Protein 1RA0 (pdb70)

Secondary structure (DSSP, 8-state):
---EEEEEB-TT--SEEEEEEETTEEEEEEEESSPPPP-TTEEE-TT-EEESPEEEEEE-TTTTT-TTSSS--SS--HHHHHHHHHHHHTT--HHHHHHHHHHHHHHHHHTTEEEEEEEEE--STT-HHHHHHHHHHHHHTTT-EEEEEEE-TT-SSSSTTHHHHHHHHHHTT-SEE---GGGSSSHHHHHHHHHHHHHHHHHHT-EEEEEE--SS-TT--HHHHHHHHHHHHT-GGGEEEEE-GGGGGS-HHHHHHHHHHHHHHT-EEEE-HHHHHHHTTTT--SS-------HHHHHHTT--EEE--B-SSBTTBS-----HHHHHHHHHHHTT--SHHHHHGGGGGGTHHHHHHTT-SS-SS-TTSB--EEEESSSSHHHHHHHT---SEEEETTEEEEE-----EEEESSSEEEE----

Structure (mmCIF, N/CA/C/O backbone):
data_1RA0
#
_entry.id   1RA0
#
_cell.length_a   109.257
_cell.length_b   109.257
_cell.length_c   240.842
_cell.angle_alpha   90.00
_cell.angle_beta   90.00
_cell.angle_gamma   120.00
#
_symmetry.space_group_name_H-M   'H 3 2'
#
loop_
_entity.id
_entity.type
_entity.pdbx_description
1 polymer 'Cytosine deaminase'
2 non-polymer 'FE (III) ION'
3 non-polymer (4S)-5-FLUORO-4-HYDROXY-3,4-DIHYDROPYRIMIDIN-2(1H)-ONE
4 water water
#
loop_
_atom_site.group_PDB
_atom_site.id
_atom_site.type_symbol
_atom_site.label_atom_id
_atom_si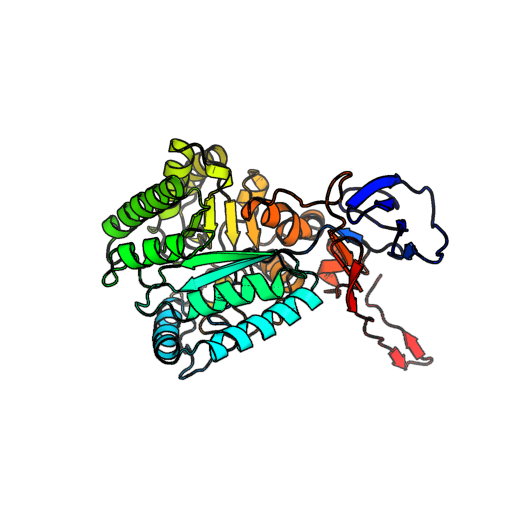te.label_alt_id
_atom_site.label_comp_id
_atom_site.label_asym_id
_atom_site.label_entity_id
_atom_site.label_seq_id
_atom_site.pdbx_PDB_ins_code
_atom_site.Cartn_x
_atom_site.Cartn_y
_atom_site.Cartn_z
_atom_site.occupancy
_atom_site.B_iso_or_equiv
_atom_site.auth_seq_id
_atom_site.auth_comp_id
_atom_site.auth_asym_id
_atom_site.auth_atom_id
_atom_site.pdbx_PDB_model_num
ATOM 1 N N . ALA A 1 8 ? 41.297 46.382 98.565 1.00 25.81 4 ALA A N 1
ATOM 2 C CA . ALA A 1 8 ? 40.424 45.223 98.916 1.00 24.83 4 ALA A CA 1
ATOM 3 C C . ALA A 1 8 ? 41.159 44.234 99.816 1.00 23.16 4 ALA A C 1
ATOM 4 O O . ALA A 1 8 ? 42.391 44.220 99.868 1.00 23.37 4 ALA A O 1
ATOM 6 N N . LEU A 1 9 ? 40.393 43.408 100.521 1.00 21.56 5 LEU A N 1
ATOM 7 C CA . LEU A 1 9 ? 40.950 42.408 101.426 1.00 18.87 5 LEU A CA 1
ATOM 8 C C . LEU A 1 9 ? 41.906 41.447 100.731 1.00 17.00 5 LEU A C 1
ATOM 9 O O . LEU A 1 9 ? 41.630 40.957 99.638 1.00 17.94 5 LEU A O 1
ATOM 14 N N . GLN A 1 10 ? 43.026 41.170 101.386 1.00 14.17 6 GLN A N 1
ATOM 15 C CA . GLN A 1 10 ? 44.024 40.264 100.843 1.00 13.25 6 GLN A CA 1
ATOM 16 C C . GLN A 1 10 ? 44.174 38.993 101.674 1.00 11.01 6 GLN A C 1
ATOM 17 O O . GLN A 1 10 ? 44.635 37.971 101.168 1.00 11.20 6 GLN A O 1
ATOM 23 N N . THR A 1 11 ? 43.765 39.050 102.939 1.00 11.51 7 THR A N 1
ATOM 24 C CA . THR A 1 11 ? 43.918 37.895 103.816 1.00 11.26 7 THR A CA 1
ATOM 25 C C . THR A 1 11 ? 42.917 37.847 104.967 1.00 9.85 7 THR A C 1
ATOM 26 O O . THR A 1 11 ? 42.462 38.889 105.445 1.00 10.56 7 THR A O 1
ATOM 30 N N . ILE A 1 12 ? 42.566 36.628 105.381 1.00 9.15 8 ILE A N 1
ATOM 31 C CA . ILE A 1 12 ? 41.737 36.413 106.570 1.00 8.13 8 ILE A CA 1
ATOM 32 C C . ILE A 1 12 ? 42.780 35.768 107.501 1.00 7.98 8 ILE A C 1
ATOM 33 O O . ILE A 1 12 ? 43.386 34.758 107.134 1.00 9.23 8 ILE A O 1
ATOM 38 N N . ILE A 1 13 ? 42.999 36.340 108.681 1.00 8.30 9 ILE A N 1
ATOM 39 C CA . ILE A 1 13 ? 43.999 35.805 109.603 1.00 8.09 9 ILE A CA 1
ATOM 40 C C . ILE A 1 13 ? 43.394 35.303 110.905 1.00 7.41 9 ILE A C 1
ATOM 41 O O . ILE A 1 13 ? 42.251 35.630 111.247 1.00 7.96 9 ILE A O 1
ATOM 46 N N . ASN A 1 14 ? 44.168 34.492 111.620 1.00 7.23 10 ASN A N 1
ATOM 47 C CA . ASN A 1 14 ? 43.765 33.958 112.916 1.00 7.39 10 ASN A CA 1
ATOM 48 C C . ASN A 1 14 ? 42.436 33.222 112.887 1.00 7.34 10 ASN A C 1
ATOM 49 O O . ASN A 1 14 ? 41.599 33.385 113.779 1.00 8.47 10 ASN A O 1
ATOM 54 N N . ALA A 1 15 ? 42.273 32.381 111.876 1.00 7.76 11 ALA A N 1
ATOM 55 C CA . ALA A 1 15 ? 41.048 31.618 111.712 1.00 7.09 11 ALA A CA 1
ATOM 56 C C . ALA A 1 15 ? 41.125 30.191 112.223 1.00 7.81 11 ALA A C 1
ATOM 57 O O . ALA A 1 15 ? 42.122 29.495 112.022 1.00 8.03 11 ALA A O 1
ATOM 59 N N . ARG A 1 16 ? 40.065 29.762 112.902 1.00 8.05 12 ARG A N 1
ATOM 60 C CA . ARG A 1 16 ? 39.952 28.376 113.322 1.00 7.87 12 ARG A CA 1
ATOM 61 C C . ARG A 1 16 ? 39.075 27.751 112.237 1.00 6.92 12 ARG A C 1
ATOM 62 O O . ARG A 1 16 ? 38.199 28.418 111.669 1.00 8.16 12 ARG A O 1
ATOM 70 N N . LEU A 1 17 ? 39.310 26.477 111.944 1.00 7.44 13 LEU A N 1
ATOM 71 C CA . LEU A 1 17 ? 38.544 25.755 110.931 1.00 7.32 13 LEU A CA 1
ATOM 72 C C . LEU A 1 17 ? 37.994 24.482 111.561 1.00 7.16 13 LEU A C 1
ATOM 73 O O . LEU A 1 17 ? 38.702 23.798 112.295 1.00 8.71 13 LEU A O 1
ATOM 78 N N . PRO A 1 18 ? 36.723 24.139 111.284 1.00 7.11 14 PRO A N 1
ATOM 79 C CA . PRO A 1 18 ? 36.165 22.913 111.870 1.00 7.87 14 PRO A CA 1
ATOM 80 C C . PRO A 1 18 ? 37.018 21.690 111.547 1.00 9.65 14 PRO A C 1
ATOM 81 O O . PRO A 1 18 ? 37.494 21.537 110.427 1.00 11.12 14 PRO A O 1
ATOM 85 N N . GLY A 1 19 ? 37.201 20.825 112.537 1.00 11.66 15 GLY A N 1
ATOM 86 C CA . GLY A 1 19 ? 37.972 19.611 112.328 1.00 14.04 15 GLY A CA 1
ATOM 87 C C . GLY A 1 19 ? 39.476 19.773 112.192 1.00 13.62 15 GLY A C 1
ATOM 88 O O . GLY A 1 19 ? 40.185 18.787 111.967 1.00 17.04 15 GLY A O 1
ATOM 89 N N . GLU A 1 20 ? 39.971 21.000 112.320 1.00 11.12 16 GLU A N 1
ATOM 90 C CA . GLU A 1 20 ? 41.407 21.254 112.211 1.00 10.65 16 GLU A CA 1
ATOM 91 C C . GLU A 1 20 ? 41.934 21.835 113.512 1.00 10.96 16 GLU A C 1
ATOM 92 O O . GLU A 1 20 ? 41.218 22.530 114.233 1.00 12.38 16 GLU A O 1
ATOM 98 N N . GLU A 1 21 ? 43.194 21.550 113.814 1.00 12.24 17 GLU A N 1
ATOM 99 C CA . GLU A 1 21 ? 43.814 22.092 115.008 1.00 12.21 17 GLU A CA 1
ATOM 100 C C . GLU A 1 21 ? 44.451 23.431 114.647 1.00 10.89 17 GLU A C 1
ATOM 101 O O . GLU A 1 21 ? 44.705 23.710 113.475 1.00 11.05 17 GLU A O 1
ATOM 107 N N . GLY A 1 22 ? 44.685 24.254 115.661 1.00 12.01 18 GLY A N 1
ATOM 108 C CA . GLY A 1 22 ? 45.353 25.531 115.463 1.00 10.68 18 GLY A CA 1
ATOM 109 C C . GLY A 1 22 ? 44.659 26.653 114.717 1.00 10.40 18 GLY A C 1
ATOM 110 O O . GLY A 1 22 ? 43.431 26.670 114.559 1.00 10.69 18 GLY A O 1
ATOM 111 N N . LEU A 1 23 ? 45.477 27.604 114.270 1.00 10.20 19 LEU A N 1
ATOM 112 C CA . LEU A 1 23 ? 45.015 28.778 113.537 1.00 9.35 19 LEU A CA 1
ATOM 113 C C . LEU A 1 23 ? 45.502 28.732 112.098 1.00 8.39 19 LEU A C 1
ATOM 114 O O . LEU A 1 23 ? 46.555 28.143 111.797 1.00 10.02 19 LEU A O 1
ATOM 119 N N . TRP A 1 24 ? 44.741 29.385 111.224 1.00 8.92 20 TRP A N 1
ATOM 120 C CA . TRP A 1 24 ? 44.996 29.392 109.797 1.00 8.11 20 TRP A CA 1
ATOM 121 C C . TRP A 1 24 ? 44.827 30.759 109.156 1.00 8.25 20 TRP A C 1
ATOM 122 O O . TRP A 1 24 ? 44.048 31.590 109.627 1.00 8.50 20 TRP A O 1
ATOM 133 N N . GLN A 1 25 ? 45.552 30.961 108.060 1.00 8.55 21 GLN A N 1
ATOM 134 C CA . GLN A 1 25 ? 45.506 32.193 107.282 1.00 9.96 21 GLN A CA 1
ATOM 135 C C . GLN A 1 25 ? 44.960 31.831 105.897 1.00 9.53 21 GLN A C 1
ATOM 136 O O . GLN A 1 25 ? 45.405 30.855 105.282 1.00 10.98 21 GLN A O 1
ATOM 142 N N . ILE A 1 26 ? 43.983 32.600 105.422 1.00 9.34 22 ILE A N 1
ATOM 143 C CA . ILE A 1 26 ? 43.359 32.361 104.124 1.00 9.96 22 ILE A CA 1
ATOM 144 C C . ILE A 1 26 ? 43.717 33.530 103.205 1.00 9.44 22 ILE A C 1
ATOM 145 O O . ILE A 1 26 ? 43.260 34.650 103.410 1.00 10.70 22 ILE A O 1
ATOM 150 N N . HIS A 1 27 ? 44.552 33.258 102.205 1.00 9.89 23 HIS A N 1
ATOM 151 C CA . HIS A 1 27 ? 44.997 34.278 101.260 1.00 11.43 23 HIS A CA 1
ATOM 152 C C . HIS A 1 27 ? 43.971 34.453 100.144 1.00 11.35 23 HIS A C 1
ATOM 153 O O . HIS A 1 27 ? 43.452 33.468 99.612 1.00 12.35 23 HIS A O 1
ATOM 160 N N . LEU A 1 28 ? 43.690 35.708 99.798 1.00 11.80 24 LEU A N 1
ATOM 161 C CA . LEU A 1 28 ? 42.707 36.043 98.768 1.00 12.97 24 LEU A CA 1
ATOM 162 C C . LEU A 1 28 ? 43.317 36.782 97.581 1.00 14.00 24 LEU A C 1
ATOM 163 O O . LEU A 1 28 ? 44.208 37.618 97.746 1.00 15.50 24 LEU A O 1
ATOM 168 N N . GLN A 1 29 ? 42.817 36.484 96.387 1.00 13.67 25 GLN A N 1
ATOM 169 C CA . GLN A 1 29 ? 43.300 37.129 95.172 1.00 16.19 25 GLN A CA 1
ATOM 170 C C . GLN A 1 29 ? 42.215 37.074 94.105 1.00 15.52 25 GLN A C 1
ATOM 171 O O . GLN A 1 29 ? 41.653 36.014 93.844 1.00 13.86 25 GLN A O 1
ATOM 177 N N . ASP A 1 30 ? 41.917 38.221 93.503 1.00 15.39 26 ASP A N 1
ATOM 178 C CA . ASP A 1 30 ? 40.909 38.317 92.451 1.00 16.11 26 ASP A CA 1
ATOM 179 C C . ASP A 1 30 ? 39.551 37.708 92.820 1.00 15.85 26 ASP A C 1
ATOM 180 O O . ASP A 1 30 ? 38.921 37.041 91.995 1.00 16.24 26 ASP A O 1
ATOM 185 N N . GLY A 1 31 ? 39.112 37.939 94.056 1.00 14.21 27 GLY A N 1
ATOM 186 C CA . GLY A 1 31 ? 37.825 37.426 94.504 1.00 13.66 27 GLY A CA 1
ATOM 187 C C . GLY A 1 31 ? 37.790 35.943 94.821 1.00 11.76 27 GLY A C 1
ATOM 188 O O . GLY A 1 31 ? 36.718 35.392 95.090 1.00 11.80 27 GLY A O 1
ATOM 189 N N . LYS A 1 32 ? 38.950 35.297 94.797 1.00 11.24 28 LYS A N 1
ATOM 190 C CA . LYS A 1 32 ? 39.043 33.868 95.079 1.00 11.85 28 LYS A CA 1
ATOM 191 C C . LYS A 1 32 ? 40.032 33.588 96.203 1.00 10.45 28 LYS A C 1
ATOM 192 O O . LYS A 1 32 ? 40.795 34.467 96.608 1.00 12.03 28 LYS A O 1
ATOM 198 N N . ILE A 1 33 ? 39.998 32.358 96.713 1.00 11.24 29 ILE A N 1
ATOM 199 C CA . ILE A 1 33 ? 40.920 31.919 97.751 1.00 12.09 29 ILE A CA 1
ATOM 200 C C . ILE A 1 33 ? 42.140 31.392 96.991 1.00 12.92 29 ILE A C 1
ATOM 201 O O . ILE A 1 33 ? 42.032 30.454 96.200 1.00 13.26 29 ILE A O 1
ATOM 206 N N . SER A 1 34 ? 43.297 32.004 97.216 1.00 12.48 30 SER A N 1
ATOM 207 C CA . SER A 1 34 ? 44.509 31.582 96.519 1.00 13.66 30 SER A CA 1
ATOM 208 C C . SER A 1 34 ? 45.290 30.502 97.259 1.00 15.35 30 SER A C 1
ATOM 209 O O . SER A 1 34 ? 45.908 29.636 96.634 1.00 16.23 30 SER A O 1
ATOM 212 N N . ALA A 1 35 ? 45.259 30.545 98.586 1.00 13.13 31 ALA A N 1
ATOM 213 C CA . ALA A 1 35 ? 45.979 29.565 99.387 1.00 13.33 31 ALA A CA 1
ATOM 214 C C . ALA A 1 35 ? 45.523 29.610 100.837 1.00 11.98 31 ALA A C 1
ATOM 215 O O . ALA A 1 35 ? 44.994 30.620 101.306 1.00 12.06 31 ALA A O 1
ATOM 217 N N . ILE A 1 36 ? 45.732 28.503 101.538 1.00 11.72 32 ILE A N 1
ATOM 218 C CA . ILE A 1 36 ? 45.377 28.382 102.945 1.00 12.52 32 ILE A CA 1
ATOM 219 C C . ILE A 1 36 ? 46.621 27.837 103.642 1.00 13.17 32 ILE A C 1
ATOM 220 O O . ILE A 1 36 ? 47.100 26.752 103.304 1.00 16.38 32 ILE A O 1
ATOM 225 N N . ASP A 1 37 ? 47.145 28.594 104.603 1.00 11.78 33 ASP A N 1
ATOM 226 C CA . ASP A 1 37 ? 48.353 28.194 105.320 1.00 12.55 33 ASP A CA 1
ATOM 227 C C . ASP A 1 37 ? 48.167 28.189 106.830 1.00 10.48 33 ASP A C 1
ATOM 228 O O . ASP A 1 37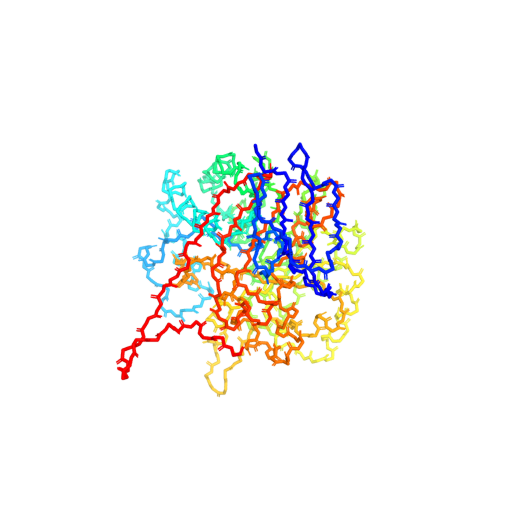 ? 47.508 29.061 107.385 1.00 10.72 33 ASP A O 1
ATOM 233 N N . ALA A 1 38 ? 48.764 27.212 107.498 1.00 10.96 34 ALA A N 1
ATOM 234 C CA . ALA A 1 38 ? 48.664 27.139 108.942 1.00 11.37 34 ALA A CA 1
ATOM 235 C C . ALA A 1 38 ? 49.560 28.198 109.573 1.00 9.11 34 ALA A C 1
ATOM 236 O O . ALA A 1 38 ? 50.575 28.607 108.986 1.00 10.05 34 ALA A O 1
ATOM 238 N N . GLN A 1 39 ? 49.152 28.657 110.752 1.00 9.53 35 GLN A N 1
ATOM 239 C CA . GLN A 1 39 ? 49.915 29.621 111.539 1.00 9.45 35 GLN A CA 1
ATOM 240 C C . GLN A 1 39 ? 50.388 28.842 112.767 1.00 10.08 35 GLN A C 1
ATOM 241 O O . GLN A 1 39 ? 49.736 27.882 113.182 1.00 11.81 35 GLN A O 1
ATOM 247 N N . SER A 1 40 ? 51.512 29.248 113.350 1.00 10.03 36 SER A N 1
ATOM 248 C CA . SER A 1 40 ? 52.006 28.591 114.557 1.00 11.05 36 SER A CA 1
ATOM 249 C C . SER A 1 40 ? 51.706 29.470 115.774 1.00 12.70 36 SER A C 1
ATOM 250 O O . SER A 1 40 ? 52.045 29.121 116.904 1.00 16.20 36 SER A O 1
ATOM 253 N N . GLY A 1 41 ? 51.059 30.610 115.533 1.00 11.11 37 GLY A N 1
ATOM 254 C CA . GLY A 1 41 ? 50.707 31.524 116.607 1.00 10.89 37 GLY A CA 1
ATOM 255 C C . GLY A 1 41 ? 49.772 32.594 116.079 1.00 8.94 37 GLY A C 1
ATOM 256 O O . GLY A 1 41 ? 49.315 32.505 114.942 1.00 10.62 37 GLY A O 1
ATOM 257 N N . VAL A 1 42 ? 49.489 33.604 116.894 1.00 10.49 38 VAL A N 1
ATOM 258 C CA . VAL A 1 42 ? 48.602 34.691 116.492 1.00 9.69 38 VAL A CA 1
ATOM 259 C C . VAL A 1 42 ? 49.326 35.698 115.593 1.00 8.86 38 VAL A C 1
ATOM 260 O O . VAL A 1 42 ? 50.431 36.152 115.911 1.00 9.83 38 VAL A O 1
ATOM 264 N N . MET A 1 43 ? 48.702 36.033 114.469 1.00 8.51 39 MET A N 1
ATOM 265 C CA . MET A 1 43 ? 49.251 36.975 113.499 1.00 9.03 39 MET A CA 1
ATOM 266 C C . MET A 1 43 ? 48.797 38.395 113.796 1.00 8.93 39 MET A C 1
ATOM 267 O O . MET A 1 43 ? 47.698 38.616 114.305 1.00 9.54 39 MET A O 1
ATOM 272 N N . PRO A 1 44 ? 49.649 39.386 113.489 1.00 9.93 40 PRO A N 1
ATOM 273 C CA . PRO A 1 44 ? 49.276 40.779 113.735 1.00 9.51 40 PRO A CA 1
ATOM 274 C C . PRO A 1 44 ? 48.319 41.256 112.653 1.00 10.51 40 PRO A C 1
ATOM 275 O O . PRO A 1 44 ? 48.372 40.788 111.517 1.00 11.28 40 PRO A O 1
ATOM 279 N N . ILE A 1 45 ? 47.437 42.180 113.012 1.00 12.97 41 ILE A N 1
ATOM 280 C CA . ILE A 1 45 ? 46.504 42.733 112.047 1.00 15.32 41 ILE A CA 1
ATOM 281 C C . ILE A 1 45 ? 47.270 43.751 111.202 1.00 14.99 41 ILE A C 1
ATOM 282 O O . ILE A 1 45 ? 48.398 44.134 111.537 1.00 15.1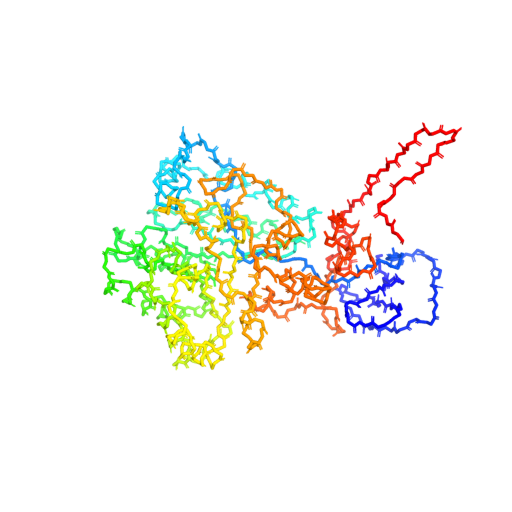2 41 ILE A O 1
ATOM 287 N N . THR A 1 46 ? 46.666 44.156 110.093 1.00 15.22 42 THR A N 1
ATOM 288 C CA . THR A 1 46 ? 47.245 45.145 109.192 1.00 16.42 42 THR A CA 1
ATOM 289 C C . THR A 1 46 ? 46.155 45.490 108.188 1.00 18.35 42 THR A C 1
ATOM 290 O O . THR A 1 46 ? 45.147 44.786 108.100 1.00 17.43 42 THR A O 1
ATOM 294 N N . GLU A 1 47 ? 46.334 46.576 107.445 1.00 19.86 43 GLU A N 1
ATOM 295 C CA . GLU A 1 47 ? 45.330 46.962 106.466 1.00 23.26 43 GLU A CA 1
ATOM 296 C C . GLU A 1 47 ? 45.226 45.871 105.402 1.00 23.05 43 GLU A C 1
ATOM 297 O O . GLU A 1 47 ? 46.234 45.305 104.979 1.00 24.44 43 GLU A O 1
ATOM 303 N N . ASN A 1 48 ? 43.997 45.578 104.989 1.00 24.35 44 ASN A N 1
ATOM 304 C CA . ASN A 1 48 ? 43.713 44.554 103.986 1.00 22.97 44 ASN A CA 1
ATOM 305 C C . ASN A 1 48 ? 43.629 43.152 104.584 1.00 20.11 44 ASN A C 1
ATOM 306 O O . ASN A 1 48 ? 43.424 42.177 103.864 1.00 19.69 44 ASN A O 1
ATOM 311 N N . SER A 1 49 ? 43.805 43.055 105.899 1.00 17.81 45 SER A N 1
ATOM 312 C CA . SER A 1 49 ? 43.695 41.776 106.602 1.00 15.17 45 SER A CA 1
ATOM 313 C C . SER A 1 49 ? 42.441 41.819 107.466 1.00 12.67 45 SER A C 1
ATOM 314 O O . SER A 1 49 ? 42.254 42.758 108.238 1.00 15.35 45 SER A O 1
ATOM 317 N N . LEU A 1 50 ? 41.571 40.823 107.323 1.00 9.87 46 LEU A N 1
ATOM 318 C CA . LEU A 1 50 ? 40.372 40.754 108.149 1.00 8.94 46 LEU A CA 1
ATOM 319 C C . LEU A 1 50 ? 40.743 39.767 109.252 1.00 8.81 46 LEU A C 1
ATOM 320 O O . LEU A 1 50 ? 41.079 38.610 108.976 1.00 9.78 46 LEU A O 1
ATOM 325 N N . ASP A 1 51 ? 40.699 40.235 110.494 1.00 8.73 47 ASP A N 1
ATOM 326 C CA . ASP A 1 51 ? 41.081 39.421 111.639 1.00 8.47 47 ASP A CA 1
ATOM 327 C C . ASP A 1 51 ? 39.916 38.609 112.188 1.00 8.11 47 ASP A C 1
ATOM 328 O O . ASP A 1 51 ? 38.959 39.175 112.715 1.00 10.05 47 ASP A O 1
ATOM 333 N N . ALA A 1 52 ? 39.994 37.286 112.056 1.00 8.38 48 ALA A N 1
ATOM 334 C CA . ALA A 1 52 ? 38.945 36.410 112.578 1.00 8.21 48 ALA A CA 1
ATOM 335 C C . ALA A 1 52 ? 39.043 36.324 114.106 1.00 8.66 48 ALA A C 1
ATOM 336 O O . ALA A 1 52 ? 38.153 35.781 114.760 1.00 8.99 48 ALA A O 1
ATOM 338 N N . GLU A 1 53 ? 40.137 36.848 114.667 1.00 9.16 49 GLU A N 1
ATOM 339 C CA . GLU A 1 53 ? 40.343 36.887 116.116 1.00 9.43 49 GLU A CA 1
ATOM 340 C C . GLU A 1 53 ? 40.158 35.549 116.823 1.00 9.32 49 GLU A C 1
ATOM 341 O O . GLU A 1 53 ? 39.593 35.472 117.916 1.00 10.24 49 GLU A O 1
ATOM 347 N N . GLN A 1 54 ? 40.662 34.499 116.188 1.00 8.24 50 GLN A N 1
ATOM 348 C CA . GLN A 1 54 ? 40.597 33.141 116.710 1.00 8.97 50 GLN A CA 1
ATOM 349 C C . GLN A 1 54 ? 39.177 32.595 116.766 1.00 8.91 50 GLN A C 1
ATOM 350 O O . GLN A 1 54 ? 38.879 31.685 117.542 1.00 10.55 50 GLN A O 1
ATOM 356 N N . GLY A 1 55 ? 38.318 33.186 115.935 1.00 8.45 51 GLY A N 1
ATOM 357 C CA . GLY A 1 55 ? 36.945 32.745 115.778 1.00 8.61 51 GLY A CA 1
ATOM 358 C C . GLY A 1 55 ? 36.956 31.708 114.666 1.00 7.37 51 GLY A C 1
ATOM 359 O O . GLY A 1 55 ? 37.991 31.426 114.059 1.00 10.51 51 GLY A O 1
ATOM 360 N N . LEU A 1 56 ? 35.790 31.159 114.374 1.00 7.83 52 LEU A N 1
ATOM 361 C CA . LEU A 1 56 ? 35.642 30.106 113.390 1.00 7.46 52 LEU A CA 1
ATOM 362 C C . LEU A 1 56 ? 35.292 30.639 112.009 1.00 7.50 52 LEU A C 1
ATOM 363 O O . LEU A 1 56 ? 34.374 31.453 111.870 1.00 9.36 52 LEU A O 1
ATOM 368 N N . VAL A 1 57 ? 36.024 30.190 110.994 1.00 6.51 53 VAL A N 1
ATOM 369 C CA . VAL A 1 57 ? 35.756 30.599 109.625 1.00 7.23 53 VAL A CA 1
ATOM 370 C C . VAL A 1 57 ? 35.211 29.392 108.874 1.00 5.90 53 VAL A C 1
ATOM 371 O O . VAL A 1 57 ? 35.824 28.325 108.851 1.00 7.54 53 VAL A O 1
ATOM 375 N N . ILE A 1 58 ? 34.041 29.578 108.268 1.00 6.30 54 ILE A N 1
ATOM 376 C CA . ILE A 1 58 ? 33.357 28.523 107.542 1.00 6.21 54 ILE A CA 1
ATOM 377 C C . ILE A 1 58 ? 32.770 29.055 106.244 1.00 5.71 54 ILE A C 1
ATOM 378 O O . ILE A 1 58 ? 32.654 30.270 106.053 1.00 5.94 54 ILE A O 1
ATOM 383 N N . PRO A 1 59 ? 32.468 28.156 105.298 1.00 5.89 55 PRO A N 1
ATOM 384 C CA . PRO A 1 59 ? 31.852 28.635 104.059 1.00 5.97 55 PRO A CA 1
ATOM 385 C C . PRO A 1 59 ? 30.463 29.153 104.533 1.00 5.47 55 PRO A C 1
ATOM 386 O O . PRO A 1 59 ? 30.015 28.850 105.651 1.00 5.75 55 PRO A O 1
ATOM 390 N N . PRO A 1 60 ? 29.754 29.904 103.688 1.00 5.68 56 PRO A N 1
ATOM 391 C CA . PRO A 1 60 ? 28.462 30.449 104.114 1.00 5.31 56 PRO A CA 1
ATOM 392 C C . PRO A 1 60 ? 27.374 29.513 104.584 1.00 5.07 56 PRO A C 1
ATOM 393 O O . PRO A 1 60 ? 27.288 28.367 104.149 1.00 5.40 56 PRO A O 1
ATOM 397 N N . PHE A 1 61 ? 26.526 30.010 105.476 1.00 4.74 57 PHE A N 1
ATOM 398 C CA . PHE A 1 61 ? 25.371 29.211 105.847 1.00 4.32 57 PHE A CA 1
ATOM 399 C C . PHE A 1 61 ? 24.508 29.096 104.581 1.00 3.86 57 PHE A C 1
ATOM 400 O O . PHE A 1 61 ? 24.561 29.937 103.666 1.00 4.87 57 PHE A O 1
ATOM 408 N N . VAL A 1 62 ? 23.702 28.041 104.556 1.00 4.66 58 VAL A N 1
ATOM 409 C CA . VAL A 1 62 ? 22.829 27.738 103.436 1.00 4.50 58 VAL A CA 1
ATOM 410 C C . VAL A 1 62 ? 21.415 27.522 103.955 1.00 4.23 58 VAL A C 1
ATOM 411 O O . VAL A 1 62 ? 21.229 26.960 105.042 1.00 4.66 58 VAL A O 1
ATOM 415 N N . GLU A 1 63 ? 20.427 27.989 103.194 1.00 4.39 59 GLU A N 1
ATOM 416 C CA . GLU A 1 63 ? 19.015 27.740 103.508 1.00 3.92 59 GLU A CA 1
ATOM 417 C C . GLU A 1 63 ? 18.529 26.826 102.378 1.00 4.07 59 GLU A C 1
ATOM 418 O O . GLU A 1 63 ? 18.188 27.293 101.283 1.00 4.66 59 GLU A O 1
ATOM 424 N N . PRO A 1 64 ? 18.499 25.506 102.617 1.00 4.10 60 PRO A N 1
ATOM 425 C CA . PRO A 1 64 ? 18.063 24.569 101.582 1.00 4.32 60 PRO A CA 1
ATOM 426 C C . PRO A 1 64 ? 16.567 24.457 101.360 1.00 4.21 60 PRO A C 1
ATOM 427 O O . PRO A 1 64 ? 16.153 23.842 100.375 1.00 4.87 60 PRO A O 1
ATOM 431 N N . HIS A 1 65 ? 15.757 25.037 102.245 1.00 4.48 61 HIS A N 1
ATOM 432 C CA . HIS A 1 65 ? 14.304 24.916 102.109 1.00 4.25 61 HIS A CA 1
ATOM 433 C C . HIS A 1 65 ? 13.548 26.044 102.792 1.00 4.81 61 HIS A C 1
ATOM 434 O O . HIS A 1 65 ? 13.401 26.051 104.018 1.00 5.23 61 HIS A O 1
ATOM 441 N N . ILE A 1 66 ? 13.064 27.002 102.003 1.00 4.71 62 ILE A N 1
ATOM 442 C CA . ILE A 1 66 ? 12.256 28.090 102.538 1.00 5.04 62 ILE A CA 1
ATOM 443 C C . ILE A 1 66 ? 11.181 28.434 101.508 1.00 4.82 62 ILE A C 1
ATOM 444 O O . ILE A 1 66 ? 11.285 28.051 100.341 1.00 5.45 62 ILE A O 1
ATOM 449 N N . HIS A 1 67 ? 10.123 29.099 101.959 1.00 4.97 63 HIS A N 1
ATOM 450 C CA . HIS A 1 67 ? 9.050 29.544 101.064 1.00 5.35 63 HIS A CA 1
ATOM 451 C C . HIS A 1 67 ? 9.009 31.078 101.090 1.00 5.69 63 HIS A C 1
ATOM 452 O O . HIS A 1 67 ? 8.348 31.690 101.933 1.00 6.68 63 HIS A O 1
ATOM 459 N N . LEU A 1 68 ? 9.742 31.702 100.172 1.00 5.41 64 LEU A N 1
ATOM 460 C CA . LEU A 1 68 ? 9.778 33.159 100.120 1.00 5.59 64 LEU A CA 1
ATOM 461 C C . LEU A 1 68 ? 8.501 33.770 99.540 1.00 6.48 64 LEU A C 1
ATOM 462 O O . LEU A 1 68 ? 8.303 34.982 99.659 1.00 7.23 64 LEU A O 1
ATOM 467 N N . ASP A 1 69 ? 7.643 32.969 98.905 1.00 6.48 65 ASP A N 1
ATOM 468 C CA . ASP A 1 69 ? 6.407 33.541 98.379 1.00 6.49 65 ASP A CA 1
ATOM 469 C C . ASP A 1 69 ? 5.356 33.687 99.465 1.00 6.90 65 ASP A C 1
ATOM 470 O O . ASP A 1 69 ? 4.457 34.529 99.349 1.00 7.63 65 ASP A O 1
ATOM 475 N N . THR A 1 70 ? 5.497 32.912 100.542 1.00 8.03 66 THR A N 1
ATOM 476 C CA . THR A 1 70 ? 4.543 32.949 101.640 1.00 9.51 66 THR A CA 1
ATOM 477 C C . THR A 1 70 ? 5.085 33.684 102.874 1.00 8.20 66 THR A C 1
ATOM 478 O O . THR A 1 70 ? 4.329 34.002 103.796 1.00 9.51 66 THR A O 1
ATOM 482 N N . THR A 1 71 ? 6.387 33.980 102.887 1.00 8.20 67 THR A N 1
ATOM 483 C CA . THR A 1 71 ? 7.000 34.618 104.049 1.00 8.35 67 THR A CA 1
ATOM 484 C C . THR A 1 71 ? 6.358 35.953 104.408 1.00 9.09 67 THR A C 1
ATOM 485 O O . THR A 1 71 ? 5.986 36.751 103.532 1.00 9.62 67 THR A O 1
ATOM 489 N N . GLN A 1 72 ? 6.204 36.169 105.710 1.00 10.31 68 GLN A N 1
ATOM 490 C CA . GLN A 1 72 ? 5.609 37.376 106.264 1.00 12.77 68 GLN A CA 1
ATOM 491 C C . GLN A 1 72 ? 4.076 37.472 106.088 1.00 7.85 68 GLN A C 1
ATOM 492 O O . GLN A 1 72 ? 3.509 38.555 106.260 1.00 18.39 68 GLN A O 1
ATOM 498 N N . THR A 1 73 ? 3.398 36.373 105.752 1.00 11.16 69 THR A N 1
ATOM 499 C CA . THR A 1 73 ? 1.937 36.434 105.574 1.00 11.85 69 THR A CA 1
ATOM 500 C C . THR A 1 73 ? 1.107 35.752 106.667 1.00 11.67 69 THR A C 1
ATOM 501 O O . THR A 1 73 ? -0.111 35.638 106.523 1.00 13.08 69 THR A O 1
ATOM 505 N N . ALA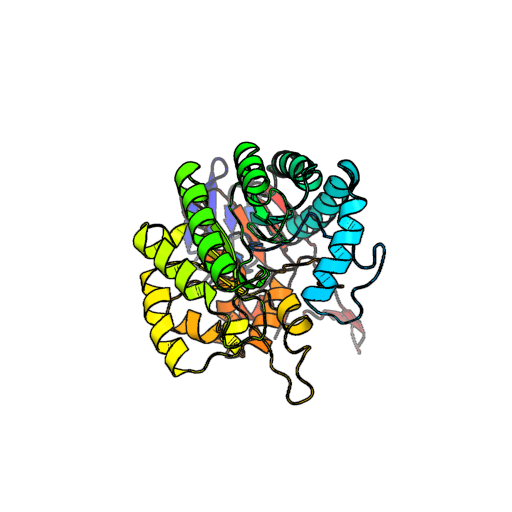 A 1 74 ? 1.736 35.292 107.746 1.00 11.66 70 ALA A N 1
ATOM 506 C CA . ALA A 1 74 ? 0.980 34.626 108.806 1.00 11.85 70 ALA A CA 1
ATOM 507 C C . ALA A 1 74 ? -0.195 35.491 109.267 1.00 11.53 70 ALA A C 1
ATOM 508 O O . ALA A 1 74 ? -0.041 36.693 109.497 1.00 13.90 70 ALA A O 1
ATOM 510 N N . GLY A 1 75 ? -1.369 34.871 109.380 1.00 12.12 71 GLY A N 1
ATOM 511 C CA . GLY A 1 75 ? -2.558 35.574 109.817 1.00 13.25 71 GLY A CA 1
ATOM 512 C C . GLY A 1 75 ? -3.316 36.310 108.722 1.00 14.16 71 GLY A C 1
ATOM 513 O O . GLY A 1 75 ? -4.348 36.926 108.995 1.00 14.96 71 GLY A O 1
ATOM 514 N N . GLN A 1 76 ? -2.824 36.245 107.488 1.00 16.65 72 GLN A N 1
ATOM 515 C CA . GLN A 1 76 ? -3.468 36.939 106.368 1.00 18.06 72 GLN A CA 1
ATOM 516 C C . GLN A 1 76 ? -4.093 35.998 105.337 1.00 18.56 72 GLN A C 1
ATOM 517 O O . GLN A 1 76 ? -3.384 35.243 104.670 1.00 16.29 72 GLN A O 1
ATOM 523 N N . PRO A 1 77 ? -5.430 36.021 105.193 1.00 18.58 73 PRO A N 1
ATOM 524 C CA . PRO A 1 77 ? -6.396 36.850 105.925 1.00 17.99 73 PRO A CA 1
ATOM 525 C C . PRO A 1 77 ? -6.830 36.200 107.239 1.00 19.39 73 PRO A C 1
ATOM 526 O O . PRO A 1 77 ? -7.500 36.828 108.062 1.00 18.50 73 PRO A O 1
ATOM 530 N N . ASN A 1 78 ? -6.447 34.939 107.426 1.00 15.56 74 ASN A N 1
ATOM 531 C CA . ASN A 1 78 ? -6.794 34.198 108.636 1.00 16.54 74 ASN A CA 1
ATOM 532 C C . ASN A 1 78 ? -5.605 33.391 109.154 1.00 15.84 74 ASN A C 1
ATOM 533 O O . ASN A 1 78 ? -4.653 33.131 108.420 1.00 12.03 74 ASN A O 1
ATOM 538 N N . TRP A 1 79 ? -5.668 33.007 110.425 1.00 13.31 75 TRP A N 1
ATOM 539 C CA . TRP A 1 79 ? -4.614 32.212 111.054 1.00 15.09 75 TRP A CA 1
ATOM 540 C C . TRP A 1 79 ? -4.878 30.714 110.937 1.00 14.42 75 TRP A C 1
ATOM 541 O O . TRP A 1 79 ? -6.030 30.268 110.882 1.00 14.96 75 TRP A O 1
ATOM 552 N N . ASN A 1 80 ? -3.793 29.947 110.907 1.00 13.78 76 ASN A N 1
ATOM 553 C CA . ASN A 1 80 ? -3.854 28.490 110.850 1.00 13.64 76 ASN A CA 1
ATOM 554 C C . ASN A 1 80 ? -4.098 28.085 112.306 1.00 15.10 76 ASN A C 1
ATOM 555 O O . ASN A 1 80 ? -3.156 27.928 113.084 1.00 16.52 76 ASN A O 1
ATOM 560 N N . GLN A 1 81 ? -5.368 27.933 112.669 1.00 16.28 77 GLN A N 1
ATOM 561 C CA . GLN A 1 81 ? -5.747 27.595 114.037 1.00 17.74 77 GLN A CA 1
ATOM 562 C C . GLN A 1 81 ? -5.295 26.232 114.548 1.00 16.65 77 GLN A C 1
ATOM 563 O O . GLN A 1 81 ? -4.848 26.114 115.692 1.00 18.38 77 GLN A O 1
ATOM 569 N N . SER A 1 82 ? -5.409 25.204 113.714 1.00 13.42 78 SER A N 1
ATOM 570 C CA . SER A 1 82 ? -5.032 23.860 114.144 1.00 14.44 78 SER A CA 1
ATOM 571 C C . SER A 1 82 ? -3.533 23.594 114.175 1.00 13.51 78 SER A C 1
ATOM 572 O O . SER A 1 82 ? -3.086 22.645 114.824 1.00 13.83 78 SER A O 1
ATOM 575 N N . GLY A 1 83 ? -2.759 24.424 113.482 1.00 11.54 79 GLY A N 1
ATOM 576 C CA . GLY A 1 83 ? -1.323 24.212 113.446 1.00 11.59 79 GLY A CA 1
ATOM 577 C C . GLY A 1 83 ? -0.953 22.955 112.671 1.00 10.85 79 GLY A C 1
ATOM 578 O O . GLY A 1 83 ? 0.004 22.255 113.024 1.00 12.29 79 GLY A O 1
ATOM 579 N N . THR A 1 84 ? -1.708 22.665 111.612 1.00 11.27 80 THR A N 1
ATOM 580 C CA . THR A 1 84 ? -1.449 21.486 110.786 1.00 10.25 80 THR A CA 1
ATOM 581 C C . THR A 1 84 ? -1.057 21.873 109.364 1.00 10.06 80 THR A C 1
ATOM 582 O O . THR A 1 84 ? -1.330 22.989 108.912 1.00 10.73 80 THR A O 1
ATOM 586 N N . LEU A 1 85 ? -0.420 20.940 108.661 1.00 10.42 81 LEU A N 1
ATOM 587 C CA . LEU A 1 85 ? -0.013 21.155 107.276 1.00 10.25 81 LEU A CA 1
ATOM 588 C C . LEU A 1 85 ? -1.243 21.433 106.418 1.00 10.29 81 LEU A C 1
ATOM 589 O O . LEU A 1 85 ? -1.259 22.348 105.585 1.00 10.14 81 LEU A O 1
ATOM 594 N N . PHE A 1 86 ? -2.278 20.632 106.641 1.00 10.97 82 PHE A N 1
ATOM 595 C CA . PHE A 1 86 ? -3.511 20.722 105.874 1.00 10.66 82 PHE A CA 1
ATOM 596 C C . PHE A 1 86 ? -4.241 22.049 106.016 1.00 10.72 82 PHE A C 1
ATOM 597 O O . PHE A 1 86 ? -4.650 22.639 105.008 1.00 11.53 82 PHE A O 1
ATOM 605 N N . GLU A 1 87 ? -4.413 22.538 107.242 1.00 11.15 83 GLU A N 1
ATOM 606 C CA . GLU A 1 87 ? -5.077 23.827 107.386 1.00 11.27 83 GLU A CA 1
ATOM 607 C C . GLU A 1 87 ? -4.159 24.916 106.830 1.00 10.33 83 GLU A C 1
ATOM 608 O O . GLU A 1 87 ? -4.630 25.914 106.286 1.00 12.14 83 GLU A O 1
ATOM 614 N N . GLY A 1 88 ? -2.848 24.729 106.970 1.00 11.16 84 GLY A N 1
ATOM 615 C CA . GLY A 1 88 ? -1.914 25.716 106.452 1.00 11.82 84 GLY A CA 1
ATOM 616 C C . GLY A 1 88 ? -2.093 25.916 104.956 1.00 10.40 84 GLY A C 1
ATOM 617 O O . GLY A 1 88 ? -2.066 27.048 104.458 1.00 10.54 84 GLY A O 1
ATOM 618 N N . ILE A 1 89 ? -2.272 24.815 104.229 1.00 10.78 85 ILE A N 1
ATOM 619 C CA . ILE A 1 89 ? -2.468 24.891 102.785 1.00 10.84 85 ILE A CA 1
ATOM 620 C C . ILE A 1 89 ? -3.775 25.626 102.459 1.00 11.78 85 ILE A C 1
ATOM 621 O O . ILE A 1 89 ? -3.839 26.386 101.487 1.00 11.60 85 ILE A O 1
ATOM 626 N N . GLU A 1 90 ? -4.808 25.418 103.274 1.00 12.06 86 GLU A N 1
ATOM 627 C CA . GLU A 1 90 ? -6.086 26.094 103.059 1.00 12.68 86 GLU A CA 1
ATOM 628 C C . GLU A 1 90 ? -5.967 27.597 103.326 1.00 11.87 86 GLU A C 1
ATOM 629 O O . GLU A 1 90 ? -6.507 28.413 102.573 1.00 12.60 86 GLU A O 1
ATOM 635 N N . ARG A 1 91 ? -5.258 27.961 104.394 1.00 12.39 87 ARG A N 1
ATOM 636 C CA . ARG A 1 91 ? -5.056 29.366 104.732 1.00 13.11 87 ARG A CA 1
ATOM 637 C C . ARG A 1 91 ? -4.205 30.033 103.650 1.00 11.10 87 ARG A C 1
ATOM 638 O O . ARG A 1 91 ? -4.443 31.188 103.281 1.00 12.78 87 ARG A O 1
ATOM 646 N N . TRP A 1 92 ? -3.208 29.309 103.145 1.00 11.63 88 TRP A N 1
ATOM 647 C CA . TRP A 1 92 ? -2.356 29.844 102.088 1.00 11.18 88 TRP A CA 1
ATOM 648 C C . TRP A 1 92 ? -3.174 30.057 100.814 1.00 10.82 88 TRP A C 1
ATOM 649 O O . TRP A 1 92 ? -2.984 31.053 100.116 1.00 11.58 88 TRP A O 1
ATOM 660 N N . ALA A 1 93 ? -4.080 29.133 100.505 1.00 11.77 89 ALA A N 1
ATOM 661 C CA . ALA A 1 93 ? -4.910 29.274 99.309 1.00 11.99 89 ALA A CA 1
ATOM 662 C C . ALA A 1 93 ? -5.660 30.604 99.346 1.00 12.16 89 ALA A C 1
ATOM 663 O O . ALA A 1 93 ? -5.804 31.281 98.322 1.00 14.23 89 ALA A O 1
ATOM 665 N N . GLU A 1 94 ? -6.130 30.982 100.530 1.00 12.27 90 GLU A N 1
ATOM 666 C CA . GLU A 1 94 ? -6.850 32.241 100.692 1.00 13.07 90 GLU A CA 1
ATOM 667 C C . GLU A 1 94 ? -5.934 33.430 100.416 1.00 12.78 90 GLU A C 1
ATOM 668 O O . GLU A 1 94 ? -6.350 34.412 99.793 1.00 15.21 90 GLU A O 1
ATOM 674 N N . ARG A 1 95 ? -4.684 33.336 100.866 1.00 12.52 91 ARG A N 1
ATOM 675 C CA . ARG A 1 95 ? -3.712 34.410 100.659 1.00 11.64 91 ARG A CA 1
ATOM 676 C C . ARG A 1 95 ? -3.212 34.443 99.216 1.00 11.77 91 ARG A C 1
ATOM 677 O O . ARG A 1 95 ? -2.960 35.520 98.660 1.00 12.64 91 ARG A O 1
ATOM 685 N N . LYS A 1 96 ? -3.070 33.266 98.612 1.00 12.19 92 LYS A N 1
ATOM 686 C CA . LYS A 1 96 ? -2.600 33.162 97.235 1.00 11.53 92 LYS A CA 1
ATOM 687 C C . LYS A 1 96 ? -3.530 33.910 96.275 1.00 11.59 92 LYS A C 1
ATOM 688 O O . LYS A 1 96 ? -3.082 34.485 95.276 1.00 11.71 92 LYS A O 1
ATOM 694 N N . ALA A 1 97 ? -4.822 33.923 96.585 1.00 12.99 93 ALA A N 1
ATOM 695 C CA . ALA A 1 97 ? -5.793 34.612 95.738 1.00 14.06 93 ALA A CA 1
ATOM 696 C C . ALA A 1 97 ? -5.632 36.132 95.799 1.00 15.21 93 ALA A C 1
ATOM 697 O O . ALA A 1 97 ? -6.175 36.851 94.959 1.00 17.41 93 ALA A O 1
ATOM 699 N N . LEU A 1 98 ? -4.880 36.617 96.784 1.00 14.60 94 LEU A N 1
ATOM 700 C CA . LEU A 1 98 ? -4.670 38.058 96.973 1.00 13.61 94 LEU A CA 1
ATOM 701 C C . LEU A 1 98 ? -3.279 38.539 96.561 1.00 14.73 94 LEU A C 1
ATOM 702 O O . LEU A 1 98 ? -2.937 39.707 96.755 1.00 15.76 94 LEU A O 1
ATOM 707 N N . LEU A 1 99 ? -2.472 37.647 96.002 1.00 12.95 95 LEU A N 1
ATOM 708 C CA . LEU A 1 99 ? -1.116 38.010 95.609 1.00 12.00 95 LEU A CA 1
ATOM 709 C C . LEU A 1 99 ? -0.991 39.069 94.530 1.00 11.83 95 LEU A C 1
ATOM 710 O O . LEU A 1 99 ? -1.813 39.144 93.614 1.00 14.83 95 LEU A O 1
ATOM 715 N N . THR A 1 100 ? 0.043 39.899 94.666 1.00 12.94 96 THR A N 1
ATOM 716 C CA . THR A 1 100 ? 0.388 40.877 93.645 1.00 10.90 96 THR A CA 1
ATOM 717 C C . THR A 1 100 ? 1.901 40.780 93.507 1.00 9.90 96 THR A C 1
ATOM 718 O O . THR A 1 100 ? 2.615 40.358 94.430 1.00 10.13 96 THR A O 1
ATOM 722 N N . HIS A 1 101 ? 2.376 41.166 92.336 1.00 8.69 97 HIS A N 1
ATOM 723 C CA . HIS A 1 101 ? 3.789 41.147 92.005 1.00 7.85 97 HIS A CA 1
ATOM 724 C C . HIS A 1 101 ? 4.647 41.863 93.050 1.00 7.55 97 HIS A C 1
ATOM 725 O O . HIS A 1 101 ? 5.594 41.284 93.609 1.00 8.04 97 HIS A O 1
ATOM 732 N N . ASP A 1 102 ? 4.319 43.123 93.323 1.00 8.22 98 ASP A N 1
ATOM 733 C CA . ASP A 1 102 ? 5.095 43.911 94.276 1.00 9.28 98 ASP A CA 1
ATOM 734 C C . ASP A 1 102 ? 5.016 43.379 95.702 1.00 8.41 98 ASP A C 1
ATOM 735 O O . ASP A 1 102 ? 5.983 43.496 96.455 1.00 9.04 98 ASP A O 1
ATOM 740 N N . ASP A 1 103 ? 3.862 42.819 96.063 1.00 9.06 99 ASP A N 1
ATOM 741 C CA . ASP A 1 103 ? 3.627 42.216 97.384 1.00 9.65 99 ASP A CA 1
ATOM 742 C C . ASP A 1 103 ? 4.664 41.108 97.618 1.00 8.12 99 ASP A C 1
ATOM 743 O O . ASP A 1 103 ? 5.371 41.080 98.633 1.00 9.32 99 ASP A O 1
ATOM 748 N N . VAL A 1 104 ? 4.763 40.205 96.652 1.00 7.56 100 VAL A N 1
ATOM 749 C CA . VAL A 1 104 ? 5.699 39.095 96.749 1.00 7.40 100 VAL A CA 1
ATOM 750 C C . VAL A 1 104 ? 7.151 39.578 96.792 1.00 6.62 100 VAL A C 1
ATOM 751 O O . VAL A 1 104 ? 7.939 39.127 97.626 1.00 6.70 100 VAL A O 1
ATOM 755 N N . LYS A 1 105 ? 7.515 40.505 95.910 1.00 7.14 101 LYS A N 1
ATOM 756 C CA . LYS A 1 105 ? 8.891 40.984 95.895 1.00 6.62 101 LYS A CA 1
ATOM 757 C C . LYS A 1 105 ? 9.292 41.657 97.203 1.00 6.66 101 LYS A C 1
ATOM 758 O O . LYS A 1 105 ? 10.397 41.441 97.706 1.00 7.04 101 LYS A O 1
ATOM 764 N N . GLN A 1 106 ? 8.400 42.472 97.757 1.00 7.64 102 GLN A N 1
ATOM 765 C CA . GLN A 1 106 ? 8.718 43.164 98.996 1.00 7.72 102 GLN A CA 1
ATOM 766 C C . GLN A 1 106 ? 8.911 42.203 100.167 1.00 7.18 102 GLN A C 1
ATOM 767 O O . GLN A 1 106 ? 9.870 42.343 100.926 1.00 7.97 102 GLN A O 1
ATOM 773 N N . ARG A 1 107 ? 8.012 41.233 100.314 1.00 7.27 103 ARG A N 1
ATOM 774 C CA . ARG A 1 107 ? 8.131 40.278 101.419 1.00 7.39 103 ARG A CA 1
ATOM 775 C C . ARG A 1 107 ? 9.355 39.376 101.251 1.00 6.96 103 ARG A C 1
ATOM 776 O O . ARG A 1 107 ? 10.090 39.133 102.214 1.00 7.42 103 ARG A O 1
ATOM 784 N N . ALA A 1 108 ? 9.595 38.898 100.032 1.00 6.41 104 ALA A N 1
ATOM 785 C CA . ALA A 1 108 ? 10.754 38.043 99.785 1.00 5.96 104 ALA A CA 1
ATOM 786 C C . ALA A 1 108 ? 12.041 38.796 100.121 1.00 5.79 104 ALA A C 1
ATOM 787 O O . ALA A 1 108 ? 12.934 38.256 100.785 1.00 6.19 104 ALA A O 1
ATOM 789 N N . TRP A 1 109 ? 12.143 40.046 99.665 1.00 6.54 105 TRP A N 1
ATOM 790 C CA . TRP A 1 109 ? 13.327 40.851 99.945 1.00 6.80 105 TRP A CA 1
ATOM 791 C C . TRP A 1 109 ? 13.520 41.107 101.446 1.00 6.57 105 TRP A C 1
ATOM 792 O O . TRP A 1 109 ? 14.655 41.166 101.917 1.00 7.16 105 TRP A O 1
ATOM 803 N N . GLN A 1 110 ? 12.434 41.267 102.198 1.00 6.87 106 GLN A N 1
ATOM 804 C CA . GLN A 1 110 ? 12.568 41.496 103.639 1.00 8.76 106 GLN A CA 1
ATOM 805 C C . GLN A 1 110 ? 13.259 40.297 104.303 1.00 7.40 106 GLN A C 1
ATOM 806 O O . GLN A 1 110 ? 14.197 40.458 105.085 1.00 7.73 106 GLN A O 1
ATOM 812 N N . THR A 1 111 ? 12.807 39.091 103.974 1.00 6.48 107 THR A N 1
ATOM 813 C CA . THR A 1 111 ? 13.415 37.897 104.548 1.00 6.06 107 THR A CA 1
ATOM 814 C C . THR A 1 111 ? 14.822 37.677 104.000 1.00 5.51 107 THR A C 1
ATOM 815 O O . THR A 1 111 ? 15.716 37.281 104.752 1.00 6.05 107 THR A O 1
ATOM 819 N N . LEU A 1 112 ? 15.045 37.960 102.715 1.00 5.93 108 LEU A N 1
ATOM 820 C CA . LEU A 1 112 ? 16.381 37.806 102.146 1.00 5.67 108 LEU A CA 1
ATOM 821 C C . LEU A 1 112 ? 17.390 38.707 102.871 1.00 5.87 108 LEU A C 1
ATOM 822 O O . LEU A 1 112 ? 18.535 38.308 103.076 1.00 6.32 108 LEU A O 1
ATOM 827 N N . LYS A 1 113 ? 16.984 39.919 103.257 1.00 5.94 109 LYS A N 1
ATOM 828 C CA . LYS A 1 113 ? 17.904 40.800 103.979 1.00 6.65 109 LYS A CA 1
ATOM 829 C C . LYS A 1 113 ? 18.271 40.203 105.341 1.00 5.64 109 LYS A C 1
ATOM 830 O O . LYS A 1 113 ? 19.418 40.317 105.777 1.00 6.35 109 LYS A O 1
ATOM 836 N N . TRP A 1 114 ? 17.306 39.577 106.017 1.00 6.03 110 TRP A N 1
ATOM 837 C CA . TRP A 1 114 ? 17.605 38.915 107.290 1.00 5.75 110 TRP A CA 1
ATOM 838 C C . TRP A 1 114 ? 18.608 37.786 107.013 1.00 5.42 110 TRP A C 1
ATOM 839 O O . TRP A 1 114 ? 19.528 37.555 107.797 1.00 6.17 110 TRP A O 1
ATOM 850 N N . GLN A 1 115 ? 18.432 37.083 105.897 1.00 5.26 111 GLN A N 1
ATOM 851 C CA . GLN A 1 115 ? 19.340 35.991 105.557 1.00 5.46 111 GLN A CA 1
ATOM 852 C C . GLN A 1 115 ? 20.757 36.495 105.281 1.00 5.15 111 GLN A C 1
ATOM 853 O O . GLN A 1 115 ? 21.730 35.890 105.738 1.00 5.49 111 GLN A O 1
ATOM 859 N N . ILE A 1 116 ? 20.882 37.601 104.546 1.00 5.48 112 ILE A N 1
ATOM 860 C CA . ILE A 1 116 ? 22.205 38.171 104.278 1.00 5.88 112 ILE A CA 1
ATOM 861 C C . ILE A 1 116 ? 22.873 38.531 105.620 1.00 5.59 112 ILE A C 1
ATOM 862 O O . ILE A 1 116 ? 24.052 38.247 105.848 1.00 6.00 112 ILE A O 1
ATOM 867 N N . ALA A 1 117 ? 22.100 39.150 106.505 1.00 5.83 113 ALA A N 1
ATOM 868 C CA . ALA A 1 117 ? 22.582 39.544 107.831 1.00 5.97 113 ALA A CA 1
ATOM 869 C C . ALA A 1 117 ? 23.045 38.327 108.639 1.00 5.67 113 ALA A C 1
ATOM 870 O O . ALA A 1 117 ? 23.935 38.437 109.496 1.00 6.78 113 ALA A O 1
ATOM 872 N N . ASN A 1 118 ? 22.422 37.178 108.367 1.00 5.51 114 ASN A N 1
ATOM 873 C CA . ASN A 1 118 ? 22.724 35.919 109.042 1.00 5.64 114 ASN A CA 1
ATOM 874 C C . ASN A 1 118 ? 23.740 35.029 108.325 1.00 5.11 114 ASN A C 1
ATOM 875 O O . ASN A 1 118 ? 23.817 33.820 108.584 1.00 5.79 114 ASN A O 1
ATOM 880 N N . GLY A 1 119 ? 24.517 35.625 107.420 1.00 5.36 115 GLY A N 1
ATOM 881 C CA . GLY A 1 119 ? 25.569 34.897 106.731 1.00 5.70 115 GLY A CA 1
ATOM 882 C C . GLY A 1 119 ? 25.145 33.822 105.756 1.00 4.77 115 GLY A C 1
ATOM 883 O O . GLY A 1 119 ? 25.935 32.935 105.433 1.00 5.50 115 GLY A O 1
ATOM 884 N N . ILE A 1 120 ? 23.908 33.909 105.270 1.00 5.06 116 ILE A N 1
ATOM 885 C CA . ILE A 1 120 ? 23.381 32.927 104.325 1.00 4.43 116 ILE A CA 1
ATOM 886 C C . ILE A 1 120 ? 23.587 33.457 102.907 1.00 4.66 116 ILE A C 1
ATOM 887 O O . ILE A 1 120 ? 23.027 34.498 102.549 1.00 5.65 116 ILE A O 1
ATOM 892 N N . GLN A 1 121 ? 24.385 32.747 102.109 1.00 4.84 117 GLN A N 1
ATOM 893 C CA . GLN A 1 121 ? 24.670 33.181 100.734 1.00 4.93 117 GLN A CA 1
ATOM 894 C C . GLN A 1 121 ? 24.071 32.277 99.656 1.00 4.60 117 GLN A C 1
ATOM 895 O O . GLN A 1 121 ? 24.213 32.558 98.460 1.00 5.49 117 GLN A O 1
ATOM 901 N N . HIS A 1 122 ? 23.388 31.212 100.080 1.00 4.68 118 HIS A N 1
ATOM 902 C CA . HIS A 1 122 ? 22.766 30.245 99.176 1.00 5.11 118 HIS A CA 1
ATOM 903 C C . HIS A 1 122 ? 21.397 29.923 99.742 1.00 4.53 118 HIS A C 1
ATOM 904 O O . HIS A 1 122 ? 21.291 29.515 100.905 1.00 4.84 118 HIS A O 1
ATOM 911 N N . VAL A 1 123 ? 20.358 30.094 98.926 1.00 4.46 119 VAL A N 1
ATOM 912 C CA . VAL A 1 123 ? 18.991 29.862 99.369 1.00 4.97 119 VAL A CA 1
ATOM 913 C C . VAL A 1 123 ? 18.200 29.144 98.286 1.00 4.18 119 VAL A C 1
ATOM 914 O O . VAL A 1 123 ? 18.283 29.514 97.103 1.00 5.03 119 VAL A O 1
ATOM 918 N N . ARG A 1 124 ? 17.444 28.115 98.678 1.00 4.55 120 ARG A N 1
ATOM 919 C CA . ARG A 1 124 ? 16.552 27.415 97.759 1.00 4.36 120 ARG A CA 1
ATOM 920 C C . ARG A 1 124 ? 15.133 27.717 98.257 1.00 3.87 120 ARG A C 1
ATOM 921 O O . ARG A 1 124 ? 14.747 27.299 99.363 1.00 4.92 120 ARG A O 1
ATOM 929 N N . THR A 1 125 ? 14.378 28.472 97.455 1.00 4.67 121 THR A N 1
ATOM 930 C CA . THR A 1 125 ? 13.004 28.778 97.803 1.00 4.62 121 THR A CA 1
ATOM 931 C C . THR A 1 125 ? 12.029 27.995 96.940 1.00 4.42 121 THR A C 1
ATOM 932 O O . THR A 1 125 ? 12.216 27.855 95.725 1.00 5.49 121 THR A O 1
ATOM 936 N N . HIS A 1 126 ? 11.014 27.436 97.584 1.00 5.05 122 HIS A N 1
ATOM 937 C CA . HIS A 1 126 ? 9.945 26.788 96.857 1.00 4.78 122 HIS A CA 1
ATOM 938 C C . HIS A 1 126 ? 8.983 27.944 96.548 1.00 5.71 122 HIS A C 1
ATOM 939 O O . HIS A 1 126 ? 8.927 28.935 97.292 1.00 7.55 122 HIS A O 1
ATOM 946 N N . VAL A 1 127 ? 8.294 27.849 95.411 1.00 4.68 123 VAL A N 1
ATOM 947 C CA . VAL A 1 127 ? 7.303 28.843 94.997 1.00 4.53 123 VAL A CA 1
ATOM 948 C C . VAL A 1 127 ? 6.105 28.055 94.485 1.00 4.39 123 VAL A C 1
ATOM 949 O O . VAL A 1 127 ? 6.253 27.203 93.619 1.00 4.57 123 VAL A O 1
ATOM 953 N N . ASP A 1 128 ? 4.929 28.341 95.030 1.00 5.28 124 ASP A N 1
ATOM 954 C CA . ASP A 1 128 ? 3.709 27.629 94.656 1.00 5.31 124 ASP A CA 1
ATOM 955 C C . ASP A 1 128 ? 3.324 27.943 93.210 1.00 4.88 124 ASP A C 1
ATOM 956 O O . ASP A 1 128 ? 3.098 29.106 92.862 1.00 6.78 124 ASP A O 1
ATOM 961 N N . VAL A 1 129 ? 3.288 26.907 92.371 1.00 5.05 125 VAL A N 1
ATOM 962 C CA . VAL A 1 129 ? 2.911 27.054 90.970 1.00 5.23 125 VAL A CA 1
ATOM 963 C C . VAL A 1 129 ? 1.554 26.415 90.649 1.00 5.60 125 VAL A C 1
ATOM 964 O O . VAL A 1 129 ? 1.237 26.141 89.486 1.00 5.66 125 VAL A O 1
ATOM 968 N N . SER A 1 130 ? 0.760 26.175 91.696 1.00 6.33 126 SER A N 1
ATOM 969 C CA . SER A 1 130 ? -0.615 25.688 91.519 1.00 6.58 126 SER A CA 1
ATOM 970 C C . SER A 1 130 ? -1.388 27.010 91.433 1.00 7.56 126 SER A C 1
ATOM 971 O O . SER A 1 130 ? -2.144 27.374 92.337 1.00 8.14 126 SER A O 1
ATOM 974 N N . ASP A 1 131 ? -1.187 27.725 90.332 1.00 7.58 127 ASP A N 1
ATOM 975 C CA . ASP A 1 131 ? -1.784 29.048 90.140 1.00 8.48 127 ASP A CA 1
ATOM 976 C C . ASP A 1 131 ? -1.603 29.411 88.673 1.00 7.92 127 ASP A C 1
ATOM 977 O O . ASP A 1 131 ? -0.479 29.643 88.220 1.00 8.13 127 ASP A O 1
ATOM 982 N N . ALA A 1 132 ? -2.705 29.462 87.933 1.00 8.68 128 ALA A N 1
ATOM 983 C CA . ALA A 1 132 ? -2.646 29.765 86.507 1.00 9.76 128 ALA A CA 1
ATOM 984 C C . ALA A 1 132 ? -1.949 31.085 86.185 1.00 8.26 128 ALA A C 1
ATOM 985 O O . ALA A 1 132 ? -1.359 31.229 85.110 1.00 9.52 128 ALA A O 1
ATOM 987 N N . THR A 1 133 ? -2.002 32.039 87.108 1.00 7.49 129 THR A N 1
ATOM 988 C CA . THR A 1 133 ? -1.373 33.337 86.874 1.00 8.09 129 THR A CA 1
ATOM 989 C C . THR A 1 133 ? 0.129 33.352 87.144 1.00 7.10 129 THR A C 1
ATOM 990 O O . THR A 1 133 ? 0.821 34.269 86.705 1.00 7.53 129 THR A O 1
ATOM 994 N N . LEU A 1 134 ? 0.620 32.345 87.870 1.00 6.87 130 LEU A N 1
ATOM 995 C CA . LEU A 1 134 ? 2.037 32.231 88.243 1.00 6.33 130 LEU A CA 1
ATOM 996 C C . LEU A 1 134 ? 2.580 33.560 88.770 1.00 6.21 130 LEU A C 1
ATOM 997 O O . LEU A 1 134 ? 3.735 33.922 88.546 1.00 6.64 130 LEU A O 1
ATOM 1002 N N . THR A 1 135 ? 1.742 34.269 89.522 1.00 7.17 131 THR A N 1
ATOM 1003 C CA . THR A 1 135 ? 2.118 35.578 90.045 1.00 7.44 131 THR A CA 1
ATOM 1004 C C . THR A 1 135 ? 3.391 35.580 90.895 1.00 6.86 131 THR A C 1
ATOM 1005 O O . THR A 1 135 ? 4.315 36.364 90.645 1.00 7.37 131 THR A O 1
ATOM 1009 N N . ALA A 1 136 ? 3.448 34.701 91.894 1.00 7.24 132 ALA A N 1
ATOM 1010 C CA . ALA A 1 136 ? 4.621 34.649 92.758 1.00 6.33 132 ALA A CA 1
ATOM 1011 C C . ALA A 1 136 ? 5.875 34.214 92.017 1.00 5.66 132 ALA A C 1
ATOM 1012 O O . ALA A 1 136 ? 6.957 34.725 92.296 1.00 6.42 132 ALA A O 1
ATOM 1014 N N . LEU A 1 137 ? 5.746 33.277 91.084 1.00 5.82 133 LEU A N 1
ATOM 1015 C CA . LEU A 1 137 ? 6.913 32.830 90.336 1.00 5.61 133 LEU A CA 1
ATOM 1016 C C . LEU A 1 137 ? 7.523 33.968 89.517 1.00 5.80 133 LEU A C 1
ATOM 1017 O O . LEU A 1 137 ? 8.739 34.141 89.504 1.00 5.79 133 LEU A O 1
ATOM 1022 N N . LYS A 1 138 ? 6.685 34.737 88.822 1.00 5.90 134 LYS A N 1
ATOM 1023 C CA . LYS A 1 138 ? 7.201 35.844 88.012 1.00 5.92 134 LYS A CA 1
ATOM 1024 C C . LYS A 1 138 ? 7.929 36.862 88.886 1.00 6.28 134 LYS A C 1
ATOM 1025 O O . LYS A 1 138 ? 8.979 37.387 88.507 1.00 6.75 134 LYS A O 1
ATOM 1031 N N . ALA A 1 139 ? 7.376 37.137 90.061 1.00 6.36 135 ALA A N 1
ATOM 1032 C CA . ALA A 1 139 ? 8.009 38.054 90.995 1.00 6.44 135 ALA A CA 1
ATOM 1033 C C . ALA A 1 139 ? 9.346 37.481 91.494 1.00 5.85 135 ALA A C 1
ATOM 1034 O O . ALA A 1 139 ? 10.361 38.189 91.543 1.00 6.25 135 ALA A O 1
ATOM 1036 N N . MET A 1 140 ? 9.350 36.196 91.856 1.00 5.61 136 MET A N 1
ATOM 1037 C CA . MET A 1 140 ? 10.564 35.582 92.386 1.00 5.25 136 MET A CA 1
ATOM 1038 C C . MET A 1 140 ? 11.697 35.507 91.369 1.00 5.29 136 MET A C 1
ATOM 1039 O O . MET A 1 140 ? 12.865 35.595 91.738 1.00 5.74 136 MET A O 1
ATOM 1044 N N . LEU A 1 141 ? 11.365 35.336 90.090 1.00 6.08 137 LEU A N 1
ATOM 1045 C CA . LEU A 1 141 ? 12.401 35.287 89.061 1.00 5.96 137 LEU A CA 1
ATOM 1046 C C . LEU A 1 141 ? 13.107 36.652 88.983 1.00 6.22 137 LEU A C 1
ATOM 1047 O O . LEU A 1 141 ? 14.308 36.721 88.702 1.00 6.93 137 LEU A O 1
ATOM 1052 N N . GLU A 1 142 ? 12.375 37.735 89.243 1.00 6.03 138 GLU A N 1
ATOM 1053 C CA . GLU A 1 142 ? 12.996 39.059 89.259 1.00 6.31 138 GLU A CA 1
ATOM 1054 C C . GLU A 1 142 ? 13.853 39.199 90.523 1.00 6.07 138 GLU A C 1
ATOM 1055 O O . GLU A 1 142 ? 14.983 39.690 90.461 1.00 6.50 138 GLU A O 1
ATOM 1061 N N . VAL A 1 143 ? 13.319 38.764 91.666 1.00 5.87 139 VAL A N 1
ATOM 1062 C CA . VAL A 1 143 ? 14.064 38.830 92.924 1.00 6.44 139 VAL A CA 1
ATOM 1063 C C . VAL A 1 143 ? 15.394 38.069 92.795 1.00 5.46 139 VAL A C 1
ATOM 1064 O O . VAL A 1 143 ? 16.433 38.540 93.262 1.00 6.22 139 VAL A O 1
ATOM 1068 N N . LYS A 1 144 ? 15.366 36.904 92.154 1.00 5.99 140 LYS A N 1
ATOM 1069 C CA . LYS A 1 144 ? 16.585 36.116 91.968 1.00 5.61 140 LYS A CA 1
ATOM 1070 C C . LYS A 1 144 ? 17.691 36.944 91.302 1.00 5.83 140 LYS A C 1
ATOM 1071 O O . LYS A 1 144 ? 18.853 36.913 91.719 1.00 6.37 140 LYS A O 1
ATOM 1077 N N . GLN A 1 145 ? 17.329 37.680 90.252 1.00 6.51 141 GLN A N 1
ATOM 1078 C CA . GLN A 1 145 ? 18.303 38.517 89.555 1.00 7.38 141 GLN A CA 1
ATOM 1079 C C . GLN A 1 145 ? 18.759 39.686 90.423 1.00 7.19 141 GLN A C 1
ATOM 1080 O O . GLN A 1 145 ? 19.944 40.017 90.461 1.00 8.75 141 GLN A O 1
ATOM 1086 N N . GLU A 1 146 ? 17.825 40.295 91.140 1.00 6.69 142 GLU A N 1
ATOM 1087 C CA . GLU A 1 146 ? 18.152 41.441 91.979 1.00 7.27 142 GLU A CA 1
ATOM 1088 C C . GLU A 1 146 ? 19.050 41.120 93.169 1.00 6.47 142 GLU A C 1
ATOM 1089 O O . GLU A 1 146 ? 19.906 41.929 93.543 1.00 7.60 142 GLU A O 1
ATOM 1095 N N . VAL A 1 147 ? 18.869 39.939 93.757 1.00 6.39 143 VAL A N 1
ATOM 1096 C CA . VAL A 1 147 ? 19.638 39.578 94.941 1.00 6.27 143 VAL A CA 1
ATOM 1097 C C . VAL A 1 147 ? 20.955 38.869 94.630 1.00 6.23 143 VAL A C 1
ATOM 1098 O O . VAL A 1 147 ? 21.774 38.654 95.530 1.00 5.81 143 VAL A O 1
ATOM 1102 N N . ALA A 1 148 ? 21.178 38.560 93.356 1.00 6.65 144 ALA A N 1
ATOM 1103 C CA . ALA A 1 148 ? 22.367 37.824 92.934 1.00 7.02 144 ALA A CA 1
ATOM 1104 C C . ALA A 1 148 ? 23.724 38.284 93.480 1.00 7.60 144 ALA A C 1
ATOM 1105 O O . ALA A 1 148 ? 24.588 37.454 93.729 1.00 8.23 144 ALA A O 1
ATOM 1107 N N . PRO A 1 149 ? 23.938 39.601 93.664 1.00 7.78 145 PRO A N 1
ATOM 1108 C CA . PRO A 1 149 ? 25.245 40.018 94.194 1.00 7.98 145 PRO A CA 1
ATOM 1109 C C . PRO A 1 149 ? 25.508 39.515 95.622 1.00 8.09 145 PRO A C 1
ATOM 1110 O O . PRO A 1 149 ? 26.665 39.437 96.050 1.00 9.95 145 PRO A O 1
ATOM 1114 N N . TRP A 1 150 ? 24.441 39.175 96.346 1.00 7.02 146 TRP A N 1
ATOM 1115 C CA . TRP A 1 150 ? 24.548 38.743 97.743 1.00 6.84 146 TRP A CA 1
ATOM 1116 C C . TRP A 1 150 ? 24.160 37.292 98.030 1.00 6.06 146 TRP A C 1
ATOM 1117 O O . TRP A 1 150 ? 24.728 36.669 98.933 1.00 5.96 146 TRP A O 1
ATOM 1128 N N . ILE A 1 151 ? 23.181 36.774 97.290 1.00 5.50 147 ILE A N 1
ATOM 1129 C CA . ILE A 1 151 ? 22.686 35.414 97.478 1.00 5.79 147 ILE A CA 1
ATOM 1130 C C . ILE A 1 151 ? 22.416 34.739 96.144 1.00 5.70 147 ILE A C 1
ATOM 1131 O O . ILE A 1 151 ? 21.840 35.353 95.236 1.00 6.45 147 ILE A O 1
ATOM 1136 N N . ASP A 1 152 ? 22.854 33.488 96.022 1.00 5.73 148 ASP A N 1
ATOM 1137 C CA . ASP A 1 152 ? 22.547 32.678 94.847 1.00 6.47 148 ASP A CA 1
ATOM 1138 C C . ASP A 1 152 ? 21.229 31.976 95.216 1.00 5.17 148 ASP A C 1
ATOM 1139 O O . ASP A 1 152 ? 21.196 31.071 96.070 1.00 5.61 148 ASP A O 1
ATOM 1144 N N . LEU A 1 153 ? 20.144 32.418 94.591 1.00 5.03 149 LEU A N 1
ATOM 1145 C CA . LEU A 1 153 ? 18.811 31.899 94.865 1.00 5.47 149 LEU A CA 1
ATOM 1146 C C . LEU A 1 153 ? 18.350 30.873 93.845 1.00 5.37 149 LEU A C 1
ATOM 1147 O O . LEU A 1 153 ? 18.350 31.152 92.642 1.00 7.57 149 LEU A O 1
ATOM 1152 N N . GLN A 1 154 ? 17.982 29.683 94.320 1.00 4.90 150 GLN A N 1
ATOM 1153 C CA . GLN A 1 154 ? 17.420 28.639 93.469 1.00 4.93 150 GLN A CA 1
ATOM 1154 C C . GLN A 1 154 ? 15.911 28.691 93.687 1.00 4.44 150 GLN A C 1
ATOM 1155 O O . GLN A 1 154 ? 15.445 28.906 94.811 1.00 5.58 150 GLN A O 1
ATOM 1161 N N . ILE A 1 155 ? 15.153 28.487 92.616 1.00 4.51 151 ILE A N 1
ATOM 1162 C CA . ILE A 1 155 ? 13.700 28.495 92.688 1.00 4.78 151 ILE A CA 1
ATOM 1163 C C . ILE A 1 155 ? 13.147 27.117 92.337 1.00 4.43 151 ILE A C 1
ATOM 1164 O O . ILE A 1 155 ? 13.469 26.562 91.281 1.00 4.80 151 ILE A O 1
ATOM 1169 N N . VAL A 1 156 ? 12.343 26.559 93.242 1.00 4.34 152 VAL A N 1
ATOM 1170 C CA . VAL A 1 156 ? 11.689 25.277 93.003 1.00 4.27 152 VAL A CA 1
ATOM 1171 C C . VAL A 1 156 ? 10.251 25.550 92.549 1.00 4.32 152 VAL A C 1
ATOM 1172 O O . VAL A 1 156 ? 9.518 26.294 93.211 1.00 4.90 152 VAL A O 1
ATOM 1176 N N . ALA A 1 157 ? 9.867 24.982 91.408 1.00 4.53 153 ALA A N 1
ATOM 1177 C CA . ALA A 1 157 ? 8.486 25.079 90.924 1.00 4.91 153 ALA A CA 1
ATOM 1178 C C . ALA A 1 157 ? 7.747 24.030 91.773 1.00 4.17 153 ALA A C 1
ATOM 1179 O O . ALA A 1 157 ? 7.826 22.830 91.516 1.00 4.85 153 ALA A O 1
ATOM 1181 N N . PHE A 1 158 ? 7.039 24.511 92.790 1.00 4.65 154 PHE A N 1
ATOM 1182 C CA . PHE A 1 158 ? 6.358 23.659 93.771 1.00 4.48 154 PHE A CA 1
ATOM 1183 C C . PHE A 1 158 ? 4.852 23.604 93.535 1.00 4.37 154 PHE A C 1
ATOM 1184 O O . PHE A 1 158 ? 4.146 24.576 93.779 1.00 4.62 154 PHE A O 1
ATOM 1192 N N . PRO A 1 159 ? 4.339 22.465 93.044 1.00 4.20 155 PRO A N 1
ATOM 1193 C CA . PRO A 1 159 ? 2.899 22.337 92.781 1.00 4.78 155 PRO A CA 1
ATOM 1194 C C . PRO A 1 159 ? 2.184 22.008 94.090 1.00 5.27 155 PRO A C 1
ATOM 1195 O O . PRO A 1 159 ? 1.803 20.861 94.333 1.00 5.55 155 PRO A O 1
ATOM 1199 N N . GLN A 1 160 ? 2.017 23.031 94.928 1.00 5.42 156 GLN A N 1
ATOM 1200 C CA . GLN A 1 160 ? 1.442 22.894 96.266 1.00 6.27 156 GLN A CA 1
ATOM 1201 C C . GLN A 1 160 ? 0.138 22.124 96.374 1.00 6.01 156 GLN A C 1
ATOM 1202 O O . GLN A 1 160 ? -0.092 21.434 97.375 1.00 7.20 156 GLN A O 1
ATOM 1208 N N . GLU A 1 161 ? -0.713 22.223 95.361 1.00 5.50 157 GLU A N 1
ATOM 1209 C CA . GLU A 1 161 ? -1.987 21.524 95.420 1.00 6.15 157 GLU A CA 1
ATOM 1210 C C . GLU A 1 161 ? -2.022 20.234 94.611 1.00 5.95 157 GLU A C 1
ATOM 1211 O O . GLU A 1 161 ? -3.091 19.660 94.363 1.00 6.80 157 GLU A O 1
ATOM 1217 N N . GLY A 1 162 ? -0.835 19.759 94.242 1.00 6.05 158 GLY A N 1
ATOM 1218 C CA . GLY A 1 162 ? -0.720 18.531 93.481 1.00 6.20 158 GLY A CA 1
ATOM 1219 C C . GLY A 1 162 ? -0.502 18.743 91.996 1.00 5.61 158 GLY A C 1
ATOM 1220 O O . GLY A 1 162 ? -0.837 19.789 91.433 1.00 7.32 158 GLY A O 1
ATOM 1221 N N . ILE A 1 163 ? 0.069 17.732 91.358 1.00 5.63 159 ILE A N 1
ATOM 1222 C CA . ILE A 1 163 ? 0.319 17.758 89.927 1.00 6.26 159 ILE A CA 1
ATOM 1223 C C . ILE A 1 163 ? -0.896 17.179 89.206 1.00 6.13 159 ILE A C 1
ATOM 1224 O O . ILE A 1 163 ? -1.441 17.797 88.293 1.00 9.20 159 ILE A O 1
ATOM 1229 N N . LEU A 1 164 ? -1.339 16.003 89.633 1.00 6.86 160 LEU A N 1
ATOM 1230 C CA . LEU A 1 164 ? -2.484 15.361 89.007 1.00 7.13 160 LEU A CA 1
ATOM 1231 C C . LEU A 1 164 ? -3.816 15.735 89.649 1.00 6.44 160 LEU A C 1
ATOM 1232 O O . LEU A 1 164 ? -4.867 15.565 89.026 1.00 9.50 160 LEU A O 1
ATOM 1237 N N . SER A 1 165 ? -3.774 16.290 90.857 1.00 6.37 161 SER A N 1
ATOM 1238 C CA . SER A 1 165 ? -4.983 16.622 91.610 1.00 6.77 161 SER A CA 1
ATOM 1239 C C . SER A 1 165 ? -5.430 18.079 91.536 1.00 6.99 161 SER A C 1
ATOM 1240 O O . SER A 1 165 ? -6.372 18.467 92.221 1.00 7.85 161 SER A O 1
ATOM 1243 N N . TYR A 1 166 ? -4.761 18.876 90.706 1.00 7.78 162 TYR A N 1
ATOM 1244 C CA . TYR A 1 166 ? -5.084 20.295 90.536 1.00 7.91 162 TYR A CA 1
ATOM 1245 C C . TYR A 1 166 ? -5.283 20.544 89.036 1.00 7.50 162 TYR A C 1
ATOM 1246 O O . TYR A 1 166 ? -4.565 19.979 88.214 1.00 6.88 162 TYR A O 1
ATOM 1255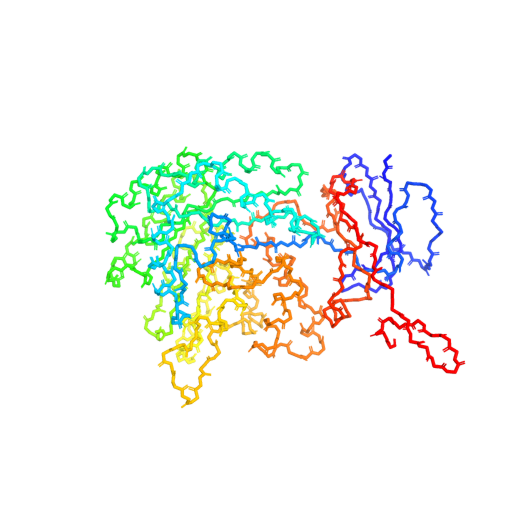 N N . PRO A 1 167 ? -6.266 21.390 88.658 1.00 8.71 163 PRO A N 1
ATOM 1256 C CA . PRO A 1 167 ? -6.507 21.658 87.233 1.00 8.63 163 PRO A CA 1
ATOM 1257 C C . PRO A 1 167 ? -5.270 22.167 86.502 1.00 7.44 163 PRO A C 1
ATOM 1258 O O . PRO A 1 167 ? -4.680 23.161 86.908 1.00 9.10 163 PRO A O 1
ATOM 1262 N N . ASN A 1 168 ? -4.893 21.479 85.427 1.00 8.27 164 ASN A N 1
ATOM 1263 C CA . ASN A 1 168 ? -3.727 21.846 84.619 1.00 8.36 164 ASN A CA 1
ATOM 1264 C C . ASN A 1 168 ? -2.423 21.842 85.421 1.00 7.26 164 ASN A C 1
ATOM 1265 O O . ASN A 1 168 ? -1.454 22.523 85.056 1.00 7.98 164 ASN A O 1
ATOM 1270 N N . GLY A 1 169 ? -2.388 21.050 86.493 1.00 7.31 165 GLY A N 1
ATOM 1271 C CA . GLY A 1 169 ? -1.205 20.995 87.338 1.00 6.52 165 GLY A CA 1
ATOM 1272 C C . GLY A 1 169 ? 0.088 20.674 86.610 1.00 6.27 165 GLY A C 1
ATOM 1273 O O . GLY A 1 169 ? 1.113 21.338 86.827 1.00 6.40 165 GLY A O 1
ATOM 1274 N N . GLU A 1 170 ? 0.066 19.657 85.752 1.00 7.07 166 GLU A N 1
ATOM 1275 C CA . GLU A 1 170 ? 1.284 19.294 85.043 1.00 7.93 166 GLU A CA 1
ATOM 1276 C C . GLU A 1 170 ? 1.706 20.367 84.046 1.00 6.99 166 GLU A C 1
ATOM 1277 O O . GLU A 1 170 ? 2.897 20.656 83.923 1.00 7.26 166 GLU A O 1
ATOM 1283 N N . ALA A 1 171 ? 0.741 20.949 83.334 1.00 7.64 167 ALA A N 1
ATOM 1284 C CA . ALA A 1 171 ? 1.051 21.998 82.364 1.00 6.76 167 ALA A CA 1
ATOM 1285 C C . ALA A 1 171 ? 1.663 23.207 83.068 1.00 6.12 167 ALA A C 1
ATOM 1286 O O . ALA A 1 171 ? 2.613 23.813 82.562 1.00 6.00 167 ALA A O 1
ATOM 1288 N N . LEU A 1 172 ? 1.122 23.569 84.228 1.00 5.89 168 LEU A N 1
ATOM 1289 C CA . LEU A 1 172 ? 1.642 24.704 84.978 1.00 5.62 168 LEU A CA 1
ATOM 1290 C C . LEU A 1 172 ? 3.043 24.428 85.524 1.00 5.31 168 LEU A C 1
ATOM 1291 O O . LEU A 1 172 ? 3.890 25.329 85.569 1.00 5.53 168 LEU A O 1
ATOM 1296 N N . LEU A 1 173 ? 3.296 23.188 85.945 1.00 5.38 169 LEU A N 1
ATOM 1297 C CA . LEU A 1 173 ? 4.615 22.811 86.451 1.00 5.13 169 LEU A CA 1
ATOM 1298 C C . LEU A 1 173 ? 5.640 22.966 85.315 1.00 5.03 169 LEU A C 1
ATOM 1299 O O . LEU A 1 173 ? 6.728 23.541 85.500 1.00 5.21 169 LEU A O 1
ATOM 1304 N N . GLU A 1 174 ? 5.293 22.458 84.134 1.00 5.23 170 GLU A N 1
ATOM 1305 C CA . GLU A 1 174 ? 6.197 22.576 82.999 1.00 5.45 170 GLU A CA 1
ATOM 1306 C C . GLU A 1 174 ? 6.361 24.040 82.576 1.00 5.21 170 GLU A C 1
ATOM 1307 O O . GLU A 1 174 ? 7.464 24.456 82.212 1.00 5.61 170 GLU A O 1
ATOM 1313 N N . GLU A 1 175 ? 5.282 24.816 82.616 1.00 5.06 171 GLU A N 1
ATOM 1314 C CA . GLU A 1 175 ? 5.366 26.235 82.262 1.00 5.52 171 GLU A CA 1
ATOM 1315 C C . GLU A 1 175 ? 6.374 26.937 83.189 1.00 4.59 171 GLU A C 1
ATOM 1316 O O . GLU A 1 175 ? 7.186 27.757 82.747 1.00 5.37 171 GLU A O 1
ATOM 1322 N N . ALA A 1 176 ? 6.331 26.605 84.481 1.00 5.30 172 ALA A N 1
ATOM 1323 C CA . ALA A 1 176 ? 7.246 27.200 85.454 1.00 5.05 172 ALA A CA 1
ATOM 1324 C C . ALA A 1 176 ? 8.699 26.868 85.100 1.00 4.89 172 ALA A C 1
ATOM 1325 O O . ALA A 1 176 ? 9.587 27.708 85.261 1.00 5.28 172 ALA A O 1
ATOM 1327 N N . LEU A 1 177 ? 8.953 25.649 84.638 1.00 5.19 173 LEU A N 1
ATOM 1328 C CA . LEU A 1 177 ? 10.310 25.277 84.227 1.00 5.81 173 LEU A CA 1
ATOM 1329 C C . LEU A 1 177 ? 10.708 26.053 82.963 1.00 5.15 173 LEU A C 1
ATOM 1330 O O . LEU A 1 177 ? 11.847 26.526 82.842 1.00 5.48 173 LEU A O 1
ATOM 1335 N N . ARG A 1 178 ? 9.777 26.194 82.022 1.00 5.31 174 ARG A N 1
ATOM 1336 C CA . ARG A 1 178 ? 10.074 26.943 80.801 1.00 5.70 174 ARG A CA 1
ATOM 1337 C C . ARG A 1 178 ? 10.372 28.417 81.110 1.00 5.30 174 ARG A C 1
ATOM 1338 O O . ARG A 1 178 ? 11.122 29.070 80.369 1.00 6.29 174 ARG A O 1
ATOM 1346 N N . LEU A 1 179 ? 9.816 28.935 82.203 1.00 5.10 175 LEU A N 1
ATOM 1347 C CA . LEU A 1 179 ? 10.071 30.313 82.615 1.00 5.79 175 LEU A CA 1
ATOM 1348 C C . LEU A 1 179 ? 11.397 30.443 83.373 1.00 5.35 175 LEU A C 1
ATOM 1349 O O . LEU A 1 179 ? 11.835 31.552 83.668 1.00 6.20 175 LEU A O 1
ATOM 1354 N N . GLY A 1 180 ? 12.019 29.312 83.716 1.00 5.58 176 GLY A N 1
ATOM 1355 C CA . GLY A 1 180 ? 13.313 29.372 84.372 1.00 6.18 176 GLY A CA 1
ATOM 1356 C C . GLY A 1 180 ? 13.469 28.789 85.760 1.00 5.75 176 GLY A C 1
ATOM 1357 O O . GLY A 1 180 ? 14.548 28.923 86.337 1.00 6.80 176 GLY A O 1
ATOM 1358 N N . ALA A 1 181 ? 12.441 28.163 86.327 1.00 5.41 177 ALA A N 1
ATOM 1359 C CA . ALA A 1 181 ? 12.626 27.577 87.662 1.00 4.83 177 ALA A CA 1
ATOM 1360 C C . ALA A 1 181 ? 13.775 26.560 87.603 1.00 4.97 177 ALA A C 1
ATOM 1361 O O . ALA A 1 181 ? 13.889 25.786 86.657 1.00 6.00 177 ALA A O 1
ATOM 1363 N N . ASP A 1 182 ? 14.611 26.558 88.635 1.00 5.11 178 ASP A N 1
ATOM 1364 C CA . ASP A 1 182 ? 15.793 25.708 88.699 1.00 5.03 178 ASP A CA 1
ATOM 1365 C C . ASP A 1 182 ? 15.569 24.272 89.115 1.00 4.60 178 ASP A C 1
ATOM 1366 O O . ASP A 1 182 ? 16.382 23.391 88.802 1.00 4.95 178 ASP A O 1
ATOM 1371 N N . VAL A 1 183 ? 14.471 24.049 89.826 1.00 4.17 179 VAL A N 1
ATOM 1372 C CA . VAL A 1 183 ? 14.196 22.752 90.436 1.00 4.18 179 VAL A CA 1
ATOM 1373 C C . VAL A 1 183 ? 12.742 22.363 90.232 1.00 4.45 179 VAL A C 1
ATOM 1374 O O . VAL A 1 183 ? 11.854 23.217 90.298 1.00 5.05 179 VAL A O 1
ATOM 1378 N N . VAL A 1 184 ? 12.500 21.074 90.003 1.00 4.49 180 VAL A N 1
ATOM 1379 C CA . VAL A 1 184 ? 11.146 20.556 89.833 1.00 4.31 180 VAL A CA 1
ATOM 1380 C C . VAL A 1 184 ? 10.667 20.031 91.194 1.00 4.24 180 VAL A C 1
ATOM 1381 O O . VAL A 1 184 ? 11.352 19.221 91.822 1.00 4.65 180 VAL A O 1
ATOM 1385 N N . GLY A 1 185 ? 9.502 20.492 91.644 1.00 4.15 181 GLY A N 1
ATOM 1386 C CA . GLY A 1 185 ? 8.939 20.022 92.900 1.00 4.80 181 GLY A CA 1
ATOM 1387 C C . GLY A 1 185 ? 7.762 19.071 92.682 1.00 3.79 181 GLY A C 1
ATOM 1388 O O . GLY A 1 185 ? 7.309 18.852 91.550 1.00 4.74 181 GLY A O 1
ATOM 1389 N N . ALA A 1 186 ? 7.283 18.485 93.784 1.00 4.19 182 ALA A N 1
ATOM 1390 C CA . ALA A 1 186 ? 6.138 17.575 93.781 1.00 4.57 182 ALA A CA 1
ATOM 1391 C C . ALA A 1 186 ? 5.672 17.444 95.231 1.00 3.83 182 ALA A C 1
ATOM 1392 O O . ALA A 1 186 ? 6.353 17.907 96.154 1.00 4.57 182 ALA A O 1
ATOM 1394 N N . ILE A 1 187 ? 4.509 16.826 95.431 1.00 4.11 183 ILE A N 1
ATOM 1395 C CA . ILE A 1 187 ? 3.937 16.652 96.780 1.00 4.42 183 ILE A CA 1
ATOM 1396 C C . ILE A 1 187 ? 3.025 15.413 96.708 1.00 4.20 183 ILE A C 1
ATOM 1397 O O . ILE A 1 187 ? 1.800 15.472 96.870 1.00 4.40 183 ILE A O 1
ATOM 1402 N N . PRO A 1 188 ? 3.644 14.240 96.524 1.00 4.43 184 PRO A N 1
ATOM 1403 C CA . PRO A 1 188 ? 2.853 13.014 96.386 1.00 3.98 184 PRO A CA 1
ATOM 1404 C C . PRO A 1 188 ? 1.825 12.641 97.430 1.00 4.51 184 PRO A C 1
ATOM 1405 O O . PRO A 1 188 ? 0.759 12.117 97.079 1.00 4.72 184 PRO A O 1
ATOM 1409 N N . HIS A 1 189 ? 2.125 12.909 98.696 1.00 3.96 185 HIS A N 1
ATOM 1410 C CA . HIS A 1 189 ? 1.201 12.579 99.773 1.00 4.94 185 HIS A CA 1
ATOM 1411 C C . HIS A 1 189 ? -0.040 13.477 99.790 1.00 5.32 185 HIS A C 1
ATOM 1412 O O . HIS A 1 189 ? -0.994 13.176 100.509 1.00 7.51 185 HIS A O 1
ATOM 1419 N N . PHE A 1 190 ? -0.035 14.577 99.034 1.00 4.72 186 PHE A N 1
ATOM 1420 C CA . PHE A 1 190 ? -1.201 15.464 98.983 1.00 4.96 186 PHE A CA 1
ATOM 1421 C C . PHE A 1 190 ? -2.081 15.131 97.774 1.00 4.92 186 PHE A C 1
ATOM 1422 O O . PHE A 1 190 ? -3.197 15.645 97.658 1.00 6.24 186 PHE A O 1
ATOM 1430 N N . GLU A 1 191 ? -1.578 14.307 96.853 1.00 5.08 187 GLU A N 1
ATOM 1431 C CA . GLU A 1 191 ? -2.390 13.900 95.704 1.00 4.93 187 GLU A CA 1
ATOM 1432 C C . GLU A 1 191 ? -3.585 13.077 96.218 1.00 4.59 187 GLU A C 1
ATOM 1433 O O . GLU A 1 191 ? -3.531 12.449 97.289 1.00 5.03 187 GLU A O 1
ATOM 1439 N N . PHE A 1 192 ? -4.659 13.058 95.438 1.00 5.17 188 PHE A N 1
ATOM 1440 C CA . PHE A 1 192 ? -5.867 12.353 95.843 1.00 4.42 188 PHE A CA 1
ATOM 1441 C C . PHE A 1 192 ? -5.685 10.875 96.167 1.00 4.00 188 PHE A C 1
ATOM 1442 O O . PHE A 1 192 ? -6.357 10.360 97.070 1.00 4.55 188 PHE A O 1
ATOM 1450 N N . THR A 1 193 ? -4.824 10.186 95.421 1.00 4.58 189 THR A N 1
ATOM 1451 C CA . THR A 1 193 ? -4.614 8.761 95.639 1.00 4.80 189 THR A CA 1
ATOM 1452 C C . THR A 1 193 ? -3.135 8.398 95.604 1.00 4.33 189 THR A C 1
ATOM 1453 O O . THR A 1 193 ? -2.306 9.129 95.040 1.00 4.42 189 THR A O 1
ATOM 1457 N N . ARG A 1 194 ? -2.824 7.240 96.180 1.00 4.25 190 ARG A N 1
ATOM 1458 C CA . ARG A 1 194 ? -1.463 6.719 96.178 1.00 4.23 190 ARG A CA 1
ATOM 1459 C C . ARG A 1 194 ? -0.971 6.592 94.727 1.00 4.22 190 ARG A C 1
ATOM 1460 O O . ARG A 1 194 ? 0.194 6.897 94.420 1.00 4.68 190 ARG A O 1
ATOM 1468 N N . GLU A 1 195 ? -1.853 6.131 93.837 1.00 4.22 191 GLU A N 1
ATOM 1469 C CA . GLU A 1 195 ? -1.494 5.972 92.423 1.00 4.49 191 GLU A CA 1
ATOM 1470 C C . GLU A 1 195 ? -1.136 7.319 91.783 1.00 4.62 191 GLU A C 1
ATOM 1471 O O . GLU A 1 195 ? -0.162 7.414 91.022 1.00 4.78 191 GLU A O 1
ATOM 1477 N N . TYR A 1 196 ? -1.910 8.361 92.068 1.00 4.44 192 TYR A N 1
ATOM 1478 C CA . TYR A 1 196 ? -1.559 9.691 91.549 1.00 4.94 192 TYR A CA 1
ATOM 1479 C C . TYR A 1 196 ? -0.208 10.112 92.149 1.00 4.86 192 TYR A C 1
ATOM 1480 O O . TYR A 1 196 ? 0.597 10.772 91.480 1.00 5.12 192 TYR A O 1
ATOM 1489 N N . GLY A 1 197 ? 0.027 9.773 93.418 1.00 4.62 193 GLY A N 1
ATOM 1490 C CA . GLY A 1 197 ? 1.297 10.125 94.035 1.00 4.73 193 GLY A CA 1
ATOM 1491 C C . GLY A 1 197 ? 2.476 9.521 93.290 1.00 4.30 193 GLY A C 1
ATOM 1492 O O . GLY A 1 197 ? 3.442 10.222 92.946 1.00 4.45 193 GLY A O 1
ATOM 1493 N N . VAL A 1 198 ? 2.422 8.216 93.044 1.00 4.22 194 VAL A N 1
ATOM 1494 C CA . VAL A 1 198 ? 3.501 7.543 92.330 1.00 4.81 194 VAL A CA 1
ATOM 1495 C C . VAL A 1 198 ? 3.634 8.088 90.896 1.00 4.27 194 VAL A C 1
ATOM 1496 O O . VAL A 1 198 ? 4.744 8.388 90.432 1.00 5.08 194 VAL A O 1
ATOM 1500 N N . GLU A 1 199 ? 2.512 8.237 90.195 1.00 4.77 195 GLU A N 1
ATOM 1501 C CA . GLU A 1 199 ? 2.550 8.745 88.826 1.00 5.40 195 GLU A CA 1
ATOM 1502 C C . GLU A 1 199 ? 3.127 10.157 88.770 1.00 4.78 195 GLU A C 1
ATOM 1503 O O . GLU A 1 199 ? 3.874 10.501 87.837 1.00 5.61 195 GLU A O 1
ATOM 1509 N N . SER A 1 200 ? 2.792 10.974 89.762 1.00 4.77 196 SER A N 1
ATOM 1510 C CA . SER A 1 200 ? 3.294 12.345 89.787 1.00 4.85 196 SER A CA 1
ATOM 1511 C C . SER A 1 200 ? 4.817 12.371 89.848 1.00 3.97 196 SER A C 1
ATOM 1512 O O . SER A 1 200 ? 5.445 13.297 89.310 1.00 4.81 196 SER A O 1
ATOM 1515 N N . LEU A 1 201 ? 5.417 11.373 90.495 1.00 4.88 197 LEU A N 1
ATOM 1516 C CA . LEU A 1 201 ? 6.875 11.313 90.587 1.00 4.68 197 LEU A CA 1
ATOM 1517 C C . LEU A 1 201 ? 7.495 10.924 89.239 1.00 4.39 197 LEU A C 1
ATOM 1518 O O . LEU A 1 201 ? 8.547 11.449 88.858 1.00 4.67 197 LEU A O 1
ATOM 1523 N N . HIS A 1 202 ? 6.866 10.008 88.511 1.00 5.02 198 HIS A N 1
ATOM 1524 C CA . HIS A 1 202 ? 7.369 9.694 87.178 1.00 5.05 198 HIS A CA 1
ATOM 1525 C C . HIS A 1 202 ? 7.345 10.971 86.320 1.00 4.48 198 HIS A C 1
ATOM 1526 O O . HIS A 1 202 ? 8.294 11.248 85.587 1.00 5.36 198 HIS A O 1
ATOM 1533 N N . LYS A 1 203 ? 6.274 11.755 86.421 1.00 4.91 199 LYS A N 1
ATOM 1534 C CA . LYS A 1 203 ? 6.177 12.987 85.635 1.00 5.36 199 LYS A CA 1
ATOM 1535 C C . LYS A 1 203 ? 7.236 14.015 86.044 1.00 5.36 199 LYS A C 1
ATOM 1536 O O . LYS A 1 203 ? 7.788 14.719 85.193 1.00 5.80 199 LYS A O 1
ATOM 1542 N N . THR A 1 204 ? 7.509 14.101 87.345 1.00 4.98 200 THR A N 1
ATOM 1543 C CA . THR A 1 204 ? 8.509 15.016 87.887 1.00 4.59 200 THR A CA 1
ATOM 1544 C C . THR A 1 204 ? 9.900 14.661 87.351 1.00 4.57 200 THR A C 1
ATOM 1545 O O . THR A 1 204 ? 10.651 15.542 86.889 1.00 4.98 200 THR A O 1
ATOM 1549 N N . PHE A 1 205 ? 10.252 13.378 87.413 1.00 4.52 201 PHE A N 1
ATOM 1550 C CA . PHE A 1 205 ? 11.548 12.954 86.906 1.00 4.72 201 PHE A CA 1
ATOM 1551 C C . PHE A 1 205 ? 11.664 13.155 85.400 1.00 4.60 201 PHE A C 1
ATOM 1552 O O . PHE A 1 205 ? 12.722 13.568 84.914 1.00 5.62 201 PHE A O 1
ATOM 1560 N N . ALA A 1 206 ? 10.593 12.882 84.656 1.00 4.71 202 ALA A N 1
ATOM 1561 C CA . ALA A 1 206 ? 10.640 13.089 83.209 1.00 5.24 202 ALA A CA 1
ATOM 1562 C C . ALA A 1 206 ? 10.893 14.570 82.895 1.00 5.28 202 ALA A C 1
ATOM 1563 O O . ALA A 1 206 ? 11.676 14.892 81.990 1.00 5.57 202 ALA A O 1
ATOM 1565 N N . LEU A 1 207 ? 10.247 15.476 83.630 1.00 5.03 203 LEU A N 1
ATOM 1566 C CA . LEU A 1 207 ? 10.454 16.907 83.398 1.00 4.87 203 LEU A CA 1
ATOM 1567 C C . LEU A 1 207 ? 11.882 17.317 83.761 1.00 4.86 203 LEU A C 1
ATOM 1568 O O . LEU A 1 207 ? 12.502 18.115 83.042 1.00 5.33 203 LEU A O 1
ATOM 1573 N N . ALA A 1 208 ? 12.419 16.791 84.865 1.00 4.66 204 ALA A N 1
ATOM 1574 C CA . ALA A 1 208 ? 13.783 17.125 85.266 1.00 4.94 204 ALA A CA 1
ATOM 1575 C C . ALA A 1 208 ? 14.805 16.673 84.225 1.00 4.82 204 ALA A C 1
ATOM 1576 O O . ALA A 1 208 ? 15.810 17.353 84.000 1.00 5.83 204 ALA A O 1
ATOM 1578 N N . GLN A 1 209 ? 14.564 15.525 83.601 1.00 5.27 205 GLN A N 1
ATOM 1579 C CA . GLN A 1 209 ? 15.490 15.045 82.583 1.00 6.32 205 GLN A CA 1
ATOM 1580 C C . GLN A 1 209 ? 15.296 15.806 81.265 1.00 6.27 205 GLN A C 1
ATOM 1581 O O . GLN A 1 209 ? 16.268 16.057 80.543 1.00 8.27 205 GLN A O 1
ATOM 1587 N N . LYS A 1 210 ? 14.061 16.184 80.954 1.00 6.40 206 LYS A N 1
ATOM 1588 C CA . LYS A 1 210 ? 13.778 16.926 79.727 1.00 6.89 206 LYS A CA 1
ATOM 1589 C C . LYS A 1 210 ? 14.444 18.305 79.741 1.00 6.49 206 LYS A C 1
ATOM 1590 O O . LYS A 1 210 ? 15.000 18.751 78.727 1.00 7.91 206 LYS A O 1
ATOM 1596 N N . TYR A 1 211 ? 14.414 18.970 80.892 1.00 6.41 207 TYR A N 1
ATOM 1597 C CA . TYR A 1 211 ? 14.968 20.311 81.027 1.00 6.48 207 TYR A CA 1
ATOM 1598 C C . TYR A 1 211 ? 16.318 20.413 81.729 1.00 6.31 207 TYR A C 1
ATOM 1599 O O . TYR A 1 211 ? 16.851 21.517 81.863 1.00 7.23 207 TYR A O 1
ATOM 1608 N N . ASP A 1 212 ? 16.880 19.280 82.146 1.00 6.13 208 ASP A N 1
ATOM 1609 C CA . ASP A 1 212 ? 18.146 19.246 82.889 1.00 6.34 208 ASP A CA 1
ATOM 1610 C C . ASP A 1 212 ? 18.054 20.144 84.131 1.00 5.82 208 ASP A C 1
ATOM 1611 O O . ASP A 1 212 ? 18.803 21.116 84.292 1.00 7.02 208 ASP A O 1
ATOM 1616 N N . ARG A 1 213 ? 17.119 19.806 85.016 1.00 5.37 209 ARG A N 1
ATOM 1617 C CA . ARG A 1 213 ? 16.910 20.561 86.251 1.00 5.05 209 ARG A CA 1
ATOM 1618 C C . ARG A 1 213 ? 17.036 19.635 87.453 1.00 4.72 209 ARG A C 1
ATOM 1619 O O . ARG A 1 213 ? 17.035 18.407 87.314 1.00 5.45 209 ARG A O 1
ATOM 1627 N N . LEU A 1 214 ? 17.173 20.236 88.631 1.00 4.72 210 LEU A N 1
ATOM 1628 C CA . LEU A 1 214 ? 17.250 19.474 89.874 1.00 4.16 210 LEU A CA 1
ATOM 1629 C C . LEU A 1 214 ? 15.827 19.088 90.300 1.00 4.30 210 LEU A C 1
ATOM 1630 O O . LEU A 1 214 ? 14.849 19.559 89.709 1.00 4.62 210 LEU A O 1
ATOM 1635 N N . ILE A 1 215 ? 15.725 18.225 91.310 1.00 4.02 211 ILE A N 1
ATOM 1636 C CA . ILE A 1 215 ? 14.435 17.795 91.844 1.00 3.99 211 ILE A CA 1
ATOM 1637 C C . ILE A 1 215 ? 14.430 17.982 93.358 1.00 3.84 211 ILE A C 1
ATOM 1638 O O . ILE A 1 215 ? 15.424 17.679 94.020 1.00 4.51 211 ILE A O 1
ATOM 1643 N N . ASP A 1 216 ? 13.333 18.502 93.903 1.00 3.77 212 ASP A N 1
ATOM 1644 C CA . ASP A 1 216 ? 13.193 18.614 95.359 1.00 4.05 212 ASP A CA 1
ATOM 1645 C C . ASP A 1 216 ? 11.713 18.394 95.660 1.00 4.15 212 ASP A C 1
ATOM 1646 O O . ASP A 1 216 ? 10.875 19.256 95.411 1.00 5.21 212 ASP A O 1
ATOM 1651 N N . VAL A 1 217 ? 11.414 17.205 96.174 1.00 4.55 213 VAL A N 1
ATOM 1652 C CA . VAL A 1 217 ? 10.050 16.784 96.468 1.00 4.58 213 VAL A CA 1
ATOM 1653 C C . VAL A 1 217 ? 9.624 17.012 97.922 1.00 4.76 213 VAL A C 1
ATOM 1654 O O . VAL A 1 217 ? 10.376 16.658 98.830 1.00 4.97 213 VAL A O 1
ATOM 1658 N N . HIS A 1 218 ? 8.449 17.619 98.146 1.00 5.02 214 HIS A N 1
ATOM 1659 C CA . HIS A 1 218 ? 7.897 17.698 99.517 1.00 4.33 214 HIS A CA 1
ATOM 1660 C C . HIS A 1 218 ? 7.403 16.237 99.639 1.00 4.26 214 HIS A C 1
ATOM 1661 O O . HIS A 1 218 ? 6.348 15.872 99.092 1.00 4.77 214 HIS A O 1
ATOM 1668 N N . CYS A 1 219 ? 8.166 15.425 100.370 1.00 4.27 215 CYS A N 1
ATOM 1669 C CA . CYS A 1 219 ? 7.964 13.981 100.388 1.00 3.75 215 CYS A CA 1
ATOM 1670 C C . CYS A 1 219 ? 7.508 13.373 101.700 1.00 3.52 215 CYS A C 1
ATOM 1671 O O . CYS A 1 219 ? 8.240 13.404 102.693 1.00 3.93 215 CYS A O 1
ATOM 1674 N N . ASP A 1 220 ? 6.305 12.804 101.699 1.00 3.66 216 ASP A N 1
ATOM 1675 C CA . ASP A 1 220 ? 5.764 12.145 102.890 1.00 3.68 216 ASP A CA 1
ATOM 1676 C C . ASP A 1 220 ? 5.752 13.066 104.124 1.00 3.30 216 ASP A C 1
ATOM 1677 O O . ASP A 1 220 ? 6.159 12.653 105.218 1.00 3.79 216 ASP A O 1
ATOM 1682 N N . GLU A 1 221 ? 5.290 14.305 103.959 1.00 3.98 217 GLU A N 1
ATOM 1683 C CA . GLU A 1 221 ? 5.214 15.232 105.104 1.00 4.24 217 GLU A CA 1
ATOM 1684 C C . GLU A 1 221 ? 3.858 14.983 105.779 1.00 3.98 217 GLU A C 1
ATOM 1685 O O . 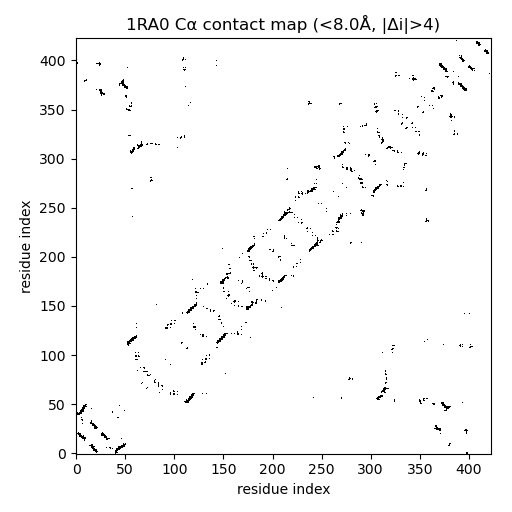GLU A 1 221 ? 2.919 15.781 105.671 1.00 5.31 217 GLU A O 1
ATOM 1691 N N . ILE A 1 222 ? 3.781 13.869 106.501 1.00 3.81 218 ILE A N 1
ATOM 1692 C CA . ILE A 1 222 ? 2.527 13.424 107.091 1.00 4.63 218 ILE A CA 1
ATOM 1693 C C . ILE A 1 222 ? 2.818 12.289 108.078 1.00 3.77 218 ILE A C 1
ATOM 1694 O O . ILE A 1 222 ? 3.705 11.466 107.837 1.00 4.55 218 ILE A O 1
ATOM 1699 N N . ASP A 1 223 ? 2.095 12.253 109.197 1.00 4.15 219 ASP A N 1
ATOM 1700 C CA . ASP A 1 223 ? 2.292 11.190 110.189 1.00 3.96 219 ASP A CA 1
ATOM 1701 C C . ASP A 1 223 ? 1.485 9.954 109.771 1.00 3.93 219 ASP A C 1
ATOM 1702 O O . ASP A 1 223 ? 0.582 9.502 110.484 1.00 5.38 219 ASP A O 1
ATOM 1707 N N . ASP A 1 224 ? 1.815 9.417 108.602 1.00 4.21 220 ASP A N 1
ATOM 1708 C CA . ASP A 1 224 ? 1.130 8.246 108.040 1.00 4.17 220 ASP A CA 1
ATOM 1709 C C . ASP A 1 224 ? 2.210 7.205 107.772 1.00 3.77 220 ASP A C 1
ATOM 1710 O O . ASP A 1 224 ? 3.050 7.388 106.885 1.00 4.24 220 ASP A O 1
ATOM 1715 N N . GLU A 1 225 ? 2.180 6.108 108.528 1.00 4.46 221 GLU A N 1
ATOM 1716 C CA . GLU A 1 225 ? 3.172 5.056 108.378 1.00 4.98 221 GLU A CA 1
ATOM 1717 C C . GLU A 1 225 ? 3.126 4.368 107.007 1.00 4.14 221 GLU A C 1
ATOM 1718 O O . GLU A 1 225 ? 4.055 3.636 106.649 1.00 4.73 221 GLU A O 1
ATOM 1724 N N . GLN A 1 226 ? 2.051 4.601 106.254 1.00 3.64 222 GLN A N 1
ATOM 1725 C CA . GLN A 1 226 ? 1.910 4.039 104.911 1.00 3.69 222 GLN A CA 1
ATOM 1726 C C . GLN A 1 226 ? 2.372 5.005 103.810 1.00 3.64 222 GLN A C 1
ATOM 1727 O O . GLN A 1 226 ? 2.322 4.652 102.631 1.00 4.94 222 GLN A O 1
ATOM 1733 N N . SER A 1 227 ? 2.804 6.216 104.165 1.00 3.61 223 SER A N 1
ATOM 1734 C CA . SER A 1 227 ? 3.265 7.173 103.150 1.00 3.66 223 SER A CA 1
ATOM 1735 C C . SER A 1 227 ? 4.738 6.861 102.889 1.00 3.49 223 SER A C 1
ATOM 1736 O O . SER A 1 227 ? 5.602 7.209 103.696 1.00 3.76 223 SER A O 1
ATOM 1739 N N . ARG A 1 228 ? 4.991 6.183 101.764 1.00 3.37 224 ARG A N 1
ATOM 1740 C CA . ARG A 1 228 ? 6.322 5.712 101.391 1.00 3.93 224 ARG A CA 1
ATOM 1741 C C . ARG A 1 228 ? 6.758 6.188 100.009 1.00 3.12 224 ARG A C 1
ATOM 1742 O O . ARG A 1 228 ? 7.439 5.469 99.268 1.00 4.71 224 ARG A O 1
ATOM 1750 N N . PHE A 1 229 ? 6.391 7.410 99.655 1.00 3.71 225 PHE A N 1
ATOM 1751 C CA . PHE A 1 229 ? 6.790 7.927 98.360 1.00 3.42 225 PHE A CA 1
ATOM 1752 C C . PHE A 1 229 ? 8.304 8.084 98.236 1.00 3.46 225 PHE A C 1
ATOM 1753 O O . PHE A 1 229 ? 8.841 8.063 97.119 1.00 4.34 225 PHE A O 1
ATOM 1761 N N . VAL A 1 230 ? 8.997 8.210 99.363 1.00 4.02 226 VAL A N 1
ATOM 1762 C CA . VAL A 1 230 ? 10.443 8.318 99.342 1.00 4.64 226 VAL A CA 1
ATOM 1763 C C . VAL A 1 230 ? 11.106 7.143 98.598 1.00 3.83 226 VAL A C 1
ATOM 1764 O O . VAL A 1 230 ? 12.134 7.340 97.939 1.00 3.99 226 VAL A O 1
ATOM 1768 N N . GLU A 1 231 ? 10.545 5.929 98.668 1.00 3.54 227 GLU A N 1
ATOM 1769 C CA . GLU A 1 231 ? 11.203 4.823 97.961 1.00 4.08 227 GLU A CA 1
ATOM 1770 C C . GLU A 1 231 ? 11.134 5.017 96.440 1.00 3.59 227 GLU A C 1
ATOM 1771 O O . GLU A 1 231 ? 12.058 4.606 95.732 1.00 4.59 227 GLU A O 1
ATOM 1777 N N . THR A 1 232 ? 10.068 5.642 95.937 1.00 4.07 228 THR A N 1
ATOM 1778 C CA . THR A 1 232 ? 9.971 5.906 94.500 1.00 4.74 228 THR A CA 1
ATOM 1779 C C . THR A 1 232 ? 10.950 7.025 94.120 1.00 3.88 228 THR A C 1
ATOM 1780 O O . THR A 1 232 ? 11.603 6.953 93.078 1.00 4.83 228 THR A O 1
ATOM 1784 N N . VAL A 1 233 ? 11.059 8.062 94.947 1.00 3.93 229 VAL A N 1
ATOM 1785 C CA . VAL A 1 233 ? 12.011 9.132 94.659 1.00 4.03 229 VAL A CA 1
ATOM 1786 C C . VAL A 1 233 ? 13.428 8.556 94.550 1.00 3.91 229 VAL A C 1
ATOM 1787 O O . VAL A 1 233 ? 14.162 8.838 93.592 1.00 4.62 229 VAL A O 1
ATOM 1791 N N . ALA A 1 234 ? 13.816 7.734 95.523 1.00 4.00 230 ALA A N 1
ATOM 1792 C CA . ALA A 1 234 ? 15.154 7.149 95.508 1.00 4.12 230 ALA A CA 1
ATOM 1793 C C . ALA A 1 234 ? 15.361 6.155 94.356 1.00 4.30 230 ALA A C 1
ATOM 1794 O O . ALA A 1 234 ? 16.421 6.144 93.723 1.00 4.60 230 ALA A O 1
ATOM 1796 N N . ALA A 1 235 ? 14.365 5.316 94.087 1.00 4.14 231 ALA A N 1
ATOM 1797 C CA . ALA A 1 235 ? 14.491 4.329 93.006 1.00 4.47 231 ALA A CA 1
ATOM 1798 C C . ALA A 1 235 ? 14.586 4.988 91.630 1.00 4.64 231 ALA A C 1
ATOM 1799 O O . ALA A 1 235 ? 15.369 4.541 90.776 1.00 4.91 231 ALA A O 1
ATOM 1801 N N . LEU A 1 236 ? 13.792 6.029 91.395 1.00 4.65 232 LEU A N 1
ATOM 1802 C CA . LEU A 1 236 ? 13.848 6.703 90.100 1.00 5.20 232 LEU A CA 1
ATOM 1803 C C . LEU A 1 236 ? 15.190 7.417 89.952 1.00 5.29 232 LEU A C 1
ATOM 1804 O O . LEU A 1 236 ? 15.777 7.428 88.860 1.00 5.86 232 LEU A O 1
ATOM 1809 N N . ALA A 1 237 ? 15.692 8.009 91.032 1.00 4.75 233 ALA A N 1
ATOM 1810 C CA . ALA A 1 237 ? 16.989 8.670 90.965 1.00 4.93 233 ALA A CA 1
ATOM 1811 C C . ALA A 1 237 ? 18.076 7.640 90.633 1.00 5.50 233 ALA A C 1
ATOM 1812 O O . ALA A 1 237 ? 18.956 7.896 89.804 1.00 6.11 233 ALA A O 1
ATOM 1814 N N . HIS A 1 238 ? 18.020 6.471 91.269 1.00 5.45 234 HIS A N 1
ATOM 1815 C CA . HIS A 1 238 ? 19.020 5.432 91.022 1.00 6.04 234 HIS A CA 1
ATOM 1816 C C . HIS A 1 238 ? 18.950 4.948 89.574 1.00 6.37 234 HIS A C 1
ATOM 1817 O O . HIS A 1 238 ? 19.979 4.794 88.907 1.00 7.18 234 HIS A O 1
ATOM 1824 N N . HIS A 1 239 ? 17.740 4.709 89.084 1.00 6.20 235 HIS A N 1
ATOM 1825 C CA . HIS A 1 239 ? 17.534 4.249 87.710 1.00 8.19 235 HIS A CA 1
ATOM 1826 C C . HIS A 1 239 ? 18.106 5.240 86.690 1.00 8.35 235 HIS A C 1
ATOM 1827 O O . HIS A 1 239 ? 18.747 4.841 85.708 1.00 10.34 235 HIS A O 1
ATOM 1834 N N . GLU A 1 240 ? 17.869 6.529 86.929 1.00 8.34 236 GLU A N 1
ATOM 1835 C CA . GLU A 1 240 ? 18.333 7.595 86.040 1.00 10.17 236 GLU A CA 1
ATOM 1836 C C . GLU A 1 240 ? 19.782 8.023 86.301 1.00 10.50 236 GLU A C 1
ATOM 1837 O O . GLU A 1 240 ? 20.324 8.851 85.561 1.00 12.03 236 GLU A O 1
ATOM 1843 N N . GLY A 1 241 ? 20.410 7.459 87.331 1.00 8.99 237 GLY A N 1
ATOM 1844 C CA . GLY A 1 241 ? 21.779 7.816 87.681 1.00 10.45 237 GLY A CA 1
ATOM 1845 C C . GLY A 1 241 ? 21.897 9.303 87.972 1.00 8.95 237 GLY A C 1
ATOM 1846 O O . GLY A 1 241 ? 22.835 9.967 87.520 1.00 13.54 237 GLY A O 1
ATOM 1847 N N . MET A 1 242 ? 20.965 9.834 88.754 1.00 7.10 238 MET A N 1
ATOM 1848 C CA . MET A 1 242 ? 20.972 11.266 89.027 1.00 6.60 238 MET A CA 1
ATOM 1849 C C . MET A 1 242 ? 20.785 11.635 90.493 1.00 7.57 238 MET A C 1
ATOM 1850 O O . MET A 1 242 ? 20.305 12.732 90.794 1.00 8.52 238 MET A O 1
ATOM 1855 N N . GLY A 1 243 ? 21.185 10.751 91.405 1.00 6.92 239 GLY A N 1
ATOM 1856 C CA . GLY A 1 243 ? 20.996 11.023 92.824 1.00 8.43 239 GLY A CA 1
ATOM 1857 C C . GLY A 1 243 ? 21.464 12.376 93.326 1.00 6.22 239 GLY A C 1
ATOM 1858 O O . GLY A 1 243 ? 20.774 13.003 94.113 1.00 8.09 239 GLY A O 1
ATOM 1859 N N . ALA A 1 244 ? 22.627 12.831 92.871 1.00 8.68 240 ALA A N 1
ATOM 1860 C CA . ALA A 1 244 ? 23.188 14.110 93.299 1.00 8.59 240 ALA A CA 1
ATOM 1861 C C . ALA A 1 244 ? 22.268 15.297 93.027 1.00 8.45 240 ALA A C 1
ATOM 1862 O O . ALA A 1 244 ? 22.341 16.323 93.695 1.00 10.51 240 ALA A O 1
ATOM 1864 N N . ARG A 1 245 ? 21.406 15.145 92.040 1.00 6.06 241 ARG A N 1
ATOM 1865 C CA . ARG A 1 245 ? 20.489 16.202 91.628 1.00 5.17 241 ARG A CA 1
ATOM 1866 C C . ARG A 1 245 ? 19.115 16.124 92.292 1.00 4.65 241 ARG A C 1
ATOM 1867 O O . ARG A 1 245 ? 18.256 16.954 91.994 1.00 4.98 241 ARG A O 1
ATOM 1875 N N . VAL A 1 246 ? 18.927 15.160 93.194 1.00 4.29 242 VAL A N 1
ATOM 1876 C CA . VAL A 1 246 ? 17.622 14.901 93.792 1.00 4.45 242 VAL A CA 1
ATOM 1877 C C . VAL A 1 246 ? 17.591 15.053 95.300 1.00 3.93 242 VAL A C 1
ATOM 1878 O O . VAL A 1 246 ? 18.504 14.609 96.003 1.00 5.00 242 VAL A O 1
ATOM 1882 N N . THR A 1 247 ? 16.508 15.650 95.786 1.00 4.04 243 THR A N 1
ATOM 1883 C CA . THR A 1 247 ? 16.287 15.865 97.209 1.00 4.11 243 THR A CA 1
ATOM 1884 C C . THR A 1 247 ? 14.869 15.467 97.614 1.00 4.21 243 THR A C 1
ATOM 1885 O O . THR A 1 247 ? 13.900 15.723 96.880 1.00 4.21 243 THR A O 1
ATOM 1889 N N . ALA A 1 248 ? 14.770 14.815 98.770 1.00 4.05 244 ALA A N 1
ATOM 1890 C CA . ALA A 1 248 ? 13.483 14.477 99.370 1.00 3.99 244 ALA A CA 1
ATOM 1891 C C . ALA A 1 248 ? 13.385 15.360 100.626 1.00 4.03 244 ALA A C 1
ATOM 1892 O O . ALA A 1 248 ? 14.122 15.152 101.599 1.00 4.61 244 ALA A O 1
ATOM 1894 N N . SER A 1 249 ? 12.508 16.360 100.581 1.00 4.20 245 SER A N 1
ATOM 1895 C CA . SER A 1 249 ? 12.293 17.250 101.716 1.00 4.52 245 SER A CA 1
ATOM 1896 C C . SER A 1 249 ? 11.269 16.639 102.680 1.00 3.87 245 SER A C 1
ATOM 1897 O O . SER A 1 249 ? 10.313 15.972 102.261 1.00 4.53 245 SER A O 1
ATOM 1900 N N . HIS A 1 250 ? 11.486 16.910 103.966 1.00 4.16 246 HIS A N 1
ATOM 1901 C CA . HIS A 1 250 ? 10.649 16.467 105.080 1.00 4.01 246 HIS A CA 1
ATOM 1902 C C . HIS A 1 250 ? 10.749 15.000 105.491 1.00 3.81 246 HIS A C 1
ATOM 1903 O O . HIS A 1 250 ? 11.347 14.700 106.532 1.00 4.29 246 HIS A O 1
ATOM 1910 N N . THR A 1 251 ? 10.202 14.101 104.670 1.00 4.55 247 THR A N 1
ATOM 1911 C CA . THR A 1 251 ? 10.103 12.662 104.973 1.00 4.22 247 THR A CA 1
ATOM 1912 C C . THR A 1 251 ? 9.746 12.413 106.445 1.00 3.60 247 THR A C 1
ATOM 1913 O O . THR A 1 251 ? 10.252 11.496 107.099 1.00 4.16 247 THR A O 1
ATOM 1917 N N . THR A 1 252 ? 8.819 13.219 106.957 1.00 3.65 248 THR A N 1
ATOM 1918 C CA . THR A 1 252 ? 8.432 13.081 108.361 1.00 3.71 248 THR A CA 1
ATOM 1919 C C . THR A 1 252 ? 7.717 11.756 108.638 1.00 3.69 248 THR A C 1
ATOM 1920 O O . THR A 1 252 ? 7.745 11.271 109.775 1.00 3.64 248 THR A O 1
ATOM 1924 N N . ALA A 1 253 ? 7.093 11.155 107.622 1.00 3.70 249 ALA A N 1
ATOM 1925 C CA . ALA A 1 253 ? 6.447 9.855 107.814 1.00 3.94 249 ALA A CA 1
ATOM 1926 C C . ALA A 1 253 ? 7.474 8.817 108.272 1.00 3.80 249 ALA A C 1
ATOM 1927 O O . ALA A 1 253 ? 7.123 7.852 108.955 1.00 4.11 249 ALA A O 1
ATOM 1929 N N . MET A 1 254 ? 8.740 9.002 107.899 1.00 3.67 250 MET A N 1
ATOM 1930 C CA . MET A 1 254 ? 9.778 8.041 108.268 1.00 4.03 250 MET A CA 1
ATOM 1931 C C . MET A 1 254 ? 9.900 7.914 109.791 1.00 4.27 250 MET A C 1
ATOM 1932 O O . MET A 1 254 ? 10.340 6.874 110.307 1.00 5.58 250 MET A O 1
ATOM 1937 N N . HIS A 1 255 ? 9.521 8.966 110.515 1.00 4.64 251 HIS A N 1
ATOM 1938 C CA . HIS A 1 255 ? 9.526 8.947 111.980 1.00 5.18 251 HIS A CA 1
ATOM 1939 C C . HIS A 1 255 ? 8.570 7.881 112.512 1.00 5.50 251 HIS A C 1
ATOM 1940 O O . HIS A 1 255 ? 8.730 7.407 113.649 1.00 7.50 251 HIS A O 1
ATOM 1947 N N . SER A 1 256 ? 7.572 7.524 111.710 1.00 4.90 252 SER A N 1
ATOM 1948 C CA . SER A 1 256 ? 6.560 6.565 112.121 1.00 6.59 252 SER A CA 1
ATOM 1949 C C . SER A 1 256 ? 6.638 5.178 111.488 1.00 5.57 252 SER A C 1
ATOM 1950 O O . SER A 1 256 ? 5.778 4.330 111.754 1.00 7.59 252 SER A O 1
ATOM 1953 N N . TYR A 1 257 ? 7.650 4.929 110.664 1.00 5.44 253 TYR A N 1
ATOM 1954 C CA . TYR A 1 257 ? 7.791 3.617 110.035 1.00 5.33 253 TYR A CA 1
ATOM 1955 C C . TYR A 1 257 ? 8.270 2.573 111.032 1.00 6.33 253 TYR A C 1
ATOM 1956 O O . TYR A 1 257 ? 8.941 2.899 112.021 1.00 7.53 253 TYR A O 1
ATOM 1965 N N . ASN A 1 258 ? 7.944 1.310 110.762 1.00 5.86 254 ASN A N 1
ATOM 1966 C CA . ASN A 1 258 ? 8.483 0.233 111.573 1.00 5.52 254 ASN A CA 1
ATOM 1967 C C . ASN A 1 258 ? 9.977 0.136 111.191 1.00 5.19 254 ASN A C 1
ATOM 1968 O O . ASN A 1 258 ? 10.404 0.577 110.108 1.00 5.63 254 ASN A O 1
ATOM 1973 N N . GLY A 1 259 ? 10.776 -0.411 112.103 1.00 5.56 255 GLY A N 1
ATOM 1974 C CA . GLY A 1 259 ? 12.209 -0.495 111.894 1.00 6.36 255 GLY A CA 1
ATOM 1975 C C . GLY A 1 259 ? 12.692 -1.436 110.816 1.00 5.20 255 GLY A C 1
ATOM 1976 O O . GLY A 1 259 ? 13.738 -1.196 110.213 1.00 6.37 255 GLY A O 1
ATOM 1977 N N . ALA A 1 260 ? 11.947 -2.512 110.571 1.00 5.34 256 ALA A N 1
ATOM 1978 C CA . ALA A 1 260 ? 12.343 -3.481 109.552 1.00 5.21 256 ALA A CA 1
ATOM 1979 C C . ALA A 1 260 ? 12.260 -2.873 108.147 1.00 4.84 256 ALA A C 1
ATOM 1980 O O . ALA A 1 260 ? 13.196 -3.006 107.357 1.00 5.48 256 ALA A O 1
ATOM 1982 N N . TYR A 1 261 ? 11.145 -2.219 107.829 1.00 4.86 257 TYR A N 1
ATOM 1983 C CA . TYR A 1 261 ? 11.018 -1.558 106.534 1.00 4.75 257 TYR A CA 1
ATOM 1984 C C . TYR A 1 261 ? 12.087 -0.469 106.419 1.00 4.20 257 TYR A C 1
ATOM 1985 O O . TYR A 1 261 ? 12.722 -0.317 105.375 1.00 4.65 257 TYR A O 1
ATOM 1994 N N . THR A 1 262 ? 12.288 0.299 107.487 1.00 5.00 258 THR A N 1
ATOM 1995 C CA . THR A 1 262 ? 13.283 1.370 107.427 1.00 5.25 258 THR A CA 1
ATOM 1996 C C . THR A 1 262 ? 14.678 0.826 107.112 1.00 4.68 258 THR A C 1
ATOM 1997 O O . THR A 1 262 ? 15.425 1.422 106.333 1.00 5.22 258 THR A O 1
ATOM 2001 N N . SER A 1 263 ? 15.043 -0.298 107.718 1.00 5.46 259 SER A N 1
ATOM 2002 C CA . SER A 1 263 ? 16.345 -0.897 107.447 1.00 6.35 259 SER A CA 1
ATOM 2003 C C . SER A 1 263 ? 16.459 -1.300 105.971 1.00 5.12 259 SER A C 1
ATOM 2004 O O . SER A 1 263 ? 17.482 -1.054 105.319 1.00 5.72 259 SER A O 1
ATOM 2007 N N . ARG A 1 264 ? 15.413 -1.917 105.432 1.00 5.36 260 ARG A N 1
ATOM 2008 C CA . ARG A 1 264 ? 15.429 -2.320 104.030 1.00 5.58 260 ARG A CA 1
ATOM 2009 C C . ARG A 1 264 ? 15.583 -1.057 103.165 1.00 4.98 260 ARG A C 1
ATOM 2010 O O . ARG A 1 264 ? 16.440 -0.994 102.274 1.00 5.60 260 ARG A O 1
ATOM 2018 N N . LEU A 1 265 ? 14.772 -0.047 103.456 1.00 4.71 261 LEU A N 1
ATOM 2019 C CA . LEU A 1 265 ? 14.784 1.208 102.718 1.00 5.00 261 LEU A CA 1
ATOM 2020 C C . LEU A 1 265 ? 16.153 1.898 102.718 1.00 4.13 261 LEU A C 1
ATOM 2021 O O . LEU A 1 265 ? 16.590 2.428 101.690 1.00 4.61 261 LEU A O 1
ATOM 2026 N N . PHE A 1 266 ? 16.820 1.907 103.870 1.00 4.73 262 PHE A N 1
ATOM 2027 C CA . PHE A 1 266 ? 18.103 2.598 103.984 1.00 4.55 262 PHE A CA 1
ATOM 2028 C C . PHE A 1 266 ? 19.145 2.123 102.980 1.00 5.33 262 PHE A C 1
ATOM 2029 O O . PHE A 1 266 ? 19.988 2.915 102.547 1.00 5.46 262 PHE A O 1
ATOM 2037 N N . ARG A 1 267 ? 19.110 0.850 102.598 1.00 5.66 263 ARG A N 1
ATOM 2038 C CA . ARG A 1 267 ? 20.077 0.362 101.606 1.00 6.17 263 ARG A CA 1
ATOM 2039 C C . ARG A 1 267 ? 19.880 1.129 100.294 1.00 5.95 263 ARG A C 1
ATOM 2040 O O . ARG A 1 267 ? 20.844 1.581 99.670 1.00 6.38 263 ARG A O 1
ATOM 2048 N N . LEU A 1 268 ? 18.626 1.265 99.875 1.00 5.36 264 LEU A N 1
ATOM 2049 C CA . LEU A 1 268 ? 18.298 2.012 98.667 1.00 5.46 264 LEU A CA 1
ATOM 2050 C C . LEU A 1 268 ? 18.641 3.493 98.834 1.00 5.48 264 LEU A C 1
ATOM 2051 O O . LEU A 1 268 ? 19.177 4.122 97.912 1.00 5.78 264 LEU A O 1
ATOM 2056 N N . LEU A 1 269 ? 18.334 4.070 99.992 1.00 5.14 265 LEU A N 1
ATOM 2057 C CA . LEU A 1 269 ? 18.631 5.490 100.169 1.00 6.20 265 LEU A CA 1
ATOM 2058 C C . LEU A 1 269 ? 20.118 5.751 99.962 1.00 6.39 265 LEU A C 1
ATOM 2059 O O . LEU A 1 269 ? 20.504 6.696 99.256 1.00 7.47 265 LEU A O 1
ATOM 2064 N N . LYS A 1 270 ? 20.957 4.910 100.552 1.00 6.63 266 LYS A N 1
ATOM 2065 C CA . LYS A 1 270 ? 22.392 5.083 100.397 1.00 8.59 266 LYS A CA 1
ATOM 2066 C C . LYS A 1 270 ? 22.833 4.861 98.951 1.00 8.73 266 LYS A C 1
ATOM 2067 O O . LYS A 1 270 ? 23.569 5.684 98.395 1.00 10.00 266 LYS A O 1
ATOM 2073 N N . MET A 1 271 ? 22.386 3.768 98.335 1.00 7.17 267 MET A N 1
ATOM 2074 C CA 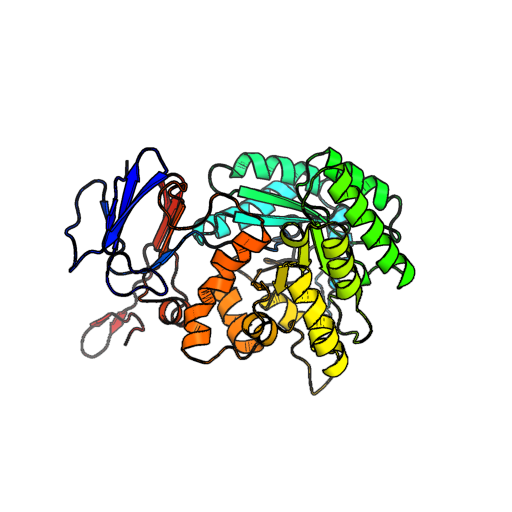. MET A 1 271 ? 22.763 3.474 96.948 1.00 7.49 267 MET A CA 1
ATOM 2075 C C . MET A 1 271 ? 22.338 4.574 95.972 1.00 6.59 267 MET A C 1
ATOM 2076 O O . MET A 1 271 ? 23.048 4.876 95.002 1.00 7.40 267 MET A O 1
ATOM 2081 N N . SER A 1 272 ? 21.176 5.167 96.226 1.00 5.85 268 SER A N 1
ATOM 2082 C CA . SER A 1 272 ? 20.640 6.196 95.340 1.00 5.85 268 SER A CA 1
ATOM 2083 C C . SER A 1 272 ? 21.412 7.506 95.352 1.00 5.71 268 SER A C 1
ATOM 2084 O O . SER A 1 272 ? 21.415 8.233 94.359 1.00 6.85 268 SER A O 1
ATOM 2087 N N . GLY A 1 273 ? 22.039 7.819 96.477 1.00 6.09 269 GLY A N 1
ATOM 2088 C CA . GLY A 1 273 ? 22.771 9.064 96.583 1.00 6.73 269 GLY A CA 1
ATOM 2089 C C . GLY A 1 273 ? 21.908 10.315 96.700 1.00 5.98 269 GLY A C 1
ATOM 2090 O O . GLY A 1 273 ? 22.447 11.416 96.586 1.00 6.64 269 GLY A O 1
ATOM 2091 N N . ILE A 1 274 ? 20.599 10.183 96.943 1.00 5.43 270 ILE A N 1
ATOM 2092 C CA . ILE A 1 274 ? 19.769 11.382 97.049 1.00 5.05 270 ILE A CA 1
ATOM 2093 C C . ILE A 1 274 ? 19.978 12.106 98.379 1.00 4.45 270 ILE A C 1
ATOM 2094 O O . ILE A 1 274 ? 20.526 11.544 99.332 1.00 6.07 270 ILE A O 1
ATOM 2099 N N . ASN A 1 275 ? 19.550 13.365 98.417 1.00 4.52 271 ASN A N 1
ATOM 2100 C CA . ASN A 1 275 ? 19.684 14.230 99.591 1.00 3.95 271 ASN A CA 1
ATOM 2101 C C . ASN A 1 275 ? 18.390 14.320 100.381 1.00 3.95 271 ASN A C 1
ATOM 2102 O O . ASN A 1 275 ? 17.306 14.140 99.817 1.00 4.48 271 ASN A O 1
ATOM 2107 N N . PHE A 1 276 ? 18.516 14.635 101.671 1.00 4.14 272 PHE A N 1
ATOM 2108 C CA . PHE A 1 276 ? 17.370 14.784 102.559 1.00 4.12 272 PHE A CA 1
ATOM 2109 C C . PHE A 1 276 ? 17.411 16.103 103.302 1.00 4.04 272 PHE A C 1
ATOM 2110 O O . PHE A 1 276 ? 18.470 16.525 103.783 1.00 4.19 272 PHE A O 1
ATOM 2118 N N . VAL A 1 277 ? 16.255 16.753 103.395 1.00 3.90 273 VAL A N 1
ATOM 2119 C CA . VAL A 1 277 ? 16.133 17.974 104.172 1.00 3.73 273 VAL A CA 1
ATOM 2120 C C . VAL A 1 277 ? 15.129 17.740 105.305 1.00 3.83 273 VAL A C 1
ATOM 2121 O O . VAL A 1 277 ? 14.020 17.235 105.060 1.00 4.88 273 VAL A O 1
ATOM 2125 N N . ALA A 1 278 ? 15.533 18.075 106.530 1.00 3.96 274 ALA A N 1
ATOM 2126 C CA . ALA A 1 278 ? 14.646 18.037 107.696 1.00 4.04 274 ALA A CA 1
ATOM 2127 C C . ALA A 1 278 ? 14.418 19.524 108.035 1.00 3.52 274 ALA A C 1
ATOM 2128 O O . ALA A 1 278 ? 15.326 20.342 107.864 1.00 4.13 274 ALA A O 1
ATOM 2130 N N . ASN A 1 279 ? 13.228 19.877 108.515 1.00 4.18 275 ASN A N 1
ATOM 2131 C CA . ASN A 1 279 ? 12.890 21.279 108.833 1.00 4.35 275 ASN A CA 1
ATOM 2132 C C . ASN A 1 279 ? 12.404 21.274 110.271 1.00 4.37 275 ASN A C 1
ATOM 2133 O O . ASN A 1 279 ? 11.206 21.379 110.548 1.00 4.50 275 ASN A O 1
ATOM 2138 N N . PRO A 1 280 ? 13.355 21.197 111.222 1.00 4.67 276 PRO A N 1
ATOM 2139 C CA . PRO A 1 280 ? 13.030 21.119 112.652 1.00 4.87 276 PRO A CA 1
ATOM 2140 C C . PRO A 1 280 ? 12.038 22.048 113.300 1.00 3.93 276 PRO A C 1
ATOM 2141 O O . PRO A 1 280 ? 11.204 21.593 114.091 1.00 4.25 276 PRO A O 1
ATOM 2145 N N . LEU A 1 281 ? 12.136 23.343 113.015 1.00 3.83 277 LEU A N 1
ATOM 2146 C CA . LEU A 1 281 ? 11.222 24.300 113.632 1.00 4.30 277 LEU A CA 1
ATOM 2147 C C . LEU A 1 281 ? 9.780 24.055 113.202 1.00 4.48 277 LEU A C 1
ATOM 2148 O O . LEU A 1 281 ? 8.857 24.119 114.031 1.00 5.09 277 LEU A O 1
ATOM 2153 N N . VAL A 1 282 ? 9.580 23.782 111.916 1.00 4.41 278 VAL A N 1
ATOM 2154 C CA . VAL A 1 282 ? 8.235 23.534 111.418 1.00 4.84 278 VAL A CA 1
ATOM 2155 C C . VAL A 1 282 ? 7.759 22.114 111.740 1.00 3.80 278 VAL A C 1
ATOM 2156 O O . VAL A 1 282 ? 6.604 21.919 112.135 1.00 4.62 278 VAL A O 1
ATOM 2160 N N . ASN A 1 283 ? 8.638 21.125 111.594 1.00 4.38 279 ASN A N 1
ATOM 2161 C CA . ASN A 1 283 ? 8.239 19.743 111.843 1.00 4.66 279 ASN A CA 1
ATOM 2162 C C . ASN A 1 283 ? 7.754 19.531 113.292 1.00 4.45 279 ASN A C 1
ATOM 2163 O O . ASN A 1 283 ? 6.748 18.858 113.520 1.00 4.82 279 ASN A O 1
ATOM 2168 N N . ILE A 1 284 ? 8.449 20.089 114.282 1.00 4.27 280 ILE A N 1
ATOM 2169 C CA . ILE A 1 284 ? 8.027 19.882 115.668 1.00 4.57 280 ILE A CA 1
ATOM 2170 C C . ILE A 1 284 ? 6.665 20.540 115.938 1.00 4.39 280 ILE A C 1
ATOM 2171 O O . ILE A 1 284 ? 5.892 20.085 116.785 1.00 4.94 280 ILE A O 1
ATOM 2176 N N . HIS A 1 285 ? 6.362 21.589 115.182 1.00 4.81 281 HIS A N 1
ATOM 2177 C CA . HIS A 1 285 ? 5.107 22.323 115.297 1.00 5.44 281 HIS A CA 1
ATOM 2178 C C . HIS A 1 285 ? 3.941 21.634 114.557 1.00 5.42 281 HIS A C 1
ATOM 2179 O O . HIS A 1 285 ? 2.882 21.410 115.153 1.00 7.19 281 HIS A O 1
ATOM 2186 N N . LEU A 1 286 ? 4.142 21.245 113.298 1.00 4.95 282 LEU A N 1
ATOM 2187 C CA . LEU A 1 286 ? 3.077 20.625 112.493 1.00 6.53 282 LEU A CA 1
ATOM 2188 C C . LEU A 1 286 ? 2.866 19.131 112.651 1.00 5.06 282 LEU A C 1
ATOM 2189 O O . LEU A 1 286 ? 1.771 18.625 112.355 1.00 6.67 282 LEU A O 1
ATOM 2194 N N . GLN A 1 287 ? 3.908 18.409 113.041 1.00 4.70 283 GLN A N 1
ATOM 2195 C CA . GLN A 1 287 ? 3.778 16.967 113.202 1.00 4.76 283 GLN A CA 1
ATOM 2196 C C . GLN A 1 287 ? 3.267 16.650 114.604 1.00 4.81 283 GLN A C 1
ATOM 2197 O O . GLN A 1 287 ? 3.377 17.475 115.520 1.00 5.72 283 GLN A O 1
ATOM 2203 N N . GLY A 1 288 ? 2.705 15.455 114.761 1.00 4.94 284 GLY A N 1
ATOM 2204 C CA . GLY A 1 288 ? 2.158 15.029 116.040 1.00 5.70 284 GLY A CA 1
ATOM 2205 C C . GLY A 1 288 ? 0.831 15.671 116.408 1.00 5.66 284 GLY A C 1
ATOM 2206 O O . GLY A 1 288 ? 0.319 15.446 117.510 1.00 6.31 284 GLY A O 1
ATOM 2207 N N . ARG A 1 289 ? 0.250 16.436 115.491 1.00 5.73 285 ARG A N 1
ATOM 2208 C CA . ARG A 1 289 ? -1.003 17.138 115.754 1.00 5.97 285 ARG A CA 1
ATOM 2209 C C . ARG A 1 289 ? -2.241 16.248 115.818 1.00 7.09 285 ARG A C 1
ATOM 2210 O O . ARG A 1 289 ? -3.295 16.684 116.293 1.00 8.71 285 ARG A O 1
ATOM 2218 N N . PHE A 1 290 ? -2.128 15.010 115.354 1.00 5.98 286 PHE A N 1
ATOM 2219 C CA . PHE A 1 290 ? -3.262 14.094 115.414 1.00 7.14 286 PHE A CA 1
ATOM 2220 C C . PHE A 1 290 ? -3.134 13.106 116.571 1.00 7.40 286 PHE A C 1
ATOM 2221 O O . PHE A 1 290 ? -4.036 12.303 116.826 1.00 9.48 286 PHE A O 1
ATOM 2229 N N . ASP A 1 291 ? -2.007 13.170 117.274 1.00 6.82 287 ASP A N 1
ATOM 2230 C CA . ASP A 1 291 ? -1.802 12.351 118.470 1.00 6.60 287 ASP A CA 1
ATOM 2231 C C . ASP A 1 291 ? -2.436 13.108 119.642 1.00 7.47 287 ASP A C 1
ATOM 2232 O O . ASP A 1 291 ? -2.634 14.314 119.564 1.00 9.95 287 ASP A O 1
ATOM 2237 N N . THR A 1 292 ? -2.767 12.398 120.712 1.00 8.40 288 THR A N 1
ATOM 2238 C CA . THR A 1 292 ? -3.216 13.067 121.929 1.00 9.86 288 THR A CA 1
ATOM 2239 C C . THR A 1 292 ? -1.926 12.976 122.765 1.00 9.13 288 THR A C 1
ATOM 2240 O O . THR A 1 292 ? -1.034 13.806 122.605 1.00 13.65 288 THR A O 1
ATOM 2244 N N . TYR A 1 293 ? -1.808 11.949 123.606 1.00 8.15 289 TYR A N 1
ATOM 2245 C CA . TYR A 1 293 ? -0.611 11.726 124.422 1.00 8.26 289 TYR A CA 1
ATOM 2246 C C . TYR A 1 293 ? -0.398 10.226 124.547 1.00 9.45 289 TYR A C 1
ATOM 2247 O O . TYR A 1 293 ? -1.351 9.484 124.788 1.00 11.78 289 TYR A O 1
ATOM 2256 N N . PRO A 1 294 ? 0.839 9.742 124.364 1.00 7.97 290 PRO A N 1
ATOM 2257 C CA . PRO A 1 294 ? 2.054 10.499 124.045 1.00 6.94 290 PRO A CA 1
ATOM 2258 C C . PRO A 1 294 ? 1.985 11.085 122.639 1.00 5.96 290 PRO A C 1
ATOM 2259 O O . PRO A 1 294 ? 1.176 10.659 121.805 1.00 8.09 290 PRO A O 1
ATOM 2263 N N . LYS A 1 295 ? 2.844 12.060 122.383 1.00 5.40 291 LYS A N 1
ATOM 2264 C CA . LYS A 1 295 ? 2.875 12.764 121.108 1.00 5.58 291 LYS A CA 1
ATOM 2265 C C . LYS A 1 295 ? 4.229 12.581 120.442 1.00 4.51 291 LYS A C 1
ATOM 2266 O O . LYS A 1 295 ? 5.267 12.892 121.038 1.00 5.57 291 LYS A O 1
ATOM 2272 N N . ARG A 1 296 ? 4.227 12.109 119.198 1.00 4.76 292 ARG A N 1
ATOM 2273 C CA . ARG A 1 296 ? 5.486 11.883 118.500 1.00 3.98 292 ARG A CA 1
ATOM 2274 C C . ARG A 1 296 ? 6.160 13.193 118.099 1.00 4.02 292 ARG A C 1
ATOM 2275 O O . ARG A 1 296 ? 5.503 14.218 117.913 1.00 4.57 292 ARG A O 1
ATOM 2283 N N . ARG A 1 297 ? 7.481 13.146 117.961 1.00 4.42 293 ARG A N 1
ATOM 2284 C CA . ARG A 1 297 ? 8.258 14.323 117.563 1.00 4.49 293 ARG A CA 1
ATOM 2285 C C . ARG A 1 297 ? 8.034 14.637 116.083 1.00 4.24 293 ARG A C 1
ATOM 2286 O O . ARG A 1 297 ? 7.827 15.794 115.712 1.00 5.30 293 ARG A O 1
ATOM 2294 N N . GLY A 1 298 ? 8.095 13.616 115.231 1.00 5.07 294 GLY A N 1
ATOM 2295 C CA . GLY A 1 298 ? 7.811 13.832 113.822 1.00 5.57 294 GLY A CA 1
ATOM 2296 C C . GLY A 1 298 ? 8.903 14.327 112.900 1.00 5.42 294 GLY A C 1
ATOM 2297 O O . GLY A 1 298 ? 8.586 14.797 111.804 1.00 7.07 294 GLY A O 1
ATOM 2298 N N . ILE A 1 299 ? 10.164 14.272 113.319 1.00 6.46 295 ILE A N 1
ATOM 2299 C CA . ILE A 1 299 ? 11.253 14.662 112.425 1.00 5.43 295 ILE A CA 1
ATOM 2300 C C . ILE A 1 299 ? 11.782 13.364 111.801 1.00 4.35 295 ILE A C 1
ATOM 2301 O O . ILE A 1 299 ? 11.726 12.292 112.422 1.00 5.16 295 ILE A O 1
ATOM 2306 N N . THR A 1 300 ? 12.270 13.453 110.563 1.00 4.52 296 THR A N 1
ATOM 2307 C CA . THR A 1 300 ? 12.800 12.281 109.893 1.00 4.73 296 THR A CA 1
ATOM 2308 C C . THR A 1 300 ? 14.010 11.719 110.653 1.00 3.92 296 THR A C 1
ATOM 2309 O O . THR A 1 300 ? 14.494 12.327 111.612 1.00 4.50 296 THR A O 1
ATOM 2313 N N . ARG A 1 301 ? 14.500 10.562 110.219 1.00 4.56 297 ARG A N 1
ATOM 2314 C CA . ARG A 1 301 ? 15.576 9.856 110.919 1.00 4.86 297 ARG A CA 1
ATOM 2315 C C . ARG A 1 301 ? 16.974 10.411 110.679 1.00 4.76 297 ARG A C 1
ATOM 2316 O O . ARG A 1 301 ? 17.867 9.721 110.177 1.00 5.75 297 ARG A O 1
ATOM 2324 N N . VAL A 1 302 ? 17.162 11.662 111.093 1.00 4.87 298 VAL A N 1
ATOM 2325 C CA . VAL A 1 302 ? 18.417 12.375 110.909 1.00 5.04 298 VAL A CA 1
ATOM 2326 C C . VAL A 1 302 ? 19.625 11.666 111.518 1.00 4.88 298 VAL A C 1
ATOM 2327 O O . VAL A 1 302 ? 20.659 11.508 110.857 1.00 5.26 298 VAL A O 1
ATOM 2331 N N . LYS A 1 303 ? 19.507 11.248 112.774 1.00 5.52 299 LYS A N 1
ATOM 2332 C CA . LYS A 1 303 ? 20.619 10.582 113.441 1.00 6.30 299 LYS A CA 1
ATOM 2333 C C . LYS A 1 303 ? 21.062 9.322 112.694 1.00 5.98 299 LYS A C 1
ATOM 2334 O O . LYS A 1 303 ? 22.255 9.112 112.470 1.00 6.82 299 LYS A O 1
ATOM 2340 N N . GLU A 1 304 ? 20.103 8.489 112.302 1.00 5.55 300 GLU A N 1
ATOM 2341 C CA . GLU A 1 304 ? 20.435 7.265 111.575 1.00 6.41 300 GLU A CA 1
ATOM 2342 C C . GLU A 1 304 ? 21.012 7.574 110.184 1.00 5.71 300 GLU A C 1
ATOM 2343 O O . GLU A 1 304 ? 21.904 6.861 109.709 1.00 6.72 300 GLU A O 1
ATOM 2349 N N . MET A 1 305 ? 20.510 8.617 109.517 1.00 5.91 301 MET A N 1
ATOM 2350 C CA . MET A 1 305 ? 21.054 8.995 108.215 1.00 6.00 301 MET A CA 1
ATOM 2351 C C . MET A 1 305 ? 22.529 9.367 108.376 1.00 5.61 301 MET A C 1
ATOM 2352 O O . MET A 1 305 ? 23.371 8.931 107.591 1.00 6.32 301 MET A O 1
ATOM 2357 N N . LEU A 1 306 ? 22.848 10.173 109.386 1.00 6.38 302 LEU A N 1
ATOM 2358 C CA . LEU A 1 306 ? 24.239 10.563 109.614 1.00 6.55 302 LEU A CA 1
ATOM 2359 C C . LEU A 1 306 ? 25.111 9.336 109.889 1.00 7.61 302 LEU A C 1
ATOM 2360 O O . LEU A 1 306 ? 26.223 9.223 109.368 1.00 8.49 302 LEU A O 1
ATOM 2365 N N . GLU A 1 307 ? 24.606 8.410 110.696 1.00 7.72 303 GLU A N 1
ATOM 2366 C CA . GLU A 1 307 ? 25.365 7.201 111.013 1.00 8.91 303 GLU A CA 1
ATOM 2367 C C . GLU A 1 307 ? 25.592 6.323 109.783 1.00 7.68 303 GLU A C 1
ATOM 2368 O O . GLU A 1 307 ? 26.601 5.616 109.697 1.00 10.56 303 GLU A O 1
ATOM 2374 N N . SER A 1 308 ? 24.679 6.396 108.816 1.00 8.02 304 SER A N 1
ATOM 2375 C CA . SER A 1 308 ? 24.764 5.602 107.594 1.00 7.74 304 SER A CA 1
ATOM 2376 C C . SER A 1 308 ? 25.433 6.320 106.428 1.00 8.42 304 SER A C 1
ATOM 2377 O O . SER A 1 308 ? 25.539 5.759 105.337 1.00 10.16 304 SER A O 1
ATOM 2380 N N . GLY A 1 309 ? 25.878 7.552 106.647 1.00 7.55 305 GLY A N 1
ATOM 2381 C CA . GLY A 1 309 ? 26.524 8.296 105.579 1.00 9.09 305 GLY A CA 1
ATOM 2382 C C . GLY A 1 309 ? 25.583 8.832 104.510 1.00 8.62 305 GLY A C 1
ATOM 2383 O O . GLY A 1 309 ? 26.004 9.091 103.381 1.00 10.14 305 GLY A O 1
ATOM 2384 N N . ILE A 1 310 ? 24.307 8.985 104.854 1.00 6.95 306 ILE A N 1
ATOM 2385 C CA . ILE A 1 310 ? 23.304 9.520 103.935 1.00 7.31 306 ILE A CA 1
ATOM 2386 C C . ILE A 1 310 ? 23.273 11.035 104.154 1.00 6.27 306 ILE A C 1
ATOM 2387 O O . ILE A 1 310 ? 23.176 11.496 105.294 1.00 7.23 306 ILE A O 1
ATOM 2392 N N . ASN A 1 311 ? 23.360 11.815 103.078 1.00 5.49 307 ASN A N 1
ATOM 2393 C CA . ASN A 1 311 ? 23.374 13.265 103.230 1.00 5.50 307 ASN A CA 1
ATOM 2394 C C . ASN A 1 311 ? 22.041 13.849 103.690 1.00 4.58 307 ASN A C 1
ATOM 2395 O O . ASN A 1 311 ? 21.017 13.708 103.012 1.00 6.21 307 ASN A O 1
ATOM 2400 N N . VAL A 1 312 ? 22.064 14.495 104.854 1.00 4.79 308 VAL A N 1
ATOM 2401 C CA . VAL A 1 312 ? 20.885 15.124 105.433 1.00 4.01 308 VAL A CA 1
ATOM 2402 C C . VAL A 1 312 ? 21.301 16.508 105.935 1.00 3.95 308 VAL A C 1
ATOM 2403 O O . VAL A 1 312 ? 22.453 16.722 106.348 1.00 4.88 308 VAL A O 1
ATOM 2407 N N . CYS A 1 313 ? 20.368 17.456 105.873 1.00 3.88 309 CYS A N 1
ATOM 2408 C CA . CYS A 1 313 ? 20.636 18.839 106.258 1.00 3.87 309 CYS A CA 1
ATOM 2409 C C . CYS A 1 313 ? 19.351 19.485 106.776 1.00 3.63 309 CYS A C 1
ATOM 2410 O O . CYS A 1 313 ? 18.267 18.882 106.674 1.00 4.42 309 CYS A O 1
ATOM 2413 N N . PHE A 1 314 ? 19.466 20.707 107.304 1.00 3.99 310 PHE A N 1
ATOM 2414 C CA . PHE A 1 314 ? 18.326 21.402 107.904 1.00 3.98 310 PHE A CA 1
ATOM 2415 C C . PHE A 1 314 ? 17.901 22.695 107.205 1.00 3.78 310 PHE A C 1
ATOM 2416 O O . PHE A 1 314 ? 18.746 23.534 106.838 1.00 5.16 310 PHE A O 1
ATOM 2424 N N . GLY A 1 315 ? 16.585 22.875 107.073 1.00 4.28 311 GLY A N 1
ATOM 2425 C CA . GLY A 1 315 ? 16.029 24.100 106.516 1.00 4.38 311 GLY A CA 1
ATOM 2426 C C . GLY A 1 315 ? 15.109 24.778 107.535 1.00 3.86 311 GLY A C 1
ATOM 2427 O O . GLY A 1 315 ? 14.661 24.143 108.504 1.00 4.81 311 GLY A O 1
ATOM 2428 N N . HIS A 1 316 ? 14.837 26.068 107.336 1.00 4.44 312 HIS A N 1
ATOM 2429 C CA . HIS A 1 316 ? 13.944 26.826 108.223 1.00 4.25 312 HIS A CA 1
ATOM 2430 C C . HIS A 1 316 ? 12.482 26.617 107.800 1.00 4.53 312 HIS A C 1
ATOM 2431 O O . HIS A 1 316 ? 11.581 26.650 108.649 1.00 4.98 312 HIS A O 1
ATOM 2438 N N . ASP A 1 317 ? 12.265 26.437 106.493 1.00 5.17 313 ASP A N 1
ATOM 2439 C CA . ASP A 1 317 ? 10.961 26.191 105.864 1.00 4.85 313 ASP A CA 1
ATOM 2440 C C . ASP A 1 317 ? 10.066 27.438 105.812 1.00 5.21 313 ASP A C 1
ATOM 2441 O O . ASP A 1 317 ? 9.884 28.012 104.736 1.00 6.12 313 ASP A O 1
ATOM 2446 N N . GLY A 1 318 ? 9.514 27.864 106.945 1.00 5.27 314 GLY A N 1
ATOM 2447 C CA . GLY A 1 318 ? 8.694 29.063 106.943 1.00 6.35 314 GLY A CA 1
ATOM 2448 C C . GLY A 1 318 ? 9.228 30.138 107.870 1.00 5.76 314 GLY A C 1
ATOM 2449 O O . GLY A 1 318 ? 9.834 29.826 108.897 1.00 5.62 314 GLY A O 1
ATOM 2450 N N . VAL A 1 319 ? 9.043 31.402 107.493 1.00 5.99 315 VAL A N 1
ATOM 2451 C CA . VAL A 1 319 ? 9.435 32.530 108.338 1.00 6.30 315 VAL A CA 1
ATOM 2452 C C . VAL A 1 319 ? 8.187 33.427 108.365 1.00 7.15 315 VAL A C 1
ATOM 2453 O O . VAL A 1 319 ? 7.864 34.115 107.380 1.00 7.49 315 VAL A O 1
ATOM 2457 N N . PHE A 1 320 ? 7.474 33.374 109.494 1.00 9.49 316 PHE A N 1
ATOM 2458 C CA . PHE A 1 320 ? 6.197 34.069 109.724 1.00 13.38 316 PHE A CA 1
ATOM 2459 C C . PHE A 1 320 ? 5.178 33.828 108.595 1.00 8.36 316 PHE A C 1
ATOM 2460 O O . PHE A 1 320 ? 4.743 34.778 107.917 1.00 11.06 316 PHE A O 1
ATOM 2468 N N . ASP A 1 321 ? 4.812 32.565 108.363 1.00 12.78 317 ASP A N 1
ATOM 2469 C CA . ASP A 1 321 ? 3.858 32.232 107.302 1.00 11.68 317 ASP A CA 1
ATOM 2470 C C . ASP A 1 321 ? 2.778 31.243 107.793 1.00 10.27 317 ASP A C 1
ATOM 2471 O O . ASP A 1 321 ? 2.713 30.950 108.987 1.00 10.59 317 ASP A O 1
ATOM 2476 N N . PRO A 1 322 ? 1.905 30.733 106.897 1.00 11.23 318 PRO A N 1
ATOM 2477 C CA . PRO A 1 322 ? 0.849 29.798 107.324 1.00 10.47 318 PRO A CA 1
ATOM 2478 C C . PRO A 1 322 ? 1.267 28.567 108.121 1.00 11.59 318 PRO A C 1
ATOM 2479 O O . PRO A 1 322 ? 0.471 28.027 108.898 1.00 12.51 318 PRO A O 1
ATOM 2483 N N . TRP A 1 323 ? 2.502 28.118 107.921 1.00 10.24 319 TRP A N 1
ATOM 2484 C CA . TRP A 1 323 ? 3.021 26.944 108.602 1.00 10.94 319 TRP A CA 1
ATOM 2485 C C . TRP A 1 323 ? 4.004 27.253 109.734 1.00 11.43 319 TRP A C 1
ATOM 2486 O O . TRP A 1 323 ? 4.481 26.315 110.381 1.00 12.17 319 TRP A O 1
ATOM 2497 N N . TYR A 1 324 ? 4.301 28.539 109.987 1.00 9.38 320 TYR A N 1
ATOM 2498 C CA . TYR A 1 324 ? 5.251 28.892 111.045 1.00 7.72 320 TYR A CA 1
ATOM 2499 C C . TYR A 1 324 ? 5.193 30.363 111.452 1.00 6.81 320 TYR A C 1
ATOM 2500 O O . TYR A 1 324 ? 5.688 31.247 110.746 1.00 6.89 320 TYR A O 1
ATOM 2509 N N . PRO A 1 325 ? 4.643 30.633 112.644 1.00 9.65 321 PRO A N 1
ATOM 2510 C CA . PRO A 1 325 ? 4.481 31.981 113.180 1.00 10.47 321 PRO A CA 1
ATOM 2511 C C . PRO A 1 325 ? 5.692 32.718 113.724 1.00 10.71 321 PRO A C 1
ATOM 2512 O O . PRO A 1 325 ? 5.548 33.856 114.166 1.00 16.50 321 PRO A O 1
ATOM 2516 N N . LEU A 1 326 ? 6.873 32.105 113.690 1.00 7.08 322 LEU A N 1
ATOM 2517 C CA . LEU A 1 326 ? 8.068 32.723 114.253 1.00 6.39 322 LEU A CA 1
ATOM 2518 C C . LEU A 1 326 ? 9.214 32.812 113.242 1.00 6.04 322 LEU A C 1
ATOM 2519 O O . LEU A 1 326 ? 8.993 32.729 112.028 1.00 6.49 322 LEU A O 1
ATOM 2524 N N . GLY A 1 327 ? 10.424 33.014 113.758 1.00 5.83 323 GLY A N 1
ATOM 2525 C CA . GLY A 1 327 ? 11.617 33.067 112.938 1.00 6.65 323 GLY A CA 1
ATOM 2526 C C . GLY A 1 327 ? 12.278 34.401 112.656 1.00 5.25 323 GLY A C 1
ATOM 2527 O O . GLY A 1 327 ? 11.620 35.446 112.572 1.00 6.14 323 GLY A O 1
ATOM 2528 N N . THR A 1 328 ? 13.606 34.346 112.559 1.00 6.02 324 THR A N 1
ATOM 2529 C CA . THR A 1 328 ? 14.420 35.484 112.134 1.00 5.57 324 THR A CA 1
ATOM 2530 C C . THR A 1 328 ? 15.365 34.963 111.023 1.00 5.81 324 THR A C 1
ATOM 2531 O O . THR A 1 328 ? 16.374 35.591 110.713 1.00 5.85 324 THR A O 1
ATOM 2535 N N . ALA A 1 329 ? 15.013 33.816 110.428 1.00 5.32 325 ALA A N 1
ATOM 2536 C CA . ALA A 1 329 ? 15.792 33.180 109.348 1.00 5.51 325 ALA A CA 1
ATOM 2537 C C . ALA A 1 329 ? 17.222 32.863 109.799 1.00 5.61 325 ALA A C 1
ATOM 2538 O O . ALA A 1 329 ? 18.176 33.009 109.038 1.00 7.48 325 ALA A O 1
ATOM 2540 N N . ASN A 1 330 ? 17.346 32.374 111.032 1.00 5.74 326 ASN A N 1
ATOM 2541 C CA . ASN A 1 330 ? 18.636 32.078 111.655 1.00 5.76 326 ASN A CA 1
ATOM 2542 C C . ASN A 1 330 ? 18.948 30.581 111.650 1.00 5.03 326 ASN A C 1
ATOM 2543 O O . ASN A 1 330 ? 18.290 29.803 112.352 1.00 5.19 326 ASN A O 1
ATOM 2548 N N . MET A 1 331 ? 19.969 30.180 110.890 1.00 4.65 327 MET A N 1
ATOM 2549 C CA . MET A 1 331 ? 20.287 28.760 110.792 1.00 4.72 327 MET A CA 1
ATOM 2550 C C . MET A 1 331 ? 20.818 28.130 112.076 1.00 4.06 327 MET A C 1
ATOM 2551 O O . MET A 1 331 ? 20.567 26.939 112.304 1.00 4.12 327 MET A O 1
ATOM 2556 N N . LEU A 1 332 ? 21.540 28.879 112.915 1.00 4.35 328 LEU A N 1
ATOM 2557 C CA . LEU A 1 332 ? 21.999 28.287 114.179 1.00 4.41 328 LEU A CA 1
ATOM 2558 C C . LEU A 1 332 ? 20.805 27.969 115.095 1.00 4.54 328 LEU A C 1
ATOM 2559 O O . LEU A 1 332 ? 20.881 27.057 115.927 1.00 4.53 328 LEU A O 1
ATOM 2564 N N . GLN A 1 333 ? 19.712 28.720 114.954 1.00 4.60 329 GLN A N 1
ATOM 2565 C CA . GLN A 1 333 ? 18.505 28.477 115.749 1.00 4.88 329 GLN A CA 1
ATOM 2566 C C . GLN A 1 333 ? 17.803 27.213 115.226 1.00 4.49 329 GLN A C 1
ATOM 2567 O O . GLN A 1 333 ? 17.288 26.406 116.012 1.00 4.40 329 GLN A O 1
ATOM 2573 N N . VAL A 1 334 ? 17.768 27.052 113.903 1.00 4.20 330 VAL A N 1
ATOM 2574 C CA . VAL A 1 334 ? 17.202 25.852 113.294 1.00 4.40 330 VAL A CA 1
ATOM 2575 C C . VAL A 1 334 ? 18.014 24.641 113.788 1.00 3.55 330 VAL A C 1
ATOM 2576 O O . VAL A 1 334 ? 17.449 23.628 114.216 1.00 3.85 330 VAL A O 1
ATOM 2580 N N . LEU A 1 335 ? 19.341 24.761 113.723 1.00 3.95 331 LEU A N 1
ATOM 2581 C CA . LEU A 1 335 ? 20.232 23.694 114.158 1.00 3.83 331 LEU A CA 1
ATOM 2582 C C . LEU A 1 335 ? 19.987 23.332 115.629 1.00 3.62 331 LEU A C 1
ATOM 2583 O O . LEU A 1 335 ? 19.887 22.153 115.977 1.00 3.85 331 LEU A O 1
ATOM 2588 N N . HIS A 1 336 ? 19.883 24.339 116.487 1.00 4.13 332 HIS A N 1
ATOM 2589 C CA . HIS A 1 336 ? 19.631 24.116 117.907 1.00 4.25 332 HIS A CA 1
ATOM 2590 C C . HIS A 1 336 ? 18.367 23.260 118.104 1.00 3.97 332 HIS A C 1
ATOM 2591 O O . HIS A 1 336 ? 18.381 22.287 118.865 1.00 4.43 332 HIS A O 1
ATOM 2598 N N . MET A 1 337 ? 17.280 23.600 117.414 1.00 4.16 333 MET A N 1
ATOM 2599 C CA . MET A 1 337 ? 16.053 22.823 117.566 1.00 4.16 333 MET A CA 1
ATOM 2600 C C . MET A 1 337 ? 16.259 21.387 117.096 1.00 4.01 333 MET A C 1
ATOM 2601 O O . MET A 1 337 ? 15.878 20.435 117.791 1.00 4.63 333 MET A O 1
ATOM 2606 N N . GLY A 1 338 ? 16.879 21.220 115.931 1.00 4.02 334 GLY A N 1
ATOM 2607 C CA . GLY A 1 338 ? 17.113 19.886 115.405 1.00 4.29 334 GLY A CA 1
ATOM 2608 C C . GLY A 1 338 ? 17.965 18.999 116.294 1.00 3.97 334 GLY A C 1
ATOM 2609 O O . GLY A 1 338 ? 17.673 17.812 116.461 1.00 4.89 334 GLY A O 1
ATOM 2610 N N . LEU A 1 339 ? 19.027 19.555 116.870 1.00 4.18 335 LEU A N 1
ATOM 2611 C CA . LEU A 1 339 ? 19.887 18.748 117.736 1.00 3.77 335 LEU A CA 1
ATOM 2612 C C . LEU A 1 339 ? 19.118 18.243 118.957 1.00 4.68 335 LEU A C 1
ATOM 2613 O O . LEU A 1 339 ? 19.321 17.106 119.402 1.00 4.67 335 LEU A O 1
ATOM 2618 N N . HIS A 1 340 ? 18.235 19.073 119.505 1.00 4.32 336 HIS A N 1
ATOM 2619 C CA . HIS A 1 340 ? 17.436 18.670 120.661 1.00 4.71 336 HIS A CA 1
ATOM 2620 C C . HIS A 1 340 ? 16.387 17.613 120.297 1.00 4.57 336 HIS A C 1
ATOM 2621 O O . HIS A 1 340 ? 16.316 16.546 120.919 1.00 4.87 336 HIS A O 1
ATOM 2628 N N . VAL A 1 341 ? 15.573 17.895 119.284 1.00 4.35 337 VAL A N 1
ATOM 2629 C CA . VAL A 1 341 ? 14.511 16.963 118.938 1.00 4.67 337 VAL A CA 1
ATOM 2630 C C . VAL A 1 341 ? 15.036 15.627 118.413 1.00 4.71 337 VAL A C 1
ATOM 2631 O O . VAL A 1 341 ? 14.461 14.567 118.718 1.00 6.42 337 VAL A O 1
ATOM 2635 N N . CYS A 1 342 ? 16.137 15.663 117.661 1.00 4.43 338 CYS A N 1
ATOM 2636 C CA . CYS A 1 342 ? 16.749 14.445 117.121 1.00 4.85 338 CYS A CA 1
ATOM 2637 C C . CYS A 1 342 ? 17.701 13.765 118.107 1.00 5.41 338 CYS A C 1
ATOM 2638 O O . CYS A 1 342 ? 18.294 12.729 117.792 1.00 6.33 338 CYS A O 1
ATOM 2641 N N . GLN A 1 343 ? 17.866 14.352 119.287 1.00 5.30 339 GLN A N 1
ATOM 2642 C CA . GLN A 1 343 ? 18.744 13.807 120.312 1.00 5.93 339 GLN A CA 1
ATOM 2643 C C . GLN A 1 343 ? 20.191 13.601 119.852 1.00 5.50 339 GLN A C 1
ATOM 2644 O O . GLN A 1 343 ? 20.843 12.602 120.165 1.00 6.53 339 GLN A O 1
ATOM 2650 N N . LEU A 1 344 ? 20.689 14.591 119.115 1.00 5.83 340 LEU A N 1
ATOM 2651 C CA . LEU A 1 344 ? 22.080 14.620 118.653 1.00 5.27 340 LEU A CA 1
ATOM 2652 C C . LEU A 1 344 ? 22.738 15.549 119.675 1.00 5.75 340 LEU A C 1
ATOM 2653 O O . LEU A 1 344 ? 23.193 16.659 119.356 1.00 6.40 340 LEU A O 1
ATOM 2658 N N . MET A 1 345 ? 22.781 15.070 120.919 1.00 6.02 341 MET A N 1
ATOM 2659 C CA . MET A 1 345 ? 23.255 15.864 122.041 1.00 6.70 341 MET A CA 1
ATOM 2660 C C . MET A 1 345 ? 24.600 15.489 122.649 1.00 6.67 341 MET A C 1
ATOM 2661 O O . MET A 1 345 ? 24.984 16.028 123.690 1.00 7.41 341 MET A O 1
ATOM 2666 N N . GLY A 1 346 ? 25.318 14.572 122.005 1.00 7.36 342 GLY A N 1
ATOM 2667 C CA . GLY A 1 346 ? 26.656 14.248 122.474 1.00 7.97 342 GLY A CA 1
ATOM 2668 C C . GLY A 1 346 ? 27.537 15.434 122.086 1.00 7.12 342 GLY A C 1
ATOM 2669 O O . GLY A 1 346 ? 27.209 16.170 121.144 1.00 6.96 342 GLY A O 1
ATOM 2670 N N . TYR A 1 347 ? 28.657 15.631 122.777 1.00 7.96 343 TYR A N 1
ATOM 2671 C CA . TYR A 1 347 ? 29.521 16.766 122.466 1.00 7.45 343 TYR A CA 1
ATOM 2672 C C . TYR A 1 347 ? 29.928 16.820 120.988 1.00 7.16 343 TYR A C 1
ATOM 2673 O O . TYR A 1 347 ? 29.820 17.871 120.343 1.00 7.23 343 TYR A O 1
ATOM 2682 N N . GLY A 1 348 ? 30.400 15.696 120.460 1.00 7.68 344 GLY A N 1
ATOM 2683 C CA . GLY A 1 348 ? 30.815 15.643 119.067 1.00 7.95 344 GLY A CA 1
ATOM 2684 C C . GLY A 1 348 ? 29.670 15.846 118.095 1.00 7.07 344 GLY A C 1
ATOM 2685 O O . GLY A 1 348 ? 29.839 16.479 117.043 1.00 7.56 344 GLY A O 1
ATOM 2686 N N . GLN A 1 349 ? 28.502 15.306 118.435 1.00 6.74 345 GLN A N 1
ATOM 2687 C CA . GLN A 1 349 ? 27.316 15.456 117.591 1.00 7.18 345 GLN A CA 1
ATOM 2688 C C . GLN A 1 349 ? 26.935 16.933 117.499 1.00 5.82 345 GLN A C 1
ATOM 2689 O O . GLN A 1 349 ? 26.602 17.439 116.420 1.00 6.68 345 GLN A O 1
ATOM 2695 N N . ILE A 1 350 ? 26.984 17.628 118.629 1.00 5.19 346 ILE A N 1
ATOM 2696 C CA . ILE A 1 350 ? 26.653 19.047 118.639 1.00 5.59 346 ILE A CA 1
ATOM 2697 C C . ILE A 1 350 ? 27.722 19.836 117.877 1.00 5.25 346 ILE A C 1
ATOM 2698 O O . ILE A 1 350 ? 27.408 20.675 117.029 1.00 6.07 346 ILE A O 1
ATOM 2703 N N . ASN A 1 351 ? 28.990 19.557 118.166 1.00 6.35 347 ASN A N 1
ATOM 2704 C CA . ASN A 1 351 ? 30.088 20.263 117.514 1.00 7.16 347 ASN A CA 1
ATOM 2705 C C . ASN A 1 351 ? 30.050 20.110 115.992 1.00 7.03 347 ASN A C 1
ATOM 2706 O O . ASN A 1 351 ? 30.284 21.080 115.256 1.00 8.50 347 ASN A O 1
ATOM 2711 N N . ASP A 1 352 ? 29.743 18.902 115.523 1.00 6.51 348 ASP A N 1
ATOM 2712 C CA . ASP A 1 352 ? 29.672 18.616 114.093 1.00 7.74 348 ASP A CA 1
ATOM 2713 C C . ASP A 1 352 ? 28.357 19.112 113.482 1.00 7.08 348 ASP A C 1
ATOM 2714 O O . ASP A 1 352 ? 28.164 19.024 112.260 1.00 7.58 348 ASP A O 1
ATOM 2719 N N . GLY A 1 353 ? 27.464 19.634 114.326 1.00 7.52 349 GLY A N 1
ATOM 2720 C CA . GLY A 1 353 ? 26.174 20.120 113.858 1.00 7.31 349 GLY A CA 1
ATOM 2721 C C . GLY A 1 353 ? 26.252 21.136 112.740 1.00 5.98 349 GLY A C 1
ATOM 2722 O O . GLY A 1 353 ? 25.358 21.192 111.889 1.00 5.67 349 GLY A O 1
ATOM 2723 N N . LEU A 1 354 ? 27.311 21.946 112.731 1.00 6.37 350 LEU A N 1
ATOM 2724 C CA . LEU A 1 354 ? 27.458 22.947 111.680 1.00 5.82 350 LEU A CA 1
ATOM 2725 C C . LEU A 1 354 ? 27.391 22.340 110.288 1.00 5.68 350 LEU A C 1
ATOM 2726 O O . LEU A 1 354 ? 26.997 23.024 109.354 1.00 5.62 350 LEU A O 1
ATOM 2731 N N . ASN A 1 355 ? 27.787 21.079 110.128 1.00 5.40 351 ASN A N 1
ATOM 2732 C CA . ASN A 1 355 ? 27.721 20.465 108.801 1.00 5.32 351 ASN A CA 1
ATOM 2733 C C . ASN A 1 355 ? 26.300 20.450 108.255 1.00 4.87 351 ASN A C 1
ATOM 2734 O O . ASN A 1 355 ? 26.098 20.543 107.042 1.00 5.45 351 ASN A O 1
ATOM 2739 N N . LEU A 1 356 ? 25.323 20.316 109.151 1.00 4.40 352 LEU A N 1
ATOM 2740 C CA . LEU A 1 356 ? 23.911 20.257 108.777 1.00 4.63 352 LEU A CA 1
ATOM 2741 C C . LEU A 1 356 ? 23.370 21.557 108.200 1.00 4.41 352 LEU A C 1
ATOM 2742 O O . LEU A 1 356 ? 22.287 21.556 107.599 1.00 4.53 352 LEU A O 1
ATOM 2747 N N . ILE A 1 357 ? 24.102 22.657 108.406 1.00 4.23 353 ILE A N 1
ATOM 2748 C CA . ILE A 1 357 ? 23.687 23.961 107.889 1.00 4.34 353 ILE A CA 1
ATOM 2749 C C . ILE A 1 357 ? 24.739 24.626 106.988 1.00 3.84 353 ILE A C 1
ATOM 2750 O O . ILE A 1 357 ? 24.610 25.799 106.615 1.00 4.88 353 ILE A O 1
ATOM 2755 N N . THR A 1 358 ? 25.759 23.851 106.611 1.00 4.57 354 THR A N 1
ATOM 2756 C CA . THR A 1 358 ? 26.801 24.320 105.693 1.00 4.65 354 THR A CA 1
ATOM 2757 C C . THR A 1 358 ? 27.048 23.276 104.589 1.00 4.30 354 THR A C 1
ATOM 2758 O O . THR A 1 358 ? 26.284 23.204 103.624 1.00 5.15 354 THR A O 1
ATOM 2762 N N . HIS A 1 359 ? 28.064 22.430 104.749 1.00 4.82 355 HIS A N 1
ATOM 2763 C CA . HIS A 1 359 ? 28.432 21.452 103.726 1.00 4.87 355 HIS A CA 1
ATOM 2764 C C . HIS A 1 359 ? 27.333 20.515 103.247 1.00 4.79 355 HIS A C 1
ATOM 2765 O O . HIS A 1 359 ? 27.192 20.289 102.050 1.00 5.32 355 HIS A O 1
ATOM 2772 N N . HIS A 1 360 ? 26.560 19.946 104.167 1.00 4.50 356 HIS A N 1
ATOM 2773 C CA . HIS A 1 360 ? 25.513 19.021 103.733 1.00 4.65 356 HIS A CA 1
ATOM 2774 C C . HIS A 1 360 ? 24.457 19.740 102.904 1.00 4.86 356 HIS A C 1
ATOM 2775 O O . HIS A 1 360 ? 23.912 19.179 101.944 1.00 5.48 356 HIS A O 1
ATOM 2782 N N . SER A 1 361 ? 24.165 20.986 103.261 1.00 4.56 357 SER A N 1
ATOM 2783 C CA . SER A 1 361 ? 23.172 21.765 102.523 1.00 4.71 357 SER A CA 1
ATOM 2784 C C . SER A 1 361 ? 23.699 22.178 101.151 1.00 4.06 357 SER A C 1
ATOM 2785 O O . SER A 1 361 ? 22.939 22.247 100.188 1.00 4.98 357 SER A O 1
ATOM 2788 N N . ALA A 1 362 ? 24.996 22.469 101.063 1.00 4.79 358 ALA A N 1
ATOM 2789 C CA . ALA A 1 362 ? 25.603 22.804 99.771 1.00 5.11 358 ALA A CA 1
ATOM 2790 C C . ALA A 1 362 ? 25.483 21.593 98.832 1.00 5.08 358 ALA A C 1
ATOM 2791 O O . ALA A 1 362 ? 25.217 21.746 97.636 1.00 5.91 358 ALA A O 1
ATOM 2793 N N . ARG A 1 363 ? 25.686 20.390 99.367 1.00 5.83 359 ARG A N 1
ATOM 2794 C CA . ARG A 1 363 ? 25.564 19.185 98.550 1.00 6.63 359 ARG A CA 1
ATOM 2795 C C . ARG A 1 363 ? 24.107 19.038 98.078 1.00 4.94 359 ARG A C 1
ATOM 2796 O O . ARG A 1 363 ? 23.844 18.705 96.919 1.00 5.62 359 ARG A O 1
ATOM 2804 N N . THR A 1 364 ? 23.158 19.315 98.968 1.00 5.13 360 THR A N 1
ATOM 2805 C CA . THR A 1 364 ? 21.745 19.242 98.615 1.00 5.36 360 THR A CA 1
ATOM 2806 C C . THR A 1 364 ? 21.401 20.183 97.459 1.00 4.92 360 THR A C 1
ATOM 2807 O O . THR A 1 364 ? 20.589 19.846 96.593 1.00 5.77 360 THR A O 1
ATOM 2811 N N . LEU A 1 365 ? 22.036 21.356 97.432 1.00 4.87 361 LEU A N 1
ATOM 2812 C CA . LEU A 1 365 ? 21.799 22.328 96.365 1.00 5.24 361 LEU A CA 1
ATOM 2813 C C . LEU A 1 365 ? 22.686 22.088 95.139 1.00 5.18 361 LEU A C 1
ATOM 2814 O O . LEU A 1 365 ? 22.624 22.850 94.178 1.00 5.93 361 LEU A O 1
ATOM 2819 N N . ASN A 1 366 ? 23.483 21.018 95.172 1.00 5.55 362 ASN A N 1
ATOM 2820 C CA . ASN A 1 366 ? 24.390 20.655 94.078 1.00 6.31 362 ASN A CA 1
ATOM 2821 C C . ASN A 1 366 ? 25.364 21.789 93.743 1.00 6.62 362 ASN A C 1
ATOM 2822 O O . ASN A 1 366 ? 25.723 21.998 92.577 1.00 7.84 362 ASN A O 1
ATOM 2827 N N . LEU A 1 367 ? 25.815 22.506 94.768 1.00 6.78 363 LEU A N 1
ATOM 2828 C CA . LEU A 1 367 ? 26.721 23.633 94.554 1.00 7.72 363 LEU A CA 1
ATOM 2829 C C . LEU A 1 367 ? 28.086 23.197 94.060 1.00 9.25 363 LEU A C 1
ATOM 2830 O O . LEU A 1 367 ? 28.656 22.226 94.554 1.00 10.40 363 LEU A O 1
ATOM 2835 N N . GLN A 1 368 ? 28.608 23.956 93.098 1.00 10.14 364 GLN A N 1
ATOM 2836 C CA . GLN A 1 368 ? 29.895 23.670 92.469 1.00 13.56 364 GLN A CA 1
ATOM 2837 C C . GLN A 1 368 ? 31.043 24.570 92.914 1.00 14.94 364 GLN A C 1
ATOM 2838 O O . GLN A 1 368 ? 32.192 24.330 92.538 1.00 16.68 364 GLN A O 1
ATOM 2844 N N . ASP A 1 369 ? 30.740 25.603 93.694 1.00 10.70 365 ASP A N 1
ATOM 2845 C CA . ASP A 1 369 ? 31.757 26.555 94.160 1.00 11.49 365 ASP A CA 1
ATOM 2846 C C . ASP A 1 369 ? 31.425 26.848 95.621 1.00 11.13 365 ASP A C 1
ATOM 2847 O O . ASP A 1 369 ? 30.817 27.872 95.941 1.00 11.64 365 ASP A O 1
ATOM 2852 N N . TYR A 1 370 ? 31.826 25.935 96.499 1.00 9.24 366 TYR A N 1
ATOM 2853 C CA . TYR A 1 370 ? 31.519 26.053 97.919 1.00 7.87 366 TYR A CA 1
ATOM 2854 C C . TYR A 1 370 ? 32.572 25.380 98.782 1.00 8.00 366 TYR A C 1
ATOM 2855 O O . TYR A 1 370 ? 32.948 24.238 98.527 1.00 9.19 366 TYR A O 1
ATOM 2864 N N . GLY A 1 371 ? 33.036 26.093 99.806 1.00 7.78 367 GLY A N 1
ATOM 2865 C CA . GLY A 1 371 ? 34.034 25.548 100.709 1.00 8.95 367 GLY A CA 1
ATOM 2866 C C . GLY A 1 371 ? 35.304 26.378 100.782 1.00 8.19 367 GLY A C 1
ATOM 2867 O O . GLY A 1 371 ? 35.657 27.076 99.829 1.00 9.49 367 GLY A O 1
ATOM 2868 N N . ILE A 1 372 ? 35.988 26.313 101.919 1.00 8.76 368 ILE A N 1
ATOM 2869 C CA . ILE A 1 372 ? 37.239 27.046 102.093 1.00 9.27 368 ILE A CA 1
ATOM 2870 C C . ILE A 1 372 ? 38.339 26.191 101.460 1.00 9.33 368 ILE A C 1
ATOM 2871 O O . ILE A 1 372 ? 38.942 25.339 102.114 1.00 10.04 368 ILE A O 1
ATOM 2876 N N . ALA A 1 373 ? 38.572 26.420 100.172 1.00 10.09 369 ALA A N 1
ATOM 2877 C CA . ALA A 1 373 ? 39.562 25.667 99.410 1.00 10.69 369 ALA A CA 1
ATOM 2878 C C . ALA A 1 373 ? 40.152 26.544 98.317 1.00 11.05 369 ALA A C 1
ATOM 2879 O O . ALA A 1 373 ? 39.465 27.387 97.743 1.00 10.53 369 ALA A O 1
ATOM 2881 N N . ALA A 1 374 ? 41.431 26.333 98.024 1.00 12.05 370 ALA A N 1
ATOM 2882 C CA . ALA A 1 374 ? 42.111 27.109 96.994 1.00 12.88 370 ALA A CA 1
ATOM 2883 C C . ALA A 1 374 ? 41.387 26.952 95.661 1.00 12.75 370 ALA A C 1
ATOM 2884 O O . ALA A 1 374 ? 41.014 25.843 95.273 1.00 14.50 370 ALA A O 1
ATOM 2886 N N . GLY A 1 375 ? 41.177 28.070 94.973 1.00 13.39 371 GLY A N 1
ATOM 2887 C CA . GLY A 1 375 ? 40.501 28.041 93.689 1.00 13.44 371 GLY A CA 1
ATOM 2888 C C . GLY A 1 375 ? 39.034 28.416 93.757 1.00 12.11 371 GLY A C 1
ATOM 2889 O O . GLY A 1 375 ? 38.443 28.805 92.751 1.00 12.93 371 GLY A O 1
ATOM 2890 N N . ASN A 1 376 ? 38.438 28.294 94.942 1.00 11.26 372 ASN A N 1
ATOM 2891 C CA . ASN A 1 376 ? 37.029 28.632 95.126 1.00 10.78 372 ASN A CA 1
ATOM 2892 C C . ASN A 1 376 ? 36.850 30.134 95.304 1.00 10.18 372 ASN A C 1
ATOM 2893 O O . ASN A 1 376 ? 37.795 30.846 95.658 1.00 10.30 372 ASN A O 1
ATOM 2898 N N . SER A 1 377 ? 35.639 30.620 95.055 1.00 9.97 373 SER A N 1
ATOM 2899 C CA . SER A 1 377 ? 35.348 32.031 95.257 1.00 9.80 373 SER A CA 1
ATOM 2900 C C . SER A 1 377 ? 35.542 32.312 96.747 1.00 8.04 373 SER A C 1
ATOM 2901 O O . SER A 1 377 ? 35.309 31.432 97.588 1.00 8.93 373 SER A O 1
ATOM 2904 N N . ALA A 1 378 ? 35.958 33.532 97.070 1.00 8.54 374 ALA A N 1
ATOM 2905 C CA . ALA A 1 378 ? 36.179 33.917 98.455 1.00 8.08 374 ALA A CA 1
ATOM 2906 C C . ALA A 1 378 ? 34.847 34.260 99.133 1.00 7.50 374 ALA A C 1
ATOM 2907 O O . ALA A 1 378 ? 34.542 35.426 99.384 1.00 7.63 374 ALA A O 1
ATOM 2909 N N . ASN A 1 379 ? 34.064 33.213 99.405 1.00 7.01 375 ASN A N 1
ATOM 2910 C CA . ASN A 1 379 ? 32.754 33.305 100.059 1.00 6.37 375 ASN A CA 1
ATOM 2911 C C . ASN A 1 379 ? 32.927 32.567 101.385 1.00 6.36 375 ASN A C 1
ATOM 2912 O O . ASN A 1 379 ? 33.114 31.342 101.407 1.00 6.74 375 ASN A O 1
ATOM 2917 N N . LEU A 1 380 ? 32.853 33.310 102.482 1.00 6.13 376 LEU A N 1
ATOM 2918 C CA . LEU A 1 380 ? 33.082 32.735 103.798 1.00 6.47 376 LEU A CA 1
ATOM 2919 C C . LEU A 1 380 ? 32.515 33.646 104.871 1.00 6.44 376 LEU A C 1
ATOM 2920 O O . LEU A 1 380 ? 32.278 34.839 104.631 1.00 6.98 376 LEU A O 1
ATOM 2925 N N . ILE A 1 381 ? 32.271 33.080 106.048 1.00 5.84 377 ILE A N 1
ATOM 2926 C CA . ILE A 1 381 ? 31.750 33.865 107.152 1.00 6.11 377 ILE A CA 1
ATOM 2927 C C . ILE A 1 381 ? 32.583 33.581 108.398 1.00 5.70 377 ILE A C 1
ATOM 2928 O O . ILE A 1 381 ? 33.236 32.536 108.515 1.00 6.29 377 ILE A O 1
ATOM 2933 N N . ILE A 1 382 ? 32.568 34.541 109.314 1.00 5.81 378 ILE A N 1
ATOM 2934 C CA . ILE A 1 382 ? 33.332 34.457 110.550 1.00 6.50 378 ILE A CA 1
ATOM 2935 C C . ILE A 1 382 ? 32.390 34.485 111.743 1.00 6.20 378 ILE A C 1
ATOM 2936 O O . ILE A 1 382 ? 31.593 35.422 111.891 1.00 6.78 378 ILE A O 1
ATOM 2941 N N . LEU A 1 383 ? 32.476 33.451 112.578 1.00 6.09 379 LEU A N 1
ATOM 2942 C CA . LEU A 1 383 ? 31.657 33.347 113.793 1.00 6.31 379 LEU A CA 1
ATOM 2943 C C . LEU A 1 383 ? 32.559 33.636 114.994 1.00 7.12 379 LEU A C 1
ATOM 2944 O O . LEU A 1 383 ? 33.656 33.086 115.092 1.00 7.73 379 LEU A O 1
ATOM 2949 N N . PRO A 1 384 ? 32.110 34.491 115.927 1.00 6.75 380 PRO A N 1
ATOM 2950 C CA . PRO A 1 384 ? 32.927 34.816 117.107 1.00 7.46 380 PRO A CA 1
ATOM 2951 C C . PRO A 1 384 ? 32.784 33.709 118.154 1.00 6.51 380 PRO A C 1
ATOM 2952 O O . PRO A 1 384 ? 32.217 33.909 119.233 1.00 7.80 380 PRO A O 1
ATOM 2956 N N . ALA A 1 385 ? 33.317 32.542 117.815 1.00 7.18 381 ALA A N 1
ATOM 2957 C CA . ALA A 1 385 ? 33.218 31.351 118.652 1.00 6.23 381 ALA A CA 1
ATOM 2958 C C . ALA A 1 385 ? 34.407 30.442 118.375 1.00 7.35 381 ALA A C 1
ATOM 2959 O O . ALA A 1 385 ? 35.013 30.510 117.301 1.00 8.83 381 ALA A O 1
ATOM 2961 N N . GLU A 1 386 ? 34.711 29.564 119.327 1.00 8.23 382 GLU A N 1
ATOM 2962 C CA . GLU A 1 386 ? 35.867 28.673 119.230 1.00 9.36 382 GLU A CA 1
ATOM 2963 C C . GLU A 1 386 ? 35.704 27.438 118.361 1.00 8.75 382 GLU A C 1
ATOM 2964 O O . GLU A 1 386 ? 36.691 26.896 117.853 1.00 11.10 382 GLU A O 1
ATOM 2970 N N . ASN A 1 387 ? 34.464 26.984 118.214 1.00 7.93 383 ASN A N 1
ATOM 2971 C CA . ASN A 1 387 ? 34.156 25.790 117.446 1.00 7.53 383 ASN A CA 1
ATOM 2972 C C . ASN A 1 387 ? 32.641 25.713 117.275 1.00 6.15 383 ASN A C 1
ATOM 2973 O O . ASN A 1 387 ? 31.913 26.592 117.756 1.00 6.39 383 ASN A O 1
ATOM 2978 N N . GLY A 1 388 ? 32.175 24.678 116.581 1.00 6.65 384 GLY A N 1
ATOM 2979 C CA . GLY A 1 388 ? 30.747 24.519 116.350 1.00 6.29 384 GLY A CA 1
ATOM 2980 C C . GLY A 1 388 ? 29.916 24.418 117.613 1.00 5.64 384 GLY A C 1
ATOM 2981 O O . GLY A 1 388 ? 28.809 24.961 117.680 1.00 5.97 384 GLY A O 1
ATOM 2982 N N . PHE A 1 389 ? 30.437 23.716 118.612 1.00 5.79 385 PHE A N 1
ATOM 2983 C CA . PHE A 1 389 ? 29.732 23.562 119.877 1.00 5.80 385 PHE A CA 1
ATOM 2984 C C . PHE A 1 389 ? 29.495 24.931 120.526 1.00 5.38 385 PHE A C 1
ATOM 2985 O O . PHE A 1 389 ? 28.382 25.253 120.952 1.00 5.75 385 PHE A O 1
ATOM 2993 N N . ASP A 1 390 ? 30.553 25.733 120.599 1.00 6.01 386 ASP A N 1
ATOM 2994 C CA . ASP A 1 390 ? 30.502 27.057 121.214 1.00 5.77 386 ASP A CA 1
ATOM 2995 C C . ASP A 1 390 ? 29.555 27.997 120.451 1.00 5.07 386 ASP A C 1
ATOM 2996 O O . ASP A 1 390 ? 28.755 28.720 121.051 1.00 5.93 386 ASP A O 1
ATOM 3001 N N . ALA A 1 391 ? 29.633 27.968 119.124 1.00 5.09 387 ALA A N 1
ATOM 3002 C CA . ALA A 1 391 ? 28.775 28.805 118.289 1.00 5.45 387 ALA A CA 1
ATOM 3003 C C . ALA A 1 391 ? 27.307 28.458 118.515 1.00 4.62 387 ALA A C 1
ATOM 3004 O O . ALA A 1 391 ? 26.457 29.342 118.625 1.00 5.82 387 ALA A O 1
ATOM 3006 N N . LEU A 1 392 ? 27.025 27.163 118.595 1.00 5.04 388 LEU A N 1
ATOM 3007 C CA . LEU A 1 392 ? 25.665 26.672 118.798 1.00 5.13 388 LEU A CA 1
ATOM 3008 C C . LEU A 1 392 ? 25.169 27.005 120.211 1.00 5.00 388 LEU A C 1
ATOM 3009 O O . LEU A 1 392 ? 24.067 27.550 120.383 1.00 5.38 388 LEU A O 1
ATOM 3014 N N . ARG A 1 393 ? 25.990 26.721 121.221 1.00 5.06 389 ARG A N 1
ATOM 3015 C CA . ARG A 1 393 ? 25.584 26.973 122.600 1.00 5.34 389 ARG A CA 1
ATOM 3016 C C . ARG A 1 393 ? 25.246 28.437 122.855 1.00 5.00 389 ARG A C 1
ATOM 3017 O O . ARG A 1 393 ? 24.230 28.751 123.482 1.00 5.23 389 ARG A O 1
ATOM 3025 N N . ARG A 1 394 ? 26.096 29.336 122.363 1.00 5.13 390 ARG A N 1
ATOM 3026 C CA . ARG A 1 394 ? 25.894 30.757 122.590 1.00 5.80 390 ARG A CA 1
ATOM 3027 C C . ARG A 1 394 ? 25.063 31.470 121.526 1.00 5.46 390 ARG A C 1
ATOM 3028 O O . ARG A 1 394 ? 24.808 32.668 121.647 1.00 6.76 390 ARG A O 1
ATOM 3036 N N . GLN A 1 395 ? 24.617 30.737 120.507 1.00 5.34 391 GLN A N 1
ATOM 3037 C CA . GLN A 1 395 ? 23.791 31.307 119.436 1.00 5.70 391 GLN A CA 1
ATOM 3038 C C . GLN A 1 395 ? 24.418 32.617 118.951 1.00 6.19 391 GLN A C 1
ATOM 3039 O O . GLN A 1 395 ? 23.765 33.668 118.906 1.00 7.45 391 GLN A O 1
ATOM 3045 N N . VAL A 1 396 ? 25.688 32.540 118.563 1.00 6.18 392 VAL A N 1
ATOM 3046 C CA . VAL A 1 396 ? 26.425 33.720 118.140 1.00 6.13 392 VAL A CA 1
ATOM 3047 C C . VAL A 1 396 ? 25.973 34.276 116.801 1.00 6.01 392 VAL A C 1
ATOM 3048 O O . VAL A 1 396 ? 25.461 33.543 115.953 1.00 6.39 392 VAL A O 1
ATOM 3052 N N . PRO A 1 397 ? 26.132 35.595 116.605 1.00 6.55 393 PRO A N 1
ATOM 3053 C CA . PRO A 1 397 ? 25.751 36.217 115.336 1.00 6.77 393 PRO A CA 1
ATOM 3054 C C . PRO A 1 397 ? 26.919 36.006 114.365 1.00 6.72 393 PRO A C 1
ATOM 3055 O O . PRO A 1 397 ? 27.958 35.449 114.729 1.00 7.67 393 PRO A O 1
ATOM 3059 N N . VAL A 1 398 ? 26.736 36.439 113.125 1.00 6.34 394 VAL A N 1
ATOM 3060 C CA . VAL A 1 398 ? 27.789 36.348 112.123 1.00 6.28 394 VAL A CA 1
ATOM 3061 C C . VAL A 1 398 ? 28.576 37.666 112.220 1.00 6.04 394 VAL A C 1
ATOM 3062 O O . VAL A 1 398 ? 28.050 38.746 111.923 1.00 7.26 394 VAL A O 1
ATOM 3066 N N . ARG A 1 399 ? 29.831 37.584 112.662 1.00 6.46 395 ARG A N 1
ATOM 3067 C CA . ARG A 1 399 ? 30.645 38.788 112.823 1.00 7.12 395 ARG A CA 1
ATOM 3068 C C . ARG A 1 399 ? 30.904 39.476 111.482 1.00 6.31 395 ARG A C 1
ATOM 3069 O O . ARG A 1 399 ? 30.791 40.704 111.375 1.00 7.22 395 ARG A O 1
ATOM 3077 N N . TYR A 1 400 ? 31.273 38.683 110.478 1.00 6.10 396 TYR A N 1
ATOM 3078 C CA . TYR A 1 400 ? 31.498 39.174 109.119 1.00 6.48 396 TYR A CA 1
ATOM 3079 C C . TYR A 1 400 ? 31.059 38.132 108.100 1.00 6.23 396 TYR A C 1
ATOM 3080 O O . TYR A 1 400 ? 31.264 36.932 108.309 1.00 6.64 396 TYR A O 1
ATOM 3089 N N . SER A 1 401 ? 30.459 38.599 107.005 1.00 6.00 397 SER A N 1
ATOM 3090 C CA . SER A 1 401 ? 30.105 37.734 105.885 1.00 5.75 397 SER A CA 1
ATOM 3091 C C . SER A 1 401 ? 30.872 38.335 104.708 1.00 6.13 397 SER A C 1
ATOM 3092 O O . SER A 1 401 ? 30.753 39.534 104.426 1.00 6.73 397 SER A O 1
ATOM 3095 N N . VAL A 1 402 ? 31.659 37.497 104.045 1.00 5.83 398 VAL A N 1
ATOM 3096 C CA . VAL A 1 402 ? 32.499 37.898 102.918 1.00 6.96 398 VAL A CA 1
ATOM 3097 C C . VAL A 1 402 ? 32.054 37.156 101.660 1.00 6.16 398 VAL A C 1
ATOM 3098 O O . VAL A 1 402 ? 31.855 35.939 101.686 1.00 6.22 398 VAL A O 1
ATOM 3102 N N . ARG A 1 403 ? 31.880 37.887 100.562 1.00 7.10 399 ARG A N 1
ATOM 3103 C CA . ARG A 1 403 ? 31.462 37.275 99.308 1.00 6.88 399 ARG A CA 1
ATOM 3104 C C . ARG A 1 403 ? 32.303 37.901 98.202 1.00 7.93 399 ARG A C 1
ATOM 3105 O O . ARG A 1 403 ? 32.393 39.126 98.091 1.00 8.94 399 ARG A O 1
ATOM 3113 N N . GLY A 1 404 ? 32.923 37.058 97.385 1.00 8.62 400 GLY A N 1
ATOM 3114 C CA . GLY A 1 404 ? 33.781 37.573 96.331 1.00 9.66 400 GLY A CA 1
ATOM 3115 C C . GLY A 1 404 ? 34.935 38.379 96.919 1.00 9.85 400 GLY A C 1
ATOM 3116 O O . GLY A 1 404 ? 35.481 39.277 96.267 1.00 11.33 400 GLY A O 1
ATOM 3117 N N . GLY A 1 405 ? 35.306 38.074 98.158 1.00 9.41 401 GLY A N 1
ATOM 3118 C CA . GLY A 1 405 ? 36.399 38.780 98.809 1.00 9.65 401 GLY A CA 1
ATOM 3119 C C . GLY A 1 405 ? 36.043 40.136 99.393 1.00 10.63 401 GLY A C 1
ATOM 3120 O O . GLY A 1 405 ? 36.937 40.884 99.809 1.00 11.53 401 GLY A O 1
ATOM 3121 N N . LYS A 1 406 ? 34.754 40.462 99.436 1.00 9.72 402 LYS A N 1
ATOM 3122 C CA . LYS A 1 406 ? 34.284 41.737 99.977 1.00 10.87 402 LYS A CA 1
ATOM 3123 C C . LYS A 1 406 ? 33.301 41.531 101.128 1.00 8.82 402 LYS A C 1
ATOM 3124 O O . LYS A 1 406 ? 32.484 40.608 101.099 1.00 8.58 402 LYS A O 1
ATOM 3130 N N . VAL A 1 407 ? 33.367 42.386 102.141 1.00 9.02 403 VAL A N 1
ATOM 3131 C CA . VAL A 1 407 ? 32.440 42.269 103.261 1.00 8.75 403 VAL A CA 1
ATOM 3132 C C . VAL A 1 407 ? 31.039 42.716 102.829 1.00 8.66 403 VAL A C 1
ATOM 3133 O O . VAL A 1 407 ? 30.864 43.836 102.332 1.00 9.75 403 VAL A O 1
ATOM 3137 N N . ILE A 1 408 ? 30.049 41.833 102.990 1.00 7.51 404 ILE A N 1
ATOM 3138 C CA . ILE A 1 408 ? 28.673 42.174 102.642 1.00 7.92 404 ILE A CA 1
ATOM 3139 C C . ILE A 1 408 ? 27.747 42.276 103.855 1.00 6.82 404 ILE A C 1
ATOM 3140 O O . ILE A 1 408 ? 26.605 42.709 103.728 1.00 7.52 404 ILE A O 1
ATOM 3145 N N . ALA A 1 409 ? 28.235 41.883 105.029 1.00 7.31 405 ALA A N 1
ATOM 3146 C CA . ALA A 1 409 ? 27.457 42.018 106.256 1.00 7.49 405 ALA A CA 1
ATOM 3147 C C . ALA A 1 409 ? 28.391 41.946 107.448 1.00 6.40 405 ALA A C 1
ATOM 3148 O O . ALA A 1 409 ? 29.440 41.300 107.392 1.00 7.12 405 ALA A O 1
ATOM 3150 N N . SER A 1 410 ? 28.014 42.631 108.521 1.00 7.61 406 SER A N 1
ATOM 3151 C CA . SER A 1 410 ? 28.802 42.587 109.738 1.00 8.57 406 SER A CA 1
ATOM 3152 C C . SER A 1 410 ? 27.908 42.859 110.939 1.00 8.24 406 SER A C 1
ATOM 3153 O O . SER A 1 410 ? 26.926 43.598 110.841 1.00 9.17 406 SER A O 1
ATOM 3156 N N . THR A 1 411 ? 28.237 42.232 112.065 1.00 8.95 407 THR A N 1
ATOM 3157 C CA . THR A 1 411 ? 27.494 42.438 113.299 1.00 10.01 407 THR A CA 1
ATOM 3158 C C . THR A 1 411 ? 28.442 42.745 114.439 1.00 11.92 407 THR A C 1
ATOM 3159 O O . THR A 1 411 ? 29.355 41.969 114.724 1.00 14.06 407 THR A O 1
ATOM 3163 N N . GLN A 1 412 ? 28.235 43.899 115.060 1.00 10.62 408 GLN A N 1
ATOM 3164 C CA . GLN A 1 412 ? 29.001 44.309 116.231 1.00 12.94 408 GLN A CA 1
ATOM 3165 C C . GLN A 1 412 ? 28.224 43.602 117.344 1.00 13.13 408 GLN A C 1
ATOM 3166 O O . GLN A 1 412 ? 27.064 43.921 117.589 1.00 10.35 408 GLN A O 1
ATOM 3172 N N . PRO A 1 413 ? 28.839 42.611 118.010 1.00 15.40 409 PRO A N 1
ATOM 3173 C CA . PRO A 1 413 ? 28.129 41.899 119.076 1.00 16.54 409 PRO A CA 1
ATOM 3174 C C . PRO A 1 413 ? 27.605 42.757 120.225 1.00 13.64 409 PRO A C 1
ATOM 3175 O O . PRO A 1 413 ? 28.105 43.849 120.492 1.00 13.55 409 PRO A O 1
ATOM 3179 N N . ALA A 1 414 ? 26.575 42.244 120.886 1.00 15.05 410 ALA A N 1
ATOM 3180 C CA . ALA A 1 414 ? 25.983 42.916 122.034 1.00 13.31 410 ALA A CA 1
ATOM 3181 C C . ALA A 1 414 ? 27.026 42.942 123.150 1.00 14.51 410 ALA A C 1
ATOM 3182 O O . ALA A 1 414 ? 27.927 42.097 123.189 1.00 17.79 410 ALA A O 1
ATOM 3184 N N . GLN A 1 415 ? 26.904 43.917 124.044 1.00 12.21 411 GLN A N 1
ATOM 3185 C CA . GLN A 1 415 ? 27.824 44.058 125.168 1.00 14.11 411 GLN A CA 1
ATOM 3186 C C . GLN A 1 415 ? 27.003 44.064 126.450 1.00 10.63 411 GLN A C 1
ATOM 3187 O O . GLN A 1 415 ? 26.193 44.955 126.677 1.00 10.30 411 GLN A O 1
ATOM 3193 N N . THR A 1 416 ? 27.233 43.059 127.286 1.00 10.08 412 THR A N 1
ATOM 3194 C CA . THR A 1 416 ? 26.500 42.900 128.533 1.00 9.17 412 THR A CA 1
ATOM 3195 C C . THR A 1 416 ? 27.385 43.144 129.745 1.00 9.24 412 THR A C 1
ATOM 3196 O O . THR A 1 416 ? 28.511 42.648 129.816 1.00 9.44 412 THR A O 1
ATOM 3200 N N . THR A 1 417 ? 26.861 43.905 130.696 1.00 8.14 413 THR A N 1
ATOM 3201 C CA . THR A 1 417 ? 27.588 44.221 131.915 1.00 9.16 413 THR A CA 1
ATOM 3202 C C . THR A 1 417 ? 26.696 43.998 133.131 1.00 7.50 413 THR A C 1
ATOM 3203 O O . THR A 1 417 ? 25.509 44.331 133.098 1.00 8.61 413 THR A O 1
ATOM 3207 N N . VAL A 1 418 ? 27.257 43.407 134.182 1.00 7.64 414 VAL A N 1
ATOM 3208 C CA . VAL A 1 418 ? 26.536 43.242 135.437 1.00 7.58 414 VAL A CA 1
ATOM 3209 C C . VAL A 1 418 ? 27.263 44.141 136.440 1.00 7.75 414 VAL A C 1
ATOM 3210 O O . VAL A 1 418 ? 28.502 44.225 136.441 1.00 9.98 414 VAL A 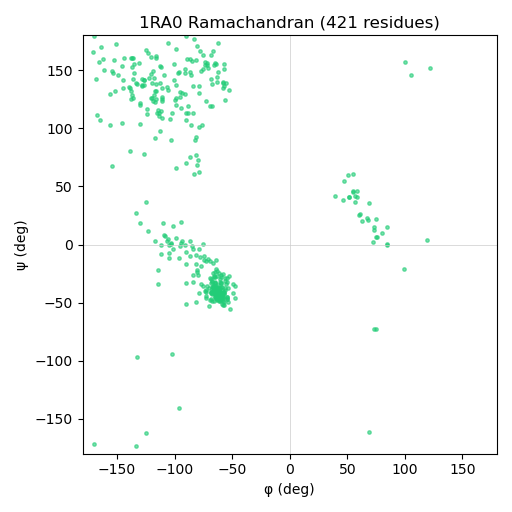O 1
ATOM 3214 N N . TYR A 1 419 ? 26.494 44.832 137.268 1.00 7.95 415 TYR A N 1
ATOM 3215 C CA . TYR A 1 419 ? 27.064 45.760 138.237 1.00 8.80 415 TYR A CA 1
ATOM 3216 C C . TYR A 1 419 ? 27.056 45.159 139.629 1.00 9.29 415 TYR A C 1
ATOM 3217 O O . TYR A 1 419 ? 26.091 45.284 140.379 1.00 10.28 415 TYR A O 1
ATOM 3226 N N . LEU A 1 420 ? 28.147 44.478 139.945 1.00 10.20 416 LEU A N 1
ATOM 3227 C CA . LEU A 1 420 ? 28.299 43.827 141.236 1.00 11.19 416 LEU A CA 1
ATOM 3228 C C . LEU A 1 420 ? 29.088 44.794 142.115 1.00 14.36 416 LEU A C 1
ATOM 3229 O O . LEU A 1 420 ? 28.849 45.999 142.062 1.00 15.42 416 LEU A O 1
ATOM 3234 N N . GLU A 1 421 ? 30.010 44.301 142.931 1.00 15.41 417 GLU A N 1
ATOM 3235 C CA . GLU A 1 421 ? 30.788 45.226 143.750 1.00 18.91 417 GLU A CA 1
ATOM 3236 C C . GLU A 1 421 ? 31.588 46.102 142.790 1.00 18.98 417 GLU A C 1
ATOM 3237 O O . GLU A 1 421 ? 31.983 47.223 143.116 1.00 20.80 417 GLU A O 1
ATOM 3243 N N . GLN A 1 422 ? 31.798 45.572 141.590 1.00 19.39 418 GLN A N 1
ATOM 3244 C CA . GLN A 1 422 ? 32.502 46.261 140.515 1.00 18.14 418 GLN A CA 1
ATOM 3245 C C . GLN A 1 422 ? 31.821 45.816 139.222 1.00 14.71 418 GLN A C 1
ATOM 3246 O O . GLN A 1 422 ? 31.230 44.736 139.176 1.00 14.37 418 GLN A O 1
ATOM 3252 N N . PRO A 1 423 ? 31.864 46.647 138.168 1.00 14.00 419 PRO A N 1
ATOM 3253 C CA . PRO A 1 423 ? 31.223 46.241 136.911 1.00 14.25 419 PRO A CA 1
ATOM 3254 C C . PRO A 1 423 ? 31.988 45.079 136.290 1.00 13.46 419 PRO A C 1
ATOM 3255 O O . PRO A 1 423 ? 33.217 45.026 136.360 1.00 15.23 419 PRO A O 1
ATOM 3259 N N . GLU A 1 424 ? 31.266 44.144 135.685 1.00 11.97 420 GLU A N 1
ATOM 3260 C CA . GLU A 1 424 ? 31.900 42.995 135.059 1.00 12.07 420 GLU A CA 1
ATOM 3261 C C . GLU A 1 424 ? 31.245 42.683 133.724 1.00 10.99 420 GLU A C 1
ATOM 3262 O O . GLU A 1 424 ? 30.018 42.632 133.625 1.00 10.58 420 GLU A O 1
ATOM 3268 N N . ALA A 1 425 ? 32.067 42.487 132.697 1.00 10.55 421 ALA A N 1
ATOM 3269 C CA . ALA A 1 425 ? 31.565 42.150 131.373 1.00 9.23 421 ALA A CA 1
ATOM 3270 C C . ALA A 1 425 ? 31.210 40.664 131.362 1.00 10.02 421 ALA A C 1
ATOM 3271 O O . ALA A 1 425 ? 31.961 39.835 131.881 1.00 12.70 421 ALA A O 1
ATOM 3273 N N . ILE A 1 426 ? 30.067 40.330 130.773 1.00 9.00 422 ILE A N 1
ATOM 3274 C CA . ILE A 1 426 ? 29.630 38.939 130.704 1.00 8.74 422 ILE A CA 1
ATOM 3275 C C . ILE A 1 426 ? 29.561 38.494 129.247 1.00 10.87 422 ILE A C 1
ATOM 3276 O O . ILE A 1 426 ? 28.864 39.115 128.439 1.00 13.06 422 ILE A O 1
ATOM 3281 N N . ASP A 1 427 ? 30.291 37.431 128.908 1.00 10.38 423 ASP A N 1
ATOM 3282 C CA . ASP A 1 427 ? 30.284 36.913 127.544 1.00 12.27 423 ASP A CA 1
ATOM 3283 C C . ASP A 1 427 ? 29.742 35.484 127.440 1.00 9.88 423 ASP A C 1
ATOM 3284 O O . ASP A 1 427 ? 29.724 34.905 126.353 1.00 11.41 423 ASP A O 1
ATOM 3289 N N . TYR A 1 428 ? 29.298 34.928 128.568 1.00 8.57 424 TYR A N 1
ATOM 3290 C CA . TYR A 1 428 ? 28.720 33.580 128.627 1.00 7.78 424 TYR A CA 1
ATOM 3291 C C . TYR A 1 428 ? 29.682 32.460 128.224 1.00 8.30 424 TYR A C 1
ATOM 3292 O O . TYR A 1 428 ? 29.258 31.352 127.897 1.00 7.86 424 TYR A O 1
ATOM 3301 N N . LYS A 1 429 ? 30.982 32.749 128.270 1.00 9.80 425 LYS A N 1
ATOM 3302 C CA . LYS A 1 429 ? 32.002 31.756 127.929 1.00 15.03 425 LYS A CA 1
ATOM 3303 C C . LYS A 1 429 ? 32.551 31.156 129.216 1.00 20.33 425 LYS A C 1
ATOM 3304 O O . LYS A 1 429 ? 32.296 31.661 130.301 1.00 20.61 425 LYS A O 1
ATOM 3310 N N . ARG A 1 430 ? 33.313 30.077 129.089 1.00 26.24 426 ARG A N 1
ATOM 3311 C CA . ARG A 1 430 ? 33.919 29.441 130.253 1.00 29.54 426 ARG A CA 1
ATOM 3312 C C . ARG A 1 430 ? 35.387 29.157 129.955 1.00 30.34 426 ARG A C 1
ATOM 3313 O O . ARG A 1 430 ? 35.808 29.417 128.807 1.00 32.24 426 ARG A O 1
#

Solvent-accessible surface area: 17761 Å² total; per-residue (Å²): 106,42,102,16,0,2,2,0,68,24,70,88,97,158,41,16,52,32,0,54,15,114,127,28,104,1,54,36,50,69,67,17,132,38,97,77,107,101,84,150,55,17,18,38,5,131,71,4,3,0,4,5,1,4,0,1,0,0,0,10,0,0,2,0,29,1,7,19,74,69,75,124,25,142,50,3,12,13,70,29,0,7,106,42,1,38,62,20,22,89,104,23,75,65,92,28,0,37,130,22,0,52,82,0,0,127,84,0,22,50,30,0,1,1,9,0,1,0,0,0,7,2,2,20,82,81,4,24,3,0,104,0,0,35,73,0,60,143,74,0,49,80,93,0,66,5,26,0,0,0,3,1,7,42,0,2,52,18,56,104,113,4,58,63,12,0,38,57,0,0,149,82,30,0,34,0,0,0,0,1,1,23,59,12,155,60,133,120,84,0,40,79,0,0,94,51,0,6,63,8,0,72,142,48,112,59,25,0,0,0,6,0,0,4,40,39,47,86,127,6,69,16,0,44,24,0,0,48,25,0,90,146,75,70,6,9,63,52,0,1,0,0,1,0,0,0,0,63,24,11,87,48,83,23,8,80,128,0,23,171,33,1,110,101,8,29,3,1,0,0,0,0,0,8,0,0,65,43,6,9,1,109,142,34,112,185,129,102,95,103,0,4,5,52,1,54,73,0,60,130,46,46,7,11,0,0,0,0,0,8,1,0,71,3,12,16,18,54,119,21,78,1,37,2,4,73,0,0,66,61,0,1,77,17,18,102,6,94,36,128,39,71,17,42,84,1,8,54,4,0,3,86,42,0,6,141,2,2,50,42,155,60,33,10,32,45,67,52,32,27,0,18,0,0,2,0,39,5,95,44,4,54,13,0,10,116,49,72,8,53,8,67,48,0,0,32,30,8,133,66,42,18,72,43,149,51,101,160,53,59,51,170,114,171,125,89,84,94,62,79,143,106,278

Radius of gyration: 21.7 Å; Cα contacts (8 Å, |Δi|>4): 988; chains: 1; bounding box: 59×50×64 Å

Foldseek 3Di:
DAAKEWLADEAPDDATKMFGDDQQFTADIGGDPDGDDDDPSYHYLVLFHKKFFFEFLAAALQFAPCAVVVHHQVLLAPVSLLVSVVNVVVVDALVVSLVSSVVLVVLCLQQRYAEYEHEYAQLDPVCRNLVSVVVSCVVCNVRHNYAYEHAPSQFQVQGVCSLVSQLVSVVVPHQEYEGELVNHPDNVSSLVSLVSSVVSCVVSVHAYEYQACQALDQPRPSVLSQLVSLLVVVNQLRYEYEFNLNQLVHDPVVVVVSVVSLVNSNHAYEWEQQLQQRHAQSVPDPPGARRTHQPVVCVVSVRQYAYHNHYDCGNRHNHDSRHVLVRLLRCCVNNVLPDQVSQQCSVCRRFVSSCSNVVPDAIISDRPGRPWMWRWRANTRNGCSVQVTGTQFTAGSRHTDYGDDDDWDWDDDVHIDTDDPDD

GO terms:
  GO:0004131 cytosine deaminase activity (F, EXP)
  GO:0042802 identical protein binding (F, IPI)
  GO:0008198 ferrous iron binding (F, IDA)
  GO:0008270 zinc ion binding (F, IDA)
  GO:0035888 isoguanine deaminase activity (F, IDA)
  GO:0042802 identical protein binding (F, IDA)
  GO:0004131 cytosine deaminase activity (F, IDA)
  GO:0006209 cytosine catabolic process (P, IMP)
  GO:0005829 cytosol (C, HDA)

Nearest PDB structures (foldseek):
  3g77-assembly1_A  TM=1.002E+00  e=4.159E-90  Escherichia coli K-12
  1r9x-assembly1_A-5  TM=9.878E-01  e=1.357E-90  Escherichia coli
  1r9y-assembly1_A  TM=9.877E-01  e=2.447E-90  Escherichia coli
  1r9z-assembly1_A  TM=9.875E-01  e=2.307E-90  Escherichia coli
  1k6w-assembly1_A  TM=9.882E-01  e=8.438E-90  Escherichia coli

B-factor: mean 10.51, std 7.55, range [3.12, 47.95]

InterPro domains:
  IPR011059 Metal-dependent hydrolase, composite domain superfamily [G3DSA:2.30.40.10] (11-412)
  IPR011059 Metal-dependent hydrolase, composite domain superfamily [SSF51338] (6-65)
  IPR013108 Amidohydrolase 3 [PF07969] (48-405)
  IPR032466 Metal-dependent hydrolase [SSF51556] (57-376)
  IPR052349 Metallo-dependent Hydrolases Superfamily Enzymes [PTHR32027] (3-426)

Organism: Escherichia coli (strain K12) (NCBI:txid83333)

CATH classification: 2.30.40.10 (+1 more: 3.20.20.140)

Sequence (423 aa):
ALQTIINARLPGEEGLWQIHLQDGKISAIDAQSGVMPITENSLDAEQGLVIPPFVEPHIHLDTTQTAGQPNWNQSGTLFEGIERWAERKALLTHDDVKQRAWQTLKWQIANGIQHVRTHVDVSDATLTALKAMLEVKQEVAPWIDLQIVAFPQEGILSYPNGEALLEEALRLGADVVGAIPHFEFTREYGVESLHKTFALAQKYDRLIDVHCDEIDDEQSRFVETVAALAHHEGMGARVTASHTTAMHSYNGAYTSRLFRLLKMSGINFVANPLVNIHLQGRFDTYPKRRGITRVKEMLESGINVCFGHDGVFDPWYPLGTANMLQVLHMGLHVCQLMGYGQINDGLNLITHHSARTLNLQDYGIAAGNSANLIILPAENGFDALRRQVPVRYSVRGGKVIASTQPAQTTVYLEQPEAIDYKR